Protein AF-0000000080281023 (afdb_homodimer)

Solvent-accessible surface area (backbone atoms only — not comparable to full-atom values): 20572 Å² total; per-residue (Å²): 123,78,44,40,47,65,44,30,52,51,36,46,52,35,37,45,59,34,48,53,79,45,42,88,55,63,38,76,78,17,47,19,51,87,92,32,25,23,46,52,36,40,36,48,50,18,24,49,30,41,48,52,34,34,25,66,66,57,43,64,93,57,98,63,77,65,56,52,45,49,41,59,40,92,81,51,46,56,62,47,37,47,46,40,33,51,30,14,50,48,44,26,34,21,36,54,73,65,46,65,91,81,48,62,18,72,44,99,59,30,55,17,31,61,45,28,51,25,31,51,47,28,49,52,38,48,52,54,38,46,31,27,23,60,41,62,73,46,71,74,76,67,61,48,69,49,35,44,26,37,38,58,59,30,37,69,85,60,86,51,80,96,45,59,35,57,59,35,48,35,26,59,64,48,72,45,88,50,92,97,52,79,84,29,79,84,56,75,62,44,24,33,55,85,90,106,121,80,43,38,47,66,44,28,51,51,36,45,50,35,37,46,57,33,46,53,79,45,40,87,54,64,40,76,78,17,47,21,51,87,92,31,24,23,46,53,36,38,36,48,52,17,23,50,30,42,47,52,32,34,26,66,65,56,42,62,95,57,96,63,77,64,56,53,45,50,42,56,41,94,82,51,46,55,60,46,38,45,47,41,33,52,28,13,49,47,45,25,33,22,36,55,74,66,46,64,91,80,48,62,20,70,44,100,59,31,55,17,32,59,44,28,52,25,31,52,48,28,49,53,37,47,53,53,38,47,31,27,23,61,40,63,72,46,71,75,76,67,61,47,69,49,35,43,26,37,38,57,59,30,37,68,83,60,84,51,80,97,45,61,34,58,59,36,48,35,26,61,65,50,70,45,85,52,91,97,52,80,84,30,78,85,56,75,62,46,25,30,55,87,90,105

pLDDT: mean 97.59, std 2.67, range [71.81, 99.0]

Structure (mmCIF, N/CA/C/O backbone):
data_AF-0000000080281023-model_v1
#
loop_
_entity.id
_entity.type
_entity.pdbx_description
1 polymer 'Mycothiol-dependent maleylpyruvate isomerase metal-binding domain-containing protein'
#
loop_
_atom_site.group_PDB
_atom_site.id
_atom_site.type_symbol
_atom_site.label_atom_id
_atom_site.label_alt_id
_atom_site.label_comp_id
_atom_site.label_asym_id
_atom_site.label_entity_id
_atom_site.label_seq_id
_atom_site.pdbx_PDB_ins_code
_atom_site.Cartn_x
_atom_site.Cartn_y
_atom_site.Cartn_z
_atom_site.occupancy
_atom_site.B_iso_or_equiv
_atom_site.auth_seq_id
_atom_site.auth_comp_id
_atom_site.auth_asym_id
_atom_site.auth_atom_id
_atom_site.pdbx_PDB_model_num
ATOM 1 N N . MET A 1 1 ? 8.453 10.742 24.859 1 71.81 1 MET A N 1
ATOM 2 C CA . MET A 1 1 ? 7.391 11.289 24.031 1 71.81 1 MET A CA 1
ATOM 3 C C . MET A 1 1 ? 7.555 10.836 22.578 1 71.81 1 MET A C 1
ATOM 5 O O . MET A 1 1 ? 7.965 11.625 21.719 1 71.81 1 MET A O 1
ATOM 9 N N . THR A 1 2 ? 7.426 9.578 22.266 1 93 2 THR A N 1
ATOM 10 C CA . THR A 1 2 ? 7.758 8.906 21.016 1 93 2 THR A CA 1
ATOM 11 C C . THR A 1 2 ? 6.551 8.883 20.078 1 93 2 THR A C 1
ATOM 13 O O . THR A 1 2 ? 5.434 8.586 20.5 1 93 2 THR A O 1
ATOM 16 N N . VAL A 1 3 ? 6.723 9.344 18.828 1 98.56 3 VAL A N 1
ATOM 17 C CA . VAL A 1 3 ? 5.688 9.227 17.797 1 98.56 3 VAL A CA 1
ATOM 18 C C . VAL A 1 3 ? 5.531 7.766 17.391 1 98.56 3 VAL A C 1
ATOM 20 O O . VAL A 1 3 ? 6.523 7.082 17.109 1 98.56 3 VAL A O 1
ATOM 23 N N . THR A 1 4 ? 4.332 7.266 17.359 1 98.56 4 THR A N 1
ATOM 24 C CA . THR A 1 4 ? 4.051 5.867 17.062 1 98.56 4 THR A CA 1
ATOM 25 C C . THR A 1 4 ? 3.084 5.75 15.891 1 98.56 4 THR A C 1
ATOM 27 O O . THR A 1 4 ? 2.496 6.746 15.461 1 98.56 4 THR A O 1
ATOM 30 N N . PRO A 1 5 ? 2.9 4.574 15.359 1 98.75 5 PRO A N 1
ATOM 31 C CA . PRO A 1 5 ? 1.888 4.383 14.32 1 98.75 5 PRO A CA 1
ATOM 32 C C . PRO A 1 5 ? 0.48 4.73 14.797 1 98.75 5 PRO A C 1
ATOM 34 O O . PRO A 1 5 ? -0.371 5.117 13.992 1 98.75 5 PRO A O 1
ATOM 37 N N . ASP A 1 6 ? 0.228 4.652 16.078 1 98.75 6 ASP A N 1
ATOM 38 C CA . ASP A 1 6 ? -1.065 5.078 16.609 1 98.75 6 ASP A CA 1
ATOM 39 C C . ASP A 1 6 ? -1.269 6.578 16.422 1 98.75 6 ASP A C 1
ATOM 41 O O . ASP A 1 6 ? -2.395 7.039 16.219 1 98.75 6 ASP A O 1
ATOM 45 N N . ASP A 1 7 ? -0.22 7.336 16.594 1 98.94 7 ASP A N 1
ATOM 46 C CA . ASP A 1 7 ? -0.304 8.766 16.328 1 98.94 7 ASP A CA 1
ATOM 47 C C . ASP A 1 7 ? -0.667 9.039 14.867 1 98.94 7 ASP A C 1
ATOM 49 O O . ASP A 1 7 ? -1.437 9.961 14.57 1 98.94 7 ASP A O 1
ATOM 53 N N . LEU A 1 8 ? -0.065 8.258 13.961 1 98.94 8 LEU A N 1
ATOM 54 C CA . LEU A 1 8 ? -0.406 8.359 12.547 1 98.94 8 LEU A CA 1
ATOM 55 C C . LEU A 1 8 ? -1.888 8.07 12.328 1 98.94 8 LEU A C 1
ATOM 57 O O . LEU A 1 8 ? -2.57 8.82 11.617 1 98.94 8 LEU A O 1
ATOM 61 N N . ASP A 1 9 ? -2.389 7.02 12.953 1 98.88 9 ASP A N 1
ATOM 62 C CA . ASP A 1 9 ? -3.807 6.691 12.852 1 98.88 9 ASP A CA 1
ATOM 63 C C . ASP A 1 9 ? -4.676 7.855 13.32 1 98.88 9 ASP A C 1
ATOM 65 O O . ASP A 1 9 ? -5.656 8.211 12.656 1 98.88 9 ASP A O 1
ATOM 69 N N . ALA A 1 10 ? -4.309 8.422 14.438 1 98.94 10 ALA A N 1
ATOM 70 C CA . ALA A 1 10 ? -5.086 9.508 15.016 1 98.94 10 ALA A CA 1
ATOM 71 C C . ALA A 1 10 ? -5.043 10.75 14.133 1 98.94 10 ALA A C 1
ATOM 73 O O . ALA A 1 10 ? -6.059 11.43 13.953 1 98.94 10 ALA A O 1
ATOM 74 N N . ALA A 1 11 ? -3.889 11.078 13.594 1 98.94 11 ALA A N 1
ATOM 75 C CA . ALA A 1 11 ? -3.74 12.219 12.703 1 98.94 11 ALA A CA 1
ATOM 76 C C . ALA A 1 11 ? -4.602 12.055 11.453 1 98.94 11 ALA A C 1
ATOM 78 O O . ALA A 1 11 ? -5.352 12.969 11.086 1 98.94 11 ALA A O 1
ATOM 79 N N . ILE A 1 12 ? -4.539 10.898 10.852 1 98.94 12 ILE A N 1
ATOM 80 C CA . ILE A 1 12 ? -5.293 10.609 9.633 1 98.94 12 ILE A CA 1
ATOM 81 C C . ILE A 1 12 ? -6.789 10.688 9.922 1 98.94 12 ILE A C 1
ATOM 83 O O . ILE A 1 12 ? -7.539 11.336 9.188 1 98.94 12 ILE A O 1
ATOM 87 N N . ALA A 1 13 ? -7.176 10.055 11 1 98.88 13 ALA A N 1
ATOM 88 C CA . ALA A 1 13 ? -8.594 10.055 11.359 1 98.88 13 ALA A CA 1
ATOM 89 C C . ALA A 1 13 ? -9.102 11.477 11.562 1 98.88 13 ALA A C 1
ATOM 91 O O . ALA A 1 13 ? -10.195 11.82 11.102 1 98.88 13 ALA A O 1
ATOM 92 N N . SER A 1 14 ? -8.367 12.297 12.258 1 98.88 14 SER A N 1
ATOM 93 C CA . SER A 1 14 ? -8.781 13.672 12.539 1 98.88 14 SER A CA 1
ATOM 94 C C . SER A 1 14 ? -8.906 14.484 11.258 1 98.88 14 SER A C 1
ATOM 96 O O . SER A 1 14 ? -9.859 15.242 11.086 1 98.88 14 SER A O 1
ATOM 98 N N . VAL A 1 15 ? -7.949 14.344 10.359 1 98.88 15 VAL A N 1
ATOM 99 C CA . VAL A 1 15 ? -7.93 15.086 9.102 1 98.88 15 VAL A CA 1
ATOM 100 C C . VAL A 1 15 ? -9.102 14.648 8.219 1 98.88 15 VAL A C 1
ATOM 102 O O . VAL A 1 15 ? -9.812 15.484 7.668 1 98.88 15 VAL A O 1
ATOM 105 N N . VAL A 1 16 ? -9.266 13.359 8.117 1 98.88 16 VAL A N 1
ATOM 106 C CA . VAL A 1 16 ? -10.32 12.812 7.27 1 98.88 16 VAL A CA 1
ATOM 107 C C . VAL A 1 16 ? -11.688 13.227 7.812 1 98.88 16 VAL A C 1
ATOM 109 O O . VAL A 1 16 ? -12.578 13.594 7.043 1 98.88 16 VAL A O 1
ATOM 112 N N . GLU A 1 17 ? -11.852 13.18 9.125 1 98.56 17 GLU A N 1
ATOM 113 C CA . GLU A 1 17 ? -13.102 13.617 9.742 1 98.56 17 GLU A CA 1
ATOM 114 C C . GLU A 1 17 ? -13.383 15.094 9.445 1 98.56 17 GLU A C 1
ATOM 116 O O . GLU A 1 17 ? -14.508 15.461 9.117 1 98.56 17 GLU A O 1
ATOM 121 N N . GLY A 1 18 ? -12.422 15.914 9.586 1 98.75 18 GLY A N 1
ATOM 122 C CA . GLY A 1 18 ? -12.57 17.328 9.297 1 98.75 18 GLY A CA 1
ATOM 123 C C . GLY A 1 18 ? -12.922 17.609 7.844 1 98.75 18 GLY A C 1
ATOM 124 O O . GLY A 1 18 ? -13.82 18.391 7.559 1 98.75 18 GLY A O 1
ATOM 125 N N . LEU A 1 19 ? -12.211 16.953 6.934 1 98.88 19 LEU A N 1
ATOM 126 C CA . LEU A 1 19 ? -12.391 17.203 5.508 1 98.88 19 LEU A CA 1
ATOM 127 C C . LEU A 1 19 ? -13.703 16.609 5.016 1 98.88 19 LEU A C 1
ATOM 129 O O . LEU A 1 19 ? -14.25 17.047 4.004 1 98.88 19 LEU A O 1
ATOM 133 N N . ARG A 1 20 ? -14.164 15.57 5.699 1 98.5 20 ARG A N 1
ATOM 134 C CA . ARG A 1 20 ? -15.43 14.945 5.32 1 98.5 20 ARG A CA 1
ATOM 135 C C . ARG A 1 20 ? -16.562 15.961 5.309 1 98.5 20 ARG A C 1
ATOM 137 O O . ARG A 1 20 ? -17.5 15.852 4.508 1 98.5 20 ARG A O 1
ATOM 144 N N . ARG A 1 21 ? -16.484 17.016 6.055 1 97.88 21 ARG A N 1
ATOM 145 C CA . ARG A 1 21 ? -17.5 18.062 6.129 1 97.88 21 ARG A CA 1
ATOM 146 C C . ARG A 1 21 ? -17.562 18.844 4.82 1 97.88 21 ARG A C 1
ATOM 148 O O . ARG A 1 21 ? -18.547 19.547 4.559 1 97.88 21 ARG A O 1
ATOM 155 N N . ALA A 1 22 ? -16.578 18.703 4.055 1 98.12 22 ALA A N 1
ATOM 156 C CA . ALA A 1 22 ? -16.5 19.422 2.785 1 98.12 22 ALA A CA 1
ATOM 157 C C . ALA A 1 22 ? -16.625 18.469 1.604 1 98.12 22 ALA A C 1
ATOM 159 O O . ALA A 1 22 ? -16.266 18.812 0.476 1 98.12 22 ALA A O 1
ATOM 160 N N . SER A 1 23 ? -17.109 17.219 1.848 1 97.5 23 SER A N 1
ATOM 161 C CA . SER A 1 23 ? -17.078 16.188 0.824 1 97.5 23 SER A CA 1
ATOM 162 C C . SER A 1 23 ? -18 16.516 -0.337 1 97.5 23 SER A C 1
ATOM 164 O O . SER A 1 23 ? -17.875 15.969 -1.431 1 97.5 23 SER A O 1
ATOM 166 N N . ASP A 1 24 ? -18.953 17.484 -0.165 1 97.12 24 ASP A N 1
ATOM 167 C CA . ASP A 1 24 ? -19.875 17.875 -1.229 1 97.12 24 ASP A CA 1
ATOM 168 C C . ASP A 1 24 ? -19.328 19.078 -2.006 1 97.12 24 ASP A C 1
ATOM 170 O O . ASP A 1 24 ? -19.938 19.531 -2.971 1 97.12 24 ASP A O 1
ATOM 174 N N . GLY A 1 25 ? -18.109 19.531 -1.636 1 97.12 25 GLY A N 1
ATOM 175 C CA . GLY A 1 25 ? -17.531 20.703 -2.277 1 97.12 25 GLY A CA 1
ATOM 176 C C . GLY A 1 25 ? -16.859 20.375 -3.604 1 97.12 25 GLY A C 1
ATOM 177 O O . GLY A 1 25 ? -16.812 19.219 -4.016 1 97.12 25 GLY A O 1
ATOM 178 N N . ASP A 1 26 ? -16.406 21.469 -4.328 1 98.19 26 ASP A N 1
ATOM 179 C CA . ASP A 1 26 ? -15.703 21.359 -5.605 1 98.19 26 ASP A CA 1
ATOM 180 C C . ASP A 1 26 ? -14.195 21.281 -5.398 1 98.19 26 ASP A C 1
ATOM 182 O O . ASP A 1 26 ? -13.492 22.281 -5.586 1 98.19 26 ASP A O 1
ATOM 186 N N . TRP A 1 27 ? -13.695 20.109 -5.121 1 98.75 27 TRP A N 1
ATOM 187 C CA . TRP A 1 27 ? -12.305 19.906 -4.734 1 98.75 27 TRP A CA 1
ATOM 188 C C . TRP A 1 27 ? -11.359 20.312 -5.863 1 98.75 27 TRP A C 1
ATOM 190 O O . TRP A 1 27 ? -10.305 20.891 -5.617 1 98.75 27 TRP A O 1
ATOM 200 N N . PRO A 1 28 ? -11.734 20.078 -7.16 1 98.5 28 PRO A N 1
ATOM 201 C CA . PRO A 1 28 ? -10.836 20.5 -8.242 1 98.5 28 PRO A CA 1
ATOM 202 C C . PRO A 1 28 ? -10.703 22.016 -8.344 1 98.5 28 PRO A C 1
ATOM 204 O O . PRO A 1 28 ? -9.703 22.531 -8.852 1 98.5 28 PRO A O 1
ATOM 207 N N . ALA A 1 29 ? -11.648 22.719 -7.828 1 98.44 29 ALA A N 1
ATOM 208 C CA . ALA A 1 29 ? -11.633 24.188 -7.93 1 98.44 29 ALA A CA 1
ATOM 209 C C . ALA A 1 29 ? -11 24.812 -6.688 1 98.44 29 ALA A C 1
ATOM 211 O O . ALA A 1 29 ? -10.641 25.984 -6.691 1 98.44 29 ALA A O 1
ATOM 212 N N . ALA A 1 30 ? -10.906 24.062 -5.637 1 98.62 30 ALA A N 1
ATOM 213 C CA . ALA A 1 30 ? -10.422 24.578 -4.363 1 98.62 30 ALA A CA 1
ATOM 214 C C . ALA A 1 30 ? -8.898 24.5 -4.277 1 98.62 30 ALA A C 1
ATOM 216 O O . ALA A 1 30 ? -8.305 23.5 -4.684 1 98.62 30 ALA A O 1
ATOM 217 N N . PRO A 1 31 ? -8.273 25.531 -3.76 1 98.31 31 PRO A N 1
ATOM 218 C CA . PRO A 1 31 ? -6.824 25.453 -3.541 1 98.31 31 PRO A CA 1
ATOM 219 C C . PRO A 1 31 ? -6.434 24.344 -2.582 1 98.31 31 PRO A C 1
ATOM 221 O O . PRO A 1 31 ? -7.207 23.984 -1.687 1 98.31 31 PRO A O 1
ATOM 224 N N . GLY A 1 32 ? -5.246 23.781 -2.785 1 97.75 32 GLY A N 1
ATOM 225 C CA . GLY A 1 32 ? -4.617 22.797 -1.921 1 97.75 32 GLY A CA 1
ATOM 226 C C . GLY A 1 32 ? -3.182 23.125 -1.572 1 97.75 32 GLY A C 1
ATOM 227 O O . GLY A 1 32 ? -2.896 24.234 -1.09 1 97.75 32 GLY A O 1
ATOM 228 N N . THR A 1 33 ? -2.262 22.266 -1.865 1 97 33 THR A N 1
ATOM 229 C CA . THR A 1 33 ? -0.849 22.453 -1.555 1 97 33 THR A CA 1
ATOM 230 C C . THR A 1 33 ? -0.11 23.062 -2.74 1 97 33 THR A C 1
ATOM 232 O O . THR A 1 33 ? -0.067 22.469 -3.822 1 97 33 THR A O 1
ATOM 235 N N . GLY A 1 34 ? 0.536 24.266 -2.531 1 95.44 34 GLY A N 1
ATOM 236 C CA . GLY A 1 34 ? 1.228 24.922 -3.625 1 95.44 34 GLY A CA 1
ATOM 237 C C . GLY A 1 34 ? 0.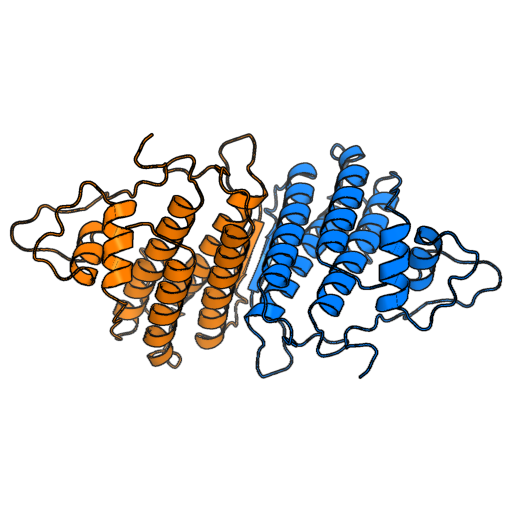339 25.172 -4.828 1 95.44 34 GLY A C 1
ATOM 238 O O . GLY A 1 34 ? -0.731 25.781 -4.703 1 95.44 34 GLY A O 1
ATOM 239 N N . GLU A 1 35 ? 0.759 24.531 -5.965 1 97.5 35 GLU A N 1
ATOM 240 C CA . GLU A 1 35 ? 0.004 24.719 -7.203 1 97.5 35 GLU A CA 1
ATOM 241 C C . GLU A 1 35 ? -1.07 23.641 -7.355 1 97.5 35 GLU A C 1
ATOM 243 O O . GLU A 1 35 ? -1.855 23.672 -8.305 1 97.5 35 GLU A O 1
ATOM 248 N N . LEU A 1 36 ? -1.096 22.75 -6.434 1 98.56 36 LEU A N 1
ATOM 249 C CA . LEU A 1 36 ? -2.09 21.672 -6.5 1 98.56 36 LEU A CA 1
ATOM 250 C C . LEU A 1 36 ? -3.428 22.156 -5.938 1 98.56 36 LEU A C 1
ATOM 252 O O . LEU A 1 36 ? -3.467 22.891 -4.957 1 98.56 36 LEU A O 1
ATOM 256 N N . ASN A 1 37 ? -4.465 21.75 -6.617 1 98.81 37 ASN A N 1
ATOM 257 C CA . ASN A 1 37 ? -5.781 21.938 -6.023 1 98.81 37 ASN A CA 1
ATOM 258 C C . ASN A 1 37 ? -6.074 20.891 -4.957 1 98.81 37 ASN A C 1
ATOM 260 O O . ASN A 1 37 ? -5.238 20.031 -4.684 1 98.81 37 ASN A O 1
ATOM 264 N N . ALA A 1 38 ? -7.234 21 -4.289 1 98.88 38 ALA A N 1
ATOM 265 C CA . ALA A 1 38 ? -7.574 20.109 -3.184 1 98.88 38 ALA A CA 1
ATOM 266 C C . ALA A 1 38 ? -7.637 18.656 -3.65 1 98.88 38 ALA A C 1
ATOM 268 O O . ALA A 1 38 ? -7.188 17.75 -2.945 1 98.88 38 ALA A O 1
ATOM 269 N N . TRP A 1 39 ? -8.172 18.406 -4.855 1 98.88 39 TRP A N 1
ATOM 270 C CA . TRP A 1 39 ? -8.258 17.062 -5.406 1 98.88 39 TRP A CA 1
ATOM 271 C C . TRP A 1 39 ? -6.871 16.453 -5.586 1 98.88 39 TRP A C 1
ATOM 273 O O . TRP A 1 39 ? -6.602 15.352 -5.117 1 98.88 39 TRP A O 1
ATOM 283 N N . ARG A 1 40 ? -6 17.188 -6.148 1 98.88 40 ARG A N 1
ATOM 284 C CA . ARG A 1 40 ? -4.645 16.734 -6.41 1 98.88 40 ARG A CA 1
ATOM 285 C C . ARG A 1 40 ? -3.848 16.594 -5.117 1 98.88 40 ARG A C 1
ATOM 287 O O . ARG A 1 40 ? -2.998 15.719 -4.988 1 98.88 40 ARG A O 1
ATOM 294 N N . THR A 1 41 ? -4.125 17.453 -4.148 1 98.94 41 THR A N 1
ATOM 295 C CA . THR A 1 41 ? -3.461 17.344 -2.852 1 98.94 41 THR A CA 1
ATOM 296 C C . THR A 1 41 ? -3.863 16.062 -2.137 1 98.94 41 THR A C 1
ATOM 298 O O . THR A 1 41 ? -3.023 15.398 -1.527 1 98.94 41 THR A O 1
ATOM 301 N N . ALA A 1 42 ? -5.133 15.695 -2.244 1 98.94 42 ALA A N 1
ATOM 302 C CA . ALA A 1 42 ? -5.59 14.438 -1.664 1 98.94 42 ALA A CA 1
ATOM 303 C C . ALA A 1 42 ? -4.898 13.25 -2.318 1 98.94 42 ALA A C 1
ATOM 305 O O . ALA A 1 42 ? -4.461 12.32 -1.631 1 98.94 42 ALA A O 1
ATOM 306 N N . GLU A 1 43 ? -4.809 13.305 -3.627 1 98.94 43 GLU A N 1
ATOM 307 C CA . GLU A 1 43 ? -4.094 12.266 -4.355 1 98.94 43 GLU A CA 1
ATOM 308 C C . GLU A 1 43 ? -2.637 12.172 -3.908 1 98.94 43 GLU A C 1
ATOM 310 O O . GLU A 1 43 ? -2.125 11.086 -3.65 1 98.94 43 GLU A O 1
ATOM 315 N N . HIS A 1 44 ? -2.023 13.305 -3.807 1 98.81 44 HIS A N 1
ATOM 316 C CA . HIS A 1 44 ? -0.638 13.383 -3.359 1 98.81 44 HIS A CA 1
ATOM 317 C C . HIS A 1 44 ? -0.466 12.742 -1.986 1 98.81 44 HIS A C 1
ATOM 319 O O . HIS A 1 44 ? 0.491 11.992 -1.759 1 98.81 44 HIS A O 1
ATOM 325 N N . LEU A 1 45 ? -1.345 13.039 -1.129 1 98.94 45 LEU A N 1
ATOM 326 C CA . LEU A 1 45 ? -1.239 12.555 0.242 1 98.94 45 LEU A CA 1
ATOM 327 C C . LEU A 1 45 ? -1.382 11.039 0.293 1 98.94 45 LEU A C 1
ATOM 329 O O . LEU A 1 45 ? -0.574 10.352 0.928 1 98.94 45 LEU A O 1
ATOM 333 N N . GLY A 1 46 ? -2.447 10.461 -0.4 1 98.94 46 GLY A N 1
ATOM 334 C CA . GLY A 1 46 ? -2.574 9.016 -0.476 1 98.94 46 GLY A CA 1
ATOM 335 C C . GLY A 1 46 ? -1.338 8.344 -1.038 1 98.94 46 GLY A C 1
ATOM 336 O O . GLY A 1 46 ? -0.829 7.383 -0.453 1 98.94 46 GLY A O 1
ATOM 337 N N . ASP A 1 47 ? -0.837 8.883 -2.08 1 98.94 47 ASP A N 1
ATOM 338 C CA . ASP A 1 47 ? 0.339 8.336 -2.75 1 98.94 47 ASP A CA 1
ATOM 339 C C . ASP A 1 47 ? 1.572 8.422 -1.853 1 98.94 47 ASP A C 1
ATOM 341 O O . ASP A 1 47 ? 2.359 7.48 -1.776 1 98.94 47 ASP A O 1
ATOM 345 N N . CYS A 1 48 ? 1.771 9.531 -1.214 1 98.81 48 CYS A N 1
ATOM 346 C CA . CYS A 1 48 ? 2.932 9.773 -0.366 1 98.81 48 CYS A CA 1
ATOM 347 C C . CYS A 1 48 ? 3.014 8.742 0.755 1 98.81 48 CYS A C 1
ATOM 349 O O . CYS A 1 48 ? 4.082 8.188 1.013 1 98.81 48 CYS A O 1
ATOM 351 N N . LEU A 1 49 ? 1.909 8.445 1.39 1 98.94 49 LEU A N 1
ATOM 352 C CA . LEU A 1 49 ? 1.871 7.508 2.506 1 98.94 49 LEU A CA 1
ATOM 353 C C . LEU A 1 49 ? 2.176 6.09 2.035 1 98.94 49 LEU A C 1
ATOM 355 O O . LEU A 1 49 ? 2.91 5.355 2.699 1 98.94 49 LEU A O 1
ATOM 359 N N . ILE A 1 50 ? 1.681 5.707 0.876 1 99 50 ILE A N 1
ATOM 360 C CA . ILE A 1 50 ? 1.972 4.395 0.31 1 99 50 ILE A CA 1
ATOM 361 C C . ILE A 1 50 ? 3.441 4.324 -0.101 1 99 50 ILE A C 1
ATOM 363 O O . ILE A 1 50 ? 4.094 3.297 0.088 1 99 50 ILE A O 1
ATOM 367 N N . SER A 1 51 ? 3.949 5.406 -0.658 1 98.88 51 SER A N 1
ATOM 368 C CA . SER A 1 51 ? 5.359 5.473 -1.03 1 98.88 51 SER A CA 1
ATOM 369 C C . SER A 1 51 ? 6.262 5.297 0.187 1 98.88 51 SER A C 1
ATOM 371 O O . SER A 1 51 ? 7.285 4.617 0.114 1 98.88 51 SER A O 1
ATOM 373 N N . TYR A 1 52 ? 5.918 5.938 1.319 1 98.94 52 TYR A N 1
ATOM 374 C CA . TYR A 1 52 ? 6.684 5.773 2.551 1 98.94 52 TYR A CA 1
ATOM 375 C C . TYR A 1 52 ? 6.711 4.312 2.988 1 98.94 52 TYR A C 1
ATOM 377 O O . TYR A 1 52 ? 7.762 3.789 3.357 1 98.94 52 TYR A O 1
ATOM 385 N N . ALA A 1 53 ? 5.523 3.656 2.941 1 98.94 53 ALA A N 1
ATOM 386 C CA . ALA A 1 53 ? 5.48 2.229 3.25 1 98.94 53 ALA A CA 1
ATOM 387 C C . ALA A 1 53 ? 6.398 1.438 2.322 1 98.94 53 ALA A C 1
ATOM 389 O O . ALA A 1 53 ? 7.109 0.533 2.766 1 98.94 53 ALA A O 1
ATOM 390 N N . GLY A 1 54 ? 6.371 1.805 1.054 1 98.88 54 GLY A N 1
ATOM 391 C CA . GLY A 1 54 ? 7.23 1.16 0.073 1 98.88 54 GLY A CA 1
ATOM 392 C C . GLY A 1 54 ? 8.703 1.304 0.387 1 98.88 54 GLY A C 1
ATOM 393 O O . GLY A 1 54 ? 9.477 0.362 0.203 1 98.88 54 GLY A O 1
ATOM 394 N N . LEU A 1 55 ? 9.117 2.447 0.857 1 98.81 55 LEU A N 1
ATOM 395 C CA . LEU A 1 55 ? 10.516 2.684 1.199 1 98.81 55 LEU A CA 1
ATOM 396 C C . LEU A 1 55 ? 10.953 1.794 2.359 1 98.81 55 LEU A C 1
ATOM 398 O O . LEU A 1 55 ? 12.047 1.232 2.342 1 98.81 55 LEU A O 1
ATOM 402 N N . VAL A 1 56 ? 10.109 1.678 3.346 1 98.88 56 VAL A N 1
ATOM 403 C CA . VAL A 1 56 ? 10.422 0.869 4.52 1 98.88 56 VAL A CA 1
ATOM 404 C C . VAL A 1 56 ? 10.594 -0.593 4.113 1 98.88 56 VAL A C 1
ATOM 406 O O . VAL A 1 56 ? 11.453 -1.296 4.645 1 98.88 56 VAL A O 1
ATOM 409 N N . LEU A 1 57 ? 9.82 -1.055 3.16 1 98.81 57 LEU A N 1
ATOM 410 C CA . LEU A 1 57 ? 9.828 -2.449 2.732 1 98.81 57 LEU A CA 1
ATOM 411 C C . LEU A 1 57 ? 10.969 -2.709 1.753 1 98.81 57 LEU A C 1
ATOM 413 O O . LEU A 1 57 ? 11.672 -3.721 1.86 1 98.81 57 LEU A O 1
ATOM 417 N N . ALA A 1 58 ? 11.188 -1.819 0.782 1 98.56 58 ALA A N 1
ATOM 418 C CA . ALA A 1 58 ? 12.125 -2.037 -0.318 1 98.56 58 ALA A CA 1
ATOM 419 C C . ALA A 1 58 ? 13.562 -1.79 0.129 1 98.56 58 ALA A C 1
ATOM 421 O O . ALA A 1 58 ? 14.477 -2.521 -0.264 1 98.56 58 ALA A O 1
ATOM 422 N N . ARG A 1 59 ? 13.797 -0.674 0.884 1 97.88 59 ARG A N 1
ATOM 423 C CA . ARG A 1 59 ? 15.109 -0.213 1.31 1 97.88 59 ARG A CA 1
ATOM 424 C C . ARG A 1 59 ? 16.109 -0.275 0.159 1 97.88 59 ARG A C 1
ATOM 426 O O . ARG A 1 59 ? 17.141 -0.934 0.265 1 97.88 59 ARG A O 1
ATOM 433 N N . PRO A 1 60 ? 15.758 0.479 -0.897 1 95.38 60 PRO A N 1
ATOM 434 C CA . PRO A 1 60 ? 16.672 0.434 -2.037 1 95.38 60 PRO A CA 1
ATOM 435 C C . PRO A 1 60 ? 18.109 0.77 -1.65 1 95.38 60 PRO A C 1
ATOM 437 O O . PRO A 1 60 ? 18.344 1.589 -0.757 1 95.38 60 PRO A O 1
ATOM 440 N N . SER A 1 61 ? 19.094 0.23 -2.383 1 92.75 61 SER A N 1
ATOM 441 C CA . SER A 1 61 ? 20.5 0.409 -2.082 1 92.75 61 SER A CA 1
ATOM 442 C C . SER A 1 61 ? 20.984 1.791 -2.508 1 92.75 61 SER A C 1
ATOM 444 O O . SER A 1 61 ? 22.031 2.266 -2.031 1 92.75 61 SER A O 1
ATOM 446 N N . THR A 1 62 ? 20.297 2.391 -3.467 1 95.06 62 THR A N 1
ATOM 447 C CA . THR A 1 62 ? 20.609 3.748 -3.908 1 95.06 62 THR A CA 1
ATOM 448 C C . THR A 1 62 ? 19.547 4.727 -3.418 1 95.06 62 THR A C 1
ATOM 450 O O . THR A 1 62 ? 18.406 4.34 -3.168 1 95.06 62 THR A O 1
ATOM 453 N N . PRO A 1 63 ? 19.891 5.953 -3.252 1 96.25 63 PRO A N 1
ATOM 454 C CA . PRO A 1 63 ? 18.938 6.965 -2.77 1 96.25 63 PRO A CA 1
ATOM 455 C C . PRO A 1 63 ? 17.844 7.277 -3.785 1 96.25 63 PRO A C 1
ATOM 457 O O . PRO A 1 63 ? 18.016 8.148 -4.637 1 96.25 63 PRO A O 1
ATOM 460 N N . ARG A 1 64 ? 16.828 6.543 -3.723 1 96.62 64 ARG A N 1
ATOM 461 C CA . ARG A 1 64 ? 15.703 6.75 -4.617 1 96.62 64 ARG A CA 1
ATOM 462 C C . ARG A 1 64 ? 14.398 6.281 -3.971 1 96.62 64 ARG A C 1
ATOM 464 O O . ARG A 1 64 ? 14.422 5.504 -3.014 1 96.62 64 ARG A O 1
ATOM 471 N N . PHE A 1 65 ? 13.328 6.77 -4.516 1 97.38 65 PHE A N 1
ATOM 472 C CA . PHE A 1 65 ? 12.008 6.289 -4.121 1 97.38 65 PHE A CA 1
ATOM 473 C C . PHE A 1 65 ? 11.656 5.004 -4.859 1 97.38 65 PHE A C 1
ATOM 475 O O . PHE A 1 65 ? 12.391 4.574 -5.754 1 97.38 65 PHE A O 1
ATOM 482 N N . VAL A 1 66 ? 10.617 4.336 -4.398 1 98.12 66 VAL A N 1
ATOM 483 C CA . VAL A 1 66 ? 10.086 3.18 -5.113 1 98.12 66 VAL A CA 1
ATOM 484 C C . VAL A 1 66 ? 9.656 3.592 -6.52 1 98.12 66 VAL A C 1
ATOM 486 O O . VAL A 1 66 ? 9.297 4.75 -6.754 1 98.12 66 VAL A O 1
ATOM 489 N N . ARG A 1 67 ? 9.672 2.689 -7.457 1 98.25 67 ARG A N 1
ATOM 490 C CA . ARG A 1 67 ? 9.469 3.002 -8.867 1 98.25 67 ARG A CA 1
ATOM 491 C C . ARG A 1 67 ? 8.031 2.697 -9.289 1 98.25 67 ARG A C 1
ATOM 493 O O . ARG A 1 67 ? 7.809 2.041 -10.312 1 98.25 67 ARG A O 1
ATOM 500 N N . PHE A 1 68 ? 7.066 3.156 -8.492 1 98.88 68 PHE A N 1
ATOM 501 C CA . PHE A 1 68 ? 5.637 3.176 -8.781 1 98.88 68 PHE A CA 1
ATOM 502 C C . PHE A 1 68 ? 4.949 4.305 -8.023 1 98.88 68 PHE A C 1
ATOM 504 O O . PHE A 1 68 ? 5.508 4.855 -7.074 1 98.88 68 PHE A O 1
ATOM 511 N N . GLU A 1 69 ? 3.805 4.688 -8.484 1 98.88 69 GLU A N 1
ATOM 512 C CA . GLU A 1 69 ? 2.967 5.699 -7.852 1 98.88 69 GLU A CA 1
ATOM 513 C C . GLU A 1 69 ? 1.523 5.219 -7.723 1 98.88 69 GLU A C 1
ATOM 515 O O . GLU A 1 69 ? 1.009 4.539 -8.609 1 98.88 69 GLU A O 1
ATOM 520 N N . ALA A 1 70 ? 0.921 5.52 -6.566 1 98.94 70 ALA A N 1
ATOM 521 C CA . ALA A 1 70 ? -0.521 5.328 -6.445 1 98.94 70 ALA A CA 1
ATOM 522 C C . ALA A 1 70 ? -1.282 6.512 -7.035 1 98.94 70 ALA A C 1
ATOM 524 O O . ALA A 1 70 ? -1.101 7.652 -6.602 1 98.94 70 ALA A O 1
ATOM 525 N N . VAL A 1 71 ? -2.119 6.242 -7.953 1 98.94 71 VAL A N 1
ATOM 526 C CA . VAL A 1 71 ? -2.807 7.285 -8.711 1 98.94 71 VAL A CA 1
ATOM 527 C C . VAL A 1 71 ? -4.316 7.141 -8.539 1 98.94 71 VAL A C 1
ATOM 529 O O . VAL A 1 71 ? -4.875 6.066 -8.773 1 98.94 71 VAL A O 1
ATOM 532 N N . ALA A 1 72 ? -4.953 8.219 -8.133 1 98.88 72 ALA A N 1
ATOM 533 C CA . ALA A 1 72 ? -6.402 8.188 -7.961 1 98.88 72 ALA A CA 1
ATOM 534 C C . ALA A 1 72 ? -7.105 8.008 -9.305 1 98.88 72 ALA A C 1
ATOM 536 O O . ALA A 1 72 ? -6.629 8.492 -10.336 1 98.88 72 ALA A O 1
ATOM 537 N N . ASP A 1 73 ? -8.234 7.316 -9.242 1 98.69 73 ASP A N 1
ATOM 538 C CA . ASP A 1 73 ? -9.125 7.312 -10.398 1 98.69 73 ASP A CA 1
ATOM 539 C C . ASP A 1 73 ? -9.539 8.727 -10.781 1 98.69 73 ASP A C 1
ATOM 541 O O . ASP A 1 73 ? -9.891 9.531 -9.914 1 98.69 73 ASP A O 1
ATOM 545 N N . SER A 1 74 ? -9.5 9.039 -12.039 1 98 74 SER A N 1
ATOM 546 C CA . SER A 1 74 ? -9.766 10.406 -12.484 1 98 74 SER A CA 1
ATOM 547 C C . SER A 1 74 ? -11.172 10.852 -12.086 1 98 74 SER A C 1
ATOM 549 O O . SER A 1 74 ? -11.438 12.047 -11.969 1 98 74 SER A O 1
ATOM 551 N N . ALA A 1 75 ? -12.094 9.875 -11.844 1 97.25 75 ALA A N 1
ATOM 552 C CA . ALA A 1 75 ? -13.469 10.195 -11.492 1 97.25 75 ALA A CA 1
ATOM 553 C C . ALA A 1 75 ? -13.703 10.062 -9.992 1 97.25 75 ALA A C 1
ATOM 555 O O . ALA A 1 75 ? -14.836 10.117 -9.523 1 97.25 75 ALA A O 1
ATOM 556 N N . ALA A 1 76 ? -12.602 9.875 -9.266 1 98.5 76 ALA A N 1
ATOM 557 C CA . ALA A 1 76 ? -12.758 9.688 -7.828 1 98.5 76 ALA A CA 1
ATOM 558 C C . ALA A 1 76 ? -13.445 10.891 -7.188 1 98.5 76 ALA A C 1
ATOM 560 O O . ALA A 1 76 ? -13.07 12.039 -7.449 1 98.5 76 ALA A O 1
ATOM 561 N N . THR A 1 77 ? -14.477 10.672 -6.375 1 98.19 77 THR A N 1
ATOM 562 C CA . THR A 1 77 ? -15.172 11.703 -5.605 1 98.19 77 THR A CA 1
ATOM 563 C C . THR A 1 77 ? -14.352 12.109 -4.383 1 98.19 77 THR A C 1
ATOM 565 O O . THR A 1 77 ? -13.422 11.398 -3.988 1 98.19 77 THR A O 1
ATOM 568 N N . PRO A 1 78 ? -14.719 13.234 -3.781 1 98.62 78 PRO A N 1
ATOM 569 C CA . PRO A 1 78 ? -14.031 13.625 -2.549 1 98.62 78 PRO A CA 1
ATOM 570 C C . PRO A 1 78 ? -14.078 12.547 -1.476 1 98.62 78 PRO A C 1
ATOM 572 O O . PRO A 1 78 ? -13.07 12.281 -0.812 1 98.62 78 PRO A O 1
ATOM 575 N N . SER A 1 79 ? -15.211 11.859 -1.369 1 98.38 79 SER A N 1
ATOM 576 C CA . SER A 1 79 ? -15.32 10.789 -0.385 1 98.38 79 SER A CA 1
ATOM 577 C C . SER A 1 79 ? -14.375 9.633 -0.713 1 98.38 79 SER A C 1
ATOM 579 O O . SER A 1 79 ? -13.789 9.031 0.188 1 98.38 79 SER A O 1
ATOM 581 N N . GLU A 1 80 ? -14.242 9.344 -1.956 1 98.62 80 GLU A N 1
ATOM 582 C CA . GLU A 1 80 ? -13.352 8.273 -2.383 1 98.62 80 GLU A CA 1
ATOM 583 C C . GLU A 1 80 ? -11.891 8.68 -2.238 1 98.62 80 GLU A C 1
ATOM 585 O O . GLU A 1 80 ? -11.023 7.84 -1.97 1 98.62 80 GLU A O 1
ATOM 590 N N . LEU A 1 81 ? -11.609 9.977 -2.371 1 98.94 81 LEU A N 1
ATOM 591 C CA . LEU A 1 81 ? -10.266 10.477 -2.105 1 98.94 81 LEU A CA 1
ATOM 592 C C . LEU A 1 81 ? -9.938 10.398 -0.62 1 98.94 81 LEU A C 1
ATOM 594 O O . LEU A 1 81 ? -8.805 10.078 -0.247 1 98.94 81 LEU A O 1
ATOM 598 N N . LEU A 1 82 ? -10.898 10.711 0.218 1 98.88 82 LEU A N 1
ATOM 599 C CA . LEU A 1 82 ? -10.695 10.562 1.655 1 98.88 82 LEU A CA 1
ATOM 600 C C . LEU A 1 82 ? -10.453 9.102 2.02 1 98.88 82 LEU A C 1
ATOM 602 O O . LEU A 1 82 ? -9.633 8.805 2.891 1 98.88 82 LEU A O 1
ATOM 606 N N . GLU A 1 83 ? -11.164 8.164 1.352 1 98.81 83 GLU A N 1
ATOM 607 C CA . GLU A 1 83 ? -10.898 6.738 1.51 1 98.81 83 GLU A CA 1
ATOM 608 C C . GLU A 1 83 ? -9.469 6.395 1.096 1 98.81 83 GLU A C 1
ATOM 610 O O . GLU A 1 83 ? -8.797 5.613 1.767 1 98.81 83 GLU A O 1
ATOM 615 N N . PHE A 1 84 ? -9.031 7.035 0.015 1 98.94 84 PHE A N 1
ATOM 616 C CA . PHE A 1 84 ? -7.672 6.824 -0.473 1 98.94 84 PHE A CA 1
ATOM 617 C C . PHE A 1 84 ? -6.648 7.262 0.569 1 98.94 84 PHE A C 1
ATOM 619 O O . PHE A 1 84 ? -5.688 6.539 0.844 1 98.94 84 PHE A O 1
ATOM 626 N N . ILE A 1 85 ? -6.82 8.352 1.213 1 98.94 85 ILE A N 1
ATOM 627 C CA . ILE A 1 85 ? -5.953 8.852 2.273 1 98.94 85 ILE A CA 1
ATOM 628 C C . ILE A 1 85 ? -5.973 7.887 3.455 1 98.94 85 ILE A C 1
ATOM 630 O O . ILE A 1 85 ? -4.922 7.547 4.004 1 98.94 85 ILE A O 1
ATOM 634 N N . THR A 1 86 ? -7.18 7.43 3.84 1 98.94 86 THR A N 1
ATOM 635 C CA . THR A 1 86 ? -7.34 6.488 4.945 1 98.94 86 THR A CA 1
ATOM 636 C C . THR A 1 86 ? -6.59 5.191 4.664 1 98.94 86 THR A C 1
ATOM 638 O O . THR A 1 86 ? -5.879 4.68 5.531 1 98.94 86 THR A O 1
ATOM 641 N N . VAL A 1 87 ? -6.699 4.715 3.469 1 98.94 87 VAL A N 1
ATOM 642 C CA . VAL A 1 87 ? -6.035 3.484 3.051 1 98.94 87 VAL A CA 1
ATOM 643 C C . VAL A 1 87 ? -4.52 3.686 3.061 1 98.94 87 VAL A C 1
ATOM 645 O O . VAL A 1 87 ? -3.779 2.84 3.566 1 98.94 87 VAL A O 1
ATOM 648 N N . GLY A 1 88 ? -4.062 4.809 2.488 1 98.94 88 GLY A N 1
ATOM 649 C CA . GLY A 1 88 ? -2.641 5.109 2.52 1 98.94 88 GLY A CA 1
ATOM 650 C C . GLY A 1 88 ? -2.068 5.141 3.924 1 98.94 88 GLY A C 1
ATOM 651 O O . GLY A 1 88 ? -1.02 4.551 4.188 1 98.94 88 GLY A O 1
ATOM 652 N N . GLY A 1 89 ? -2.791 5.809 4.84 1 98.94 89 GLY A N 1
ATOM 653 C CA . GLY A 1 89 ? -2.379 5.832 6.234 1 98.94 89 GLY A CA 1
ATOM 654 C C . GLY A 1 89 ? -2.381 4.461 6.883 1 98.94 89 GLY A C 1
ATOM 655 O O . GLY A 1 89 ? -1.474 4.129 7.648 1 98.94 89 GLY A O 1
ATOM 656 N N . GLY A 1 90 ? -3.43 3.691 6.578 1 98.94 90 GLY A N 1
ATOM 657 C CA . GLY A 1 90 ? -3.51 2.33 7.082 1 98.94 90 GLY A CA 1
ATOM 658 C C . GLY A 1 90 ? -2.371 1.449 6.602 1 98.94 90 GLY A C 1
ATOM 659 O O . GLY A 1 90 ? -1.828 0.653 7.371 1 98.94 90 GLY A O 1
ATOM 660 N N . ILE A 1 91 ? -2.029 1.535 5.371 1 99 91 ILE A N 1
ATOM 661 C CA . ILE A 1 91 ? -0.926 0.774 4.789 1 99 91 ILE A CA 1
ATOM 662 C C . ILE A 1 91 ? 0.38 1.148 5.488 1 99 91 ILE A C 1
ATOM 664 O O . ILE A 1 91 ? 1.113 0.274 5.957 1 99 91 ILE A O 1
ATOM 668 N N . LEU A 1 92 ? 0.674 2.445 5.582 1 99 92 LEU A N 1
ATOM 669 C CA . LEU A 1 92 ? 1.896 2.857 6.262 1 99 92 LEU A CA 1
ATOM 670 C C . LEU A 1 92 ? 1.898 2.381 7.711 1 99 92 LEU A C 1
ATOM 672 O O . LEU A 1 92 ? 2.893 1.828 8.188 1 99 92 LEU A O 1
ATOM 676 N N . GLY A 1 93 ? 0.785 2.596 8.406 1 98.94 93 GLY A N 1
ATOM 677 C CA . GLY A 1 93 ? 0.688 2.141 9.781 1 98.94 93 GLY A CA 1
ATOM 678 C C . GLY A 1 93 ? 0.958 0.656 9.938 1 98.94 93 GLY A C 1
ATOM 679 O O . GLY A 1 93 ? 1.72 0.25 10.82 1 98.94 93 GLY A O 1
ATOM 680 N N . ALA A 1 94 ? 0.383 -0.166 9.086 1 98.94 94 ALA A N 1
ATOM 681 C CA . ALA A 1 94 ? 0.563 -1.614 9.148 1 98.94 94 ALA A CA 1
ATOM 682 C C . ALA A 1 94 ? 2.021 -1.997 8.906 1 98.94 94 ALA A C 1
ATOM 684 O O . ALA A 1 94 ? 2.572 -2.84 9.617 1 98.94 94 ALA A O 1
ATOM 685 N N . VAL A 1 95 ? 2.637 -1.398 7.922 1 98.94 95 VAL A N 1
ATOM 686 C CA . VAL A 1 95 ? 4.027 -1.688 7.59 1 98.94 95 VAL A CA 1
ATOM 687 C C . VAL A 1 95 ? 4.93 -1.297 8.758 1 98.94 95 VAL A C 1
ATOM 689 O O . VAL A 1 95 ? 5.836 -2.047 9.125 1 98.94 95 VAL A O 1
ATOM 692 N N . LEU A 1 96 ? 4.676 -0.173 9.359 1 98.94 96 LEU A N 1
ATOM 693 C CA . LEU A 1 96 ? 5.5 0.275 10.477 1 98.94 96 LEU A CA 1
ATOM 694 C C . LEU A 1 96 ? 5.336 -0.653 11.68 1 98.94 96 LEU A C 1
ATOM 696 O O . LEU A 1 96 ? 6.297 -0.892 12.414 1 98.94 96 LEU A O 1
ATOM 700 N N . ARG A 1 97 ? 4.141 -1.157 11.891 1 98.88 97 ARG A N 1
ATOM 701 C CA . ARG A 1 97 ? 3.867 -2.02 13.031 1 98.88 97 ARG A CA 1
ATOM 702 C C . ARG A 1 97 ? 4.527 -3.385 12.859 1 98.88 97 ARG A C 1
ATOM 704 O O . ARG A 1 97 ? 4.797 -4.078 13.844 1 98.88 97 ARG A O 1
ATOM 711 N N . THR A 1 98 ? 4.828 -3.803 11.602 1 98.81 98 THR A N 1
ATOM 712 C CA . THR A 1 98 ? 5.324 -5.152 11.359 1 98.81 98 THR A CA 1
ATOM 713 C C . THR A 1 98 ? 6.801 -5.117 10.969 1 98.81 98 THR A C 1
ATOM 715 O O . THR A 1 98 ? 7.43 -6.168 10.82 1 98.81 98 THR A O 1
ATOM 718 N N . ALA A 1 99 ? 7.34 -3.945 10.82 1 98.56 99 ALA A N 1
ATOM 719 C CA . ALA A 1 99 ? 8.742 -3.807 10.438 1 98.56 99 ALA A CA 1
ATOM 720 C C . ALA A 1 99 ? 9.664 -4.215 11.586 1 98.56 99 ALA A C 1
ATOM 722 O O . ALA A 1 99 ? 9.281 -4.145 12.758 1 98.56 99 ALA A O 1
ATOM 723 N N . ALA A 1 100 ? 10.891 -4.684 11.219 1 98 100 ALA A N 1
ATOM 724 C CA . ALA A 1 100 ? 11.922 -4.898 12.227 1 98 100 ALA A CA 1
ATOM 725 C C . ALA A 1 100 ? 12.188 -3.619 13.016 1 98 100 ALA A C 1
ATOM 727 O O . ALA A 1 100 ? 12.203 -2.523 12.453 1 98 100 ALA A O 1
ATOM 728 N N . PRO A 1 101 ? 12.391 -3.746 14.328 1 96.69 101 PRO A N 1
ATOM 729 C CA . PRO A 1 101 ? 12.5 -2.557 15.18 1 96.69 101 PRO A CA 1
ATOM 730 C C . PRO A 1 101 ? 13.688 -1.671 14.805 1 96.69 101 PRO A C 1
ATOM 732 O O . PRO A 1 101 ? 13.672 -0.469 15.078 1 96.69 101 PRO A O 1
ATOM 735 N N . ASP A 1 102 ? 14.695 -2.219 14.094 1 97 102 ASP A N 1
ATOM 736 C CA . ASP A 1 102 ? 15.898 -1.452 13.797 1 97 102 ASP A CA 1
ATOM 737 C C . ASP A 1 102 ? 15.938 -1.031 12.328 1 97 102 ASP A C 1
ATOM 739 O O . ASP A 1 102 ? 16.984 -0.632 11.812 1 97 102 ASP A O 1
ATOM 743 N N . VAL A 1 103 ? 14.859 -1.109 11.68 1 97.81 103 VAL A N 1
ATOM 744 C CA . VAL A 1 103 ? 14.805 -0.77 10.258 1 97.81 103 VAL A CA 1
ATOM 745 C C . VAL A 1 103 ? 15.211 0.689 10.062 1 97.81 103 VAL A C 1
ATOM 747 O O . VAL A 1 103 ? 14.883 1.547 10.883 1 97.81 103 VAL A O 1
ATOM 750 N N . ARG A 1 104 ? 15.992 1.009 9.031 1 97.81 104 ARG A N 1
ATOM 751 C CA . ARG A 1 104 ? 16.297 2.334 8.492 1 97.81 104 ARG A CA 1
ATOM 752 C C . ARG A 1 104 ? 16.062 2.377 6.984 1 97.81 104 ARG A C 1
ATOM 754 O O . ARG A 1 104 ? 16.422 1.443 6.266 1 97.81 104 ARG A O 1
ATOM 761 N N . ALA A 1 105 ? 15.414 3.309 6.516 1 98.19 105 ALA A N 1
ATOM 762 C CA . ALA A 1 105 ? 15.18 3.441 5.082 1 98.19 105 ALA A CA 1
ATOM 763 C C . ALA A 1 105 ? 15.438 4.875 4.613 1 98.19 105 ALA A C 1
ATOM 765 O O . ALA A 1 105 ? 15.352 5.816 5.406 1 98.19 105 ALA A O 1
ATOM 766 N N . TYR A 1 106 ? 15.664 4.98 3.381 1 97.06 106 TYR A N 1
ATOM 767 C CA . TYR A 1 106 ? 16.031 6.25 2.77 1 97.06 106 TYR A CA 1
ATOM 768 C C . TYR A 1 106 ? 14.828 7.195 2.725 1 97.06 106 TYR A C 1
ATOM 770 O O . TYR A 1 106 ? 13.719 6.789 2.373 1 97.06 106 TYR A O 1
ATOM 778 N N . HIS A 1 107 ? 15.062 8.367 3.012 1 97.25 107 HIS A N 1
ATOM 779 C CA . HIS A 1 107 ? 14.312 9.57 2.668 1 97.25 107 HIS A CA 1
ATOM 780 C C . HIS A 1 107 ? 15.25 10.758 2.436 1 97.25 107 HIS A C 1
ATOM 782 O O . HIS A 1 107 ? 16.344 10.812 3.012 1 97.25 107 HIS A O 1
ATOM 788 N N . PRO A 1 108 ? 14.844 11.695 1.516 1 95.31 108 PRO A N 1
ATOM 789 C CA . PRO A 1 108 ? 15.719 12.836 1.268 1 95.31 108 PRO A CA 1
ATOM 790 C C . PRO A 1 108 ? 16.125 13.562 2.549 1 95.31 108 PRO A C 1
ATOM 792 O O . PRO A 1 108 ? 17.188 14.195 2.6 1 95.31 108 PRO A O 1
ATOM 795 N N . SER A 1 109 ? 15.352 13.5 3.631 1 94.5 109 SER A N 1
ATOM 796 C CA . SER A 1 109 ? 15.656 14.18 4.887 1 94.5 109 SER A CA 1
ATOM 797 C C . SER A 1 109 ? 16.5 13.297 5.797 1 94.5 109 SER A C 1
ATOM 799 O O . SER A 1 109 ? 16.75 13.648 6.953 1 94.5 109 SER A O 1
ATOM 801 N N . GLY A 1 110 ? 16.938 12.078 5.258 1 93.31 110 GLY A N 1
ATOM 802 C CA . GLY A 1 110 ? 17.766 11.156 6.012 1 93.31 110 GLY A CA 1
ATOM 803 C C . GLY A 1 110 ? 17.219 9.742 6.035 1 93.31 110 GLY A C 1
ATOM 804 O O . GLY A 1 110 ? 16.109 9.492 5.582 1 93.31 110 GLY A O 1
ATOM 805 N N . HIS A 1 111 ? 18.078 8.797 6.566 1 96.75 111 HIS A N 1
ATOM 806 C CA . HIS A 1 111 ? 17.625 7.426 6.773 1 96.75 111 HIS A CA 1
ATOM 807 C C . HIS A 1 111 ? 16.75 7.316 8.023 1 96.75 111 HIS A C 1
A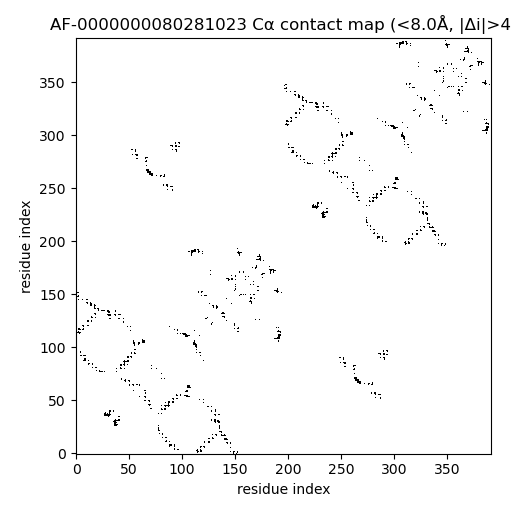TOM 809 O O . HIS A 1 111 ? 17.281 7.266 9.141 1 96.75 111 HIS A O 1
ATOM 815 N N . ALA A 1 112 ? 15.508 7.25 7.785 1 97.94 112 ALA A N 1
ATOM 816 C CA . ALA A 1 112 ? 14.539 7.34 8.875 1 97.94 112 ALA A CA 1
ATOM 817 C C . ALA A 1 112 ? 14.25 5.965 9.469 1 97.94 112 ALA A C 1
ATOM 819 O O . ALA A 1 112 ? 14.352 4.949 8.773 1 97.94 112 ALA A O 1
ATOM 820 N N . ASP A 1 113 ? 13.969 5.941 10.789 1 98.19 113 ASP A N 1
ATOM 821 C CA . ASP A 1 113 ? 13.492 4.746 11.477 1 98.19 113 ASP A CA 1
ATOM 822 C C . ASP A 1 113 ? 11.969 4.73 11.555 1 98.19 113 ASP A C 1
ATOM 824 O O . ASP A 1 113 ? 11.297 5.527 10.898 1 98.19 113 ASP A O 1
ATOM 828 N N . ILE A 1 114 ? 11.383 3.816 12.289 1 98.38 114 ILE A N 1
ATOM 829 C CA . ILE A 1 114 ? 9.938 3.656 12.414 1 98.38 114 ILE A CA 1
ATOM 830 C C . ILE A 1 114 ? 9.32 4.957 12.914 1 98.38 114 ILE A C 1
ATOM 832 O O . ILE A 1 114 ? 8.344 5.449 12.336 1 98.38 114 ILE A O 1
ATOM 836 N N . GLU A 1 115 ? 9.891 5.527 13.93 1 98.5 115 GLU A N 1
ATOM 837 C CA . GLU A 1 115 ? 9.383 6.773 14.5 1 98.5 115 GLU A CA 1
ATOM 838 C C . GLU A 1 115 ? 9.453 7.91 13.477 1 98.5 115 GLU A C 1
ATOM 840 O O . GLU A 1 115 ? 8.555 8.75 13.414 1 98.5 115 GLU A O 1
ATOM 845 N N . GLY A 1 116 ? 10.555 7.969 12.742 1 98.5 116 GLY A N 1
ATOM 846 C CA . GLY A 1 116 ? 10.711 8.977 11.703 1 98.5 116 GLY A CA 1
ATOM 847 C C . GLY A 1 116 ? 9.625 8.914 10.648 1 98.5 116 GLY A C 1
ATOM 848 O O . GLY A 1 116 ? 9.023 9.93 10.305 1 98.5 116 GLY A O 1
ATOM 849 N N . PHE A 1 117 ? 9.305 7.699 10.133 1 98.88 117 PHE A N 1
ATOM 850 C CA . PHE A 1 117 ? 8.281 7.547 9.109 1 98.88 117 PHE A CA 1
ATOM 851 C C . PHE A 1 117 ? 6.895 7.828 9.672 1 98.88 117 PHE A C 1
ATOM 853 O O . PHE A 1 117 ? 6.035 8.375 8.984 1 98.88 117 PHE A O 1
ATOM 860 N N . ALA A 1 118 ? 6.664 7.426 10.93 1 98.88 118 ALA A N 1
ATOM 861 C CA . ALA A 1 118 ? 5.402 7.781 11.57 1 98.88 118 ALA A CA 1
ATOM 862 C C . ALA A 1 118 ? 5.254 9.297 11.688 1 98.88 118 ALA A C 1
ATOM 864 O O . ALA A 1 118 ? 4.195 9.852 11.383 1 98.88 118 ALA A O 1
ATOM 865 N N . GLY A 1 119 ? 6.328 9.93 12.125 1 98.88 119 GLY A N 1
ATOM 866 C CA . GLY A 1 119 ? 6.328 11.375 12.242 1 98.88 119 GLY A CA 1
ATOM 867 C C . GLY A 1 119 ? 6.109 12.086 10.922 1 98.88 119 GLY A C 1
ATOM 868 O O . GLY A 1 119 ? 5.281 12.992 10.828 1 98.88 119 GLY A O 1
ATOM 869 N N . MET A 1 120 ? 6.848 11.656 9.875 1 98.88 120 MET A 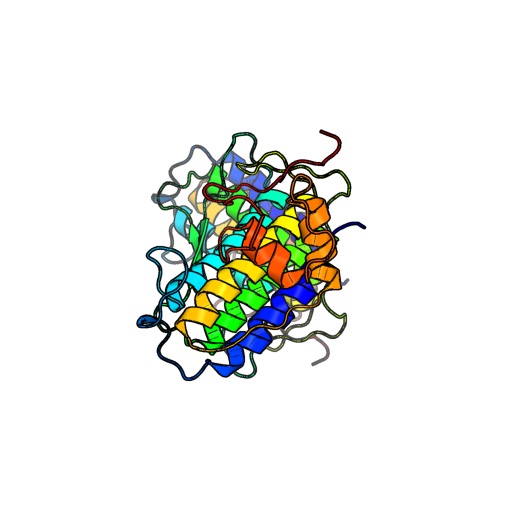N 1
ATOM 870 C CA . MET A 1 120 ? 6.688 12.25 8.547 1 98.88 120 MET A CA 1
ATOM 871 C C . MET A 1 120 ? 5.262 12.055 8.039 1 98.88 120 MET A C 1
ATOM 873 O O . MET A 1 120 ? 4.672 12.977 7.469 1 98.88 120 MET A O 1
ATOM 877 N N . GLY A 1 121 ? 4.727 10.852 8.258 1 98.94 121 GLY A N 1
ATOM 878 C CA . GLY A 1 121 ? 3.348 10.602 7.867 1 98.94 121 GLY A CA 1
ATOM 879 C C . GLY A 1 121 ? 2.359 11.523 8.555 1 98.94 121 GLY A C 1
ATOM 880 O O . GLY A 1 121 ? 1.431 12.031 7.918 1 98.94 121 GLY A O 1
ATOM 881 N N . CYS A 1 122 ? 2.537 11.75 9.828 1 98.94 122 CYS A N 1
ATOM 882 C CA . CYS A 1 122 ? 1.675 12.664 10.57 1 98.94 122 CYS A CA 1
ATOM 883 C C . CYS A 1 122 ? 1.757 14.07 10.008 1 98.94 122 CYS A C 1
ATOM 885 O O . CYS A 1 122 ? 0.731 14.727 9.812 1 98.94 122 CYS A O 1
ATOM 887 N N . VAL A 1 123 ? 2.973 14.555 9.773 1 98.94 123 VAL A N 1
ATOM 888 C CA . VAL A 1 123 ? 3.131 15.906 9.258 1 98.94 123 VAL A CA 1
ATOM 889 C C . VAL A 1 123 ? 2.438 16.031 7.902 1 98.94 123 VAL A C 1
ATOM 891 O O . VAL A 1 123 ? 1.697 16.984 7.656 1 98.94 123 VAL A O 1
ATOM 894 N N . GLU A 1 124 ? 2.658 15.055 7.004 1 98.88 124 GLU A N 1
ATOM 895 C CA . GLU A 1 124 ? 2 15.062 5.703 1 98.88 124 GLU A CA 1
ATOM 896 C C . GLU A 1 124 ? 0.484 15.156 5.848 1 98.88 124 GLU A C 1
ATOM 898 O O . GLU A 1 124 ? -0.159 15.977 5.195 1 98.88 124 GLU A O 1
ATOM 903 N N . ALA A 1 125 ? -0.062 14.32 6.699 1 98.94 125 ALA A N 1
ATOM 904 C CA . ALA A 1 125 ? -1.511 14.273 6.875 1 98.94 125 ALA A CA 1
ATOM 905 C C . ALA A 1 125 ? -2.037 15.594 7.43 1 98.94 125 ALA A C 1
ATOM 907 O O . ALA A 1 125 ? -2.98 16.172 6.883 1 98.94 125 ALA A O 1
ATOM 908 N N . LEU A 1 126 ? -1.426 16.094 8.477 1 98.94 126 LEU A N 1
ATOM 909 C CA . LEU A 1 126 ? -1.926 17.25 9.195 1 98.94 126 LEU A CA 1
ATOM 910 C C . LEU A 1 126 ? -1.756 18.516 8.359 1 98.94 126 LEU A C 1
ATOM 912 O O . LEU A 1 126 ? -2.697 19.297 8.211 1 98.94 126 LEU A O 1
ATOM 916 N N . VAL A 1 127 ? -0.604 18.672 7.789 1 98.75 127 VAL A N 1
ATOM 917 C CA . VAL A 1 127 ? -0.274 19.922 7.133 1 98.75 127 VAL A CA 1
ATOM 918 C C . VAL A 1 127 ? -0.946 19.984 5.762 1 98.75 127 VAL A C 1
ATOM 920 O O . VAL A 1 127 ? -1.573 21 5.418 1 98.75 127 VAL A O 1
ATOM 923 N N . HIS A 1 128 ? -0.849 18.953 4.953 1 98.81 128 HIS A N 1
ATOM 924 C CA . HIS A 1 128 ? -1.554 18.953 3.678 1 98.81 128 HIS A CA 1
ATOM 925 C C . HIS A 1 128 ? -3.062 18.875 3.881 1 98.81 128 HIS A C 1
ATOM 927 O O . HIS A 1 128 ? -3.83 19.391 3.062 1 98.81 128 HIS A O 1
ATOM 933 N N . GLY A 1 129 ? -3.502 18.188 4.996 1 98.88 129 GLY A N 1
ATOM 934 C CA . GLY A 1 129 ? -4.898 18.312 5.383 1 98.88 129 GLY A CA 1
ATOM 935 C C . GLY A 1 129 ? -5.344 19.75 5.594 1 98.88 129 GLY A C 1
ATOM 936 O O . GLY A 1 129 ? -6.402 20.156 5.109 1 98.88 129 GLY A O 1
ATOM 937 N N . GLU A 1 130 ? -4.535 20.484 6.301 1 98.81 130 GLU A N 1
ATOM 938 C CA . GLU A 1 130 ? -4.836 21.891 6.566 1 98.81 130 GLU A CA 1
ATOM 939 C C . GLU A 1 130 ? -4.891 22.703 5.273 1 98.81 130 GLU A C 1
ATOM 941 O O . GLU A 1 130 ? -5.746 23.578 5.117 1 98.81 130 GLU A O 1
ATOM 946 N N . ASP A 1 131 ? -3.955 22.453 4.355 1 98.81 131 ASP A N 1
ATOM 947 C CA . ASP A 1 131 ? -3.961 23.141 3.068 1 98.81 131 ASP A CA 1
ATOM 948 C C . ASP A 1 131 ? -5.297 22.938 2.35 1 98.81 131 ASP A C 1
ATOM 950 O O . ASP A 1 131 ? -5.867 23.906 1.822 1 98.81 131 ASP A O 1
ATOM 954 N N . MET A 1 132 ? -5.773 21.734 2.35 1 98.88 132 MET A N 1
ATOM 955 C CA . MET A 1 132 ? -7.051 21.438 1.709 1 98.88 132 MET A CA 1
ATOM 956 C C . MET A 1 132 ? -8.203 22.078 2.475 1 98.88 132 MET A C 1
ATOM 958 O O . MET A 1 132 ? -9.125 22.641 1.871 1 98.88 132 MET A O 1
ATOM 962 N N . ALA A 1 133 ? -8.18 21.984 3.795 1 98.81 133 ALA A N 1
ATOM 963 C CA . ALA A 1 133 ? -9.25 22.516 4.633 1 98.81 133 ALA A CA 1
ATOM 964 C C . ALA A 1 133 ? -9.438 24 4.398 1 98.81 133 ALA A C 1
ATOM 966 O O . ALA A 1 133 ? -10.57 24.484 4.246 1 98.81 133 ALA A O 1
ATOM 967 N N . ARG A 1 134 ? -8.367 24.766 4.332 1 98.38 134 ARG A N 1
ATOM 968 C CA . ARG A 1 134 ? -8.414 26.188 4.066 1 98.38 134 ARG A CA 1
ATOM 969 C C . ARG A 1 134 ? -9.078 26.484 2.723 1 98.38 134 ARG A C 1
ATOM 971 O O . ARG A 1 134 ? -9.938 27.359 2.623 1 98.38 134 ARG A O 1
ATOM 978 N N . GLY A 1 135 ? -8.648 25.719 1.728 1 98.25 135 GLY A N 1
ATOM 979 C CA . GLY A 1 135 ? -9.203 25.906 0.394 1 98.25 135 GLY A CA 1
ATOM 980 C C . GLY A 1 135 ? -10.672 25.547 0.304 1 98.25 135 GLY A C 1
ATOM 981 O O . GLY A 1 135 ? -11.398 26.094 -0.53 1 98.25 135 GLY A O 1
ATOM 982 N N . LEU A 1 136 ? -11.133 24.688 1.189 1 98.69 136 LEU A N 1
ATOM 983 C CA . LEU A 1 136 ? -12.492 24.172 1.145 1 98.69 136 LEU A CA 1
ATOM 984 C C . LEU A 1 136 ? -13.383 24.875 2.168 1 98.69 136 LEU A C 1
ATOM 986 O O . LEU A 1 136 ? -14.586 24.625 2.234 1 98.69 136 LEU A O 1
ATOM 990 N N . GLY A 1 137 ? -12.766 25.688 3.002 1 98.19 137 GLY A N 1
ATOM 991 C CA . GLY A 1 137 ? -13.508 26.516 3.941 1 98.19 137 GLY A CA 1
ATOM 992 C C . GLY A 1 137 ? -13.969 25.75 5.168 1 98.19 137 GLY A C 1
ATOM 993 O O . GLY A 1 137 ? -15.055 26 5.691 1 98.19 137 GLY A O 1
ATOM 994 N N . VAL A 1 138 ? -13.234 24.703 5.562 1 98.62 138 VAL A N 1
ATOM 995 C CA . VAL A 1 138 ? -13.547 23.984 6.793 1 98.62 138 VAL A CA 1
ATOM 996 C C . VAL A 1 138 ? -12.367 24.078 7.758 1 98.62 138 VAL A C 1
ATOM 998 O O . VAL A 1 138 ? -11.273 24.484 7.371 1 98.62 138 VAL A O 1
ATOM 1001 N N . THR A 1 139 ? -12.609 23.719 9.055 1 98.12 139 THR A N 1
ATOM 1002 C CA . THR A 1 139 ? -11.578 23.828 10.078 1 98.12 139 THR A CA 1
ATOM 1003 C C . THR A 1 139 ? -11.227 22.438 10.625 1 98.12 139 THR A C 1
ATOM 1005 O O . THR A 1 139 ? -12.109 21.625 10.867 1 98.12 139 THR A O 1
ATOM 1008 N N . LEU A 1 140 ? -9.945 22.203 10.742 1 98.62 140 LEU A N 1
ATOM 1009 C CA . LEU A 1 140 ? -9.469 20.969 11.375 1 98.62 140 LEU A CA 1
ATOM 1010 C C . LEU A 1 140 ? -9.211 21.188 12.859 1 98.62 140 LEU A C 1
ATOM 1012 O O . LEU A 1 140 ? -8.969 22.312 13.289 1 98.62 140 LEU A O 1
ATOM 1016 N N . ASP A 1 141 ? -9.383 20.156 13.609 1 98.25 141 ASP A N 1
ATOM 1017 C CA . ASP A 1 141 ? -9.094 20.172 15.047 1 98.25 141 ASP A CA 1
ATOM 1018 C C . ASP A 1 141 ? -8.359 18.906 15.461 1 98.25 141 ASP A C 1
ATOM 1020 O O . ASP A 1 141 ? -8.922 18.062 16.156 1 98.25 141 ASP A O 1
ATOM 1024 N N . PRO A 1 142 ? -7.062 18.766 15.109 1 98.81 142 PRO A N 1
ATOM 1025 C CA . PRO A 1 142 ? -6.32 17.547 15.438 1 98.81 142 PRO A CA 1
ATOM 1026 C C . PRO A 1 142 ? -6.031 17.422 16.922 1 98.81 142 PRO A C 1
ATOM 1028 O O . PRO A 1 142 ? -6.055 18.422 17.656 1 98.81 142 PRO A O 1
ATOM 1031 N N . PRO A 1 143 ? -5.785 16.219 17.438 1 98.81 143 PRO A N 1
ATOM 1032 C CA . PRO A 1 143 ? -5.441 16.031 18.859 1 98.81 143 PRO A CA 1
ATOM 1033 C C . PRO A 1 143 ? -4.121 16.703 19.234 1 98.81 143 PRO A C 1
ATOM 1035 O O . PRO A 1 143 ? -3.086 16.406 18.625 1 98.81 143 PRO A O 1
ATOM 1038 N N . ARG A 1 144 ? -4.16 17.469 20.281 1 98.62 144 ARG A N 1
ATOM 1039 C CA . ARG A 1 144 ? -3.008 18.266 20.672 1 98.62 144 ARG A CA 1
ATOM 1040 C C . ARG A 1 144 ? -1.85 17.391 21.141 1 98.62 144 ARG A C 1
ATOM 1042 O O . ARG A 1 144 ? -0.684 17.719 20.906 1 98.62 144 ARG A O 1
ATOM 1049 N N . GLU A 1 145 ? -2.164 16.281 21.734 1 98.38 145 GLU A N 1
ATOM 1050 C CA . GLU A 1 145 ? -1.101 15.398 22.203 1 98.38 145 GLU A CA 1
ATOM 1051 C C . GLU A 1 145 ? -0.309 14.82 21.031 1 98.38 145 GLU A C 1
ATOM 1053 O O . GLU A 1 145 ? 0.91 14.656 21.125 1 98.38 145 GLU A O 1
ATOM 1058 N N . VAL A 1 146 ? -0.983 14.492 19.938 1 98.81 146 VAL A N 1
ATOM 1059 C CA . VAL A 1 146 ? -0.317 14.023 18.719 1 98.81 146 VAL A CA 1
ATOM 1060 C C . VAL A 1 146 ? 0.56 15.133 18.141 1 98.81 146 VAL A C 1
ATOM 1062 O O . VAL A 1 146 ? 1.728 14.906 17.828 1 98.81 146 VAL A O 1
ATOM 1065 N N . CYS A 1 147 ? 0.02 16.344 18.078 1 98.81 147 CYS A N 1
ATOM 1066 C CA . CYS A 1 147 ? 0.773 17.484 17.562 1 98.81 147 CYS A CA 1
ATOM 1067 C C . CYS A 1 147 ? 2.035 17.719 18.375 1 98.81 147 CYS A C 1
ATOM 1069 O O . CYS A 1 147 ? 3.1 18 17.828 1 98.81 147 CYS A O 1
ATOM 1071 N N . SER A 1 148 ? 1.867 17.578 19.688 1 98.5 148 SER A N 1
ATOM 1072 C CA . SER A 1 148 ? 3.006 17.797 20.578 1 98.5 148 SER A CA 1
ATOM 1073 C C . SER A 1 148 ? 4.117 16.781 20.312 1 98.5 148 SER A C 1
ATOM 1075 O O . SER A 1 148 ? 5.289 17.141 20.25 1 98.5 148 SER A O 1
ATOM 1077 N N . ARG A 1 149 ? 3.766 15.508 20.219 1 98.5 149 ARG A N 1
ATOM 1078 C CA . ARG A 1 149 ? 4.758 14.469 19.953 1 98.5 149 ARG A CA 1
ATOM 1079 C C . ARG A 1 149 ? 5.406 14.656 18.594 1 98.5 149 ARG A C 1
ATOM 1081 O O . ARG A 1 149 ? 6.617 14.477 18.438 1 98.5 149 ARG A O 1
ATOM 1088 N N . VAL A 1 150 ? 4.629 15.062 17.625 1 98.75 150 VAL A N 1
ATOM 1089 C CA . VAL A 1 150 ? 5.129 15.273 16.266 1 98.75 150 VAL A CA 1
ATOM 1090 C C . VAL A 1 150 ? 6.105 16.438 16.25 1 98.75 150 VAL A C 1
ATOM 1092 O O . VAL A 1 150 ? 7.176 16.359 15.633 1 98.75 150 VAL A O 1
ATOM 1095 N N . LEU A 1 151 ? 5.762 17.547 16.953 1 98.44 151 LEU A N 1
ATOM 1096 C CA . LEU A 1 151 ? 6.645 18.703 17.031 1 98.44 151 LEU A CA 1
ATOM 1097 C C . LEU A 1 151 ? 7.984 18.328 17.656 1 98.44 151 LEU A C 1
ATOM 1099 O O . LEU A 1 151 ? 9.039 18.656 17.109 1 98.44 151 LEU A O 1
ATOM 1103 N N . ALA A 1 152 ? 7.906 17.609 18.719 1 97.69 152 ALA A N 1
ATOM 1104 C CA . ALA A 1 152 ? 9.117 17.25 19.453 1 97.69 152 ALA A CA 1
ATOM 1105 C C . ALA A 1 152 ? 10.023 16.359 18.594 1 97.69 152 ALA A C 1
ATOM 1107 O O . ALA A 1 152 ? 11.25 16.484 18.656 1 97.69 152 ALA A O 1
ATOM 1108 N N . ARG A 1 153 ? 9.422 15.57 17.797 1 98.12 153 ARG A N 1
ATOM 1109 C CA . ARG A 1 153 ? 10.188 14.578 17.047 1 98.12 153 ARG A CA 1
ATOM 1110 C C . ARG A 1 153 ? 10.68 15.148 15.727 1 98.12 153 ARG A C 1
ATOM 1112 O O . ARG A 1 153 ? 11.805 14.867 15.297 1 98.12 153 ARG A O 1
ATOM 1119 N N . MET A 1 154 ? 9.867 15.852 15.008 1 98.19 154 MET A N 1
ATOM 1120 C CA . MET A 1 154 ? 10.141 16.219 13.625 1 98.19 154 MET A CA 1
ATOM 1121 C C . MET A 1 154 ? 10.773 17.609 13.539 1 98.19 154 MET A C 1
ATOM 1123 O O . MET A 1 154 ? 11.43 17.938 12.555 1 98.19 154 MET A O 1
ATOM 1127 N N . PHE A 1 155 ? 10.531 18.438 14.578 1 97.81 155 PHE A N 1
ATOM 1128 C CA . PHE A 1 155 ? 11.016 19.812 14.617 1 97.81 155 PHE A CA 1
ATOM 1129 C C . PHE A 1 155 ? 11.656 20.109 15.969 1 97.81 155 PHE A C 1
ATOM 1131 O O . PHE A 1 155 ? 11.266 21.078 16.641 1 97.81 155 PHE A O 1
ATOM 1138 N N . PRO A 1 156 ? 12.68 19.406 16.312 1 95.5 156 PRO A N 1
ATOM 1139 C CA . PRO A 1 156 ? 13.234 19.562 17.656 1 95.5 156 PRO A CA 1
ATOM 1140 C C . PRO A 1 156 ? 13.82 20.953 17.906 1 95.5 156 PRO A C 1
ATOM 1142 O O . PRO A 1 156 ? 14.016 21.359 19.047 1 95.5 156 PRO A O 1
ATOM 1145 N N . GLU A 1 157 ? 13.984 21.719 16.906 1 93.75 157 GLU A N 1
ATOM 1146 C CA . GLU A 1 157 ? 14.617 23.031 17.047 1 93.75 157 GLU A CA 1
ATOM 1147 C C . GLU A 1 157 ? 13.578 24.125 17.266 1 93.75 157 GLU A C 1
ATOM 1149 O O . GLU A 1 157 ? 13.914 25.25 17.625 1 93.75 157 GLU A O 1
ATOM 1154 N N . VAL A 1 158 ? 12.344 23.766 17.062 1 94.38 158 VAL A N 1
ATOM 1155 C CA . VAL A 1 158 ? 11.273 24.75 17.141 1 94.38 158 VAL A CA 1
ATOM 1156 C C . VAL A 1 158 ? 10.914 25.016 18.594 1 94.38 158 VAL A C 1
ATOM 1158 O O . VAL A 1 158 ? 10.789 24.078 19.391 1 94.38 158 VAL A O 1
ATOM 1161 N N . ASP A 1 159 ? 10.781 26.25 19.031 1 92.94 159 ASP A N 1
ATOM 1162 C CA . ASP A 1 159 ? 10.305 26.625 20.359 1 92.94 159 ASP A CA 1
ATOM 1163 C C . ASP A 1 159 ? 8.781 26.703 20.406 1 92.94 159 ASP A C 1
ATOM 1165 O O . ASP A 1 159 ? 8.203 27.75 20.109 1 92.94 159 ASP A O 1
ATOM 1169 N N . ALA A 1 160 ? 8.125 25.641 20.859 1 91.5 160 ALA A N 1
ATOM 1170 C CA . ALA A 1 160 ? 6.672 25.562 20.875 1 91.5 160 ALA A CA 1
ATOM 1171 C C . ALA A 1 160 ? 6.121 25.891 22.25 1 91.5 160 ALA A C 1
ATOM 1173 O O . ALA A 1 160 ? 4.914 25.781 22.5 1 91.5 160 ALA A O 1
ATOM 1174 N N . ALA A 1 161 ? 6.938 26.328 23.188 1 92.31 161 ALA A N 1
ATOM 1175 C CA . ALA A 1 161 ? 6.516 26.562 24.562 1 92.31 161 ALA A CA 1
ATOM 1176 C C . ALA A 1 161 ? 5.441 27.641 24.641 1 92.31 161 ALA A C 1
ATOM 1178 O O . ALA A 1 161 ? 5.594 28.719 24.047 1 92.31 161 ALA A O 1
ATOM 1179 N N . GLY A 1 162 ? 4.387 27.297 25.328 1 94.75 162 GLY A N 1
ATOM 1180 C CA . GLY A 1 162 ? 3.334 28.25 25.594 1 94.75 162 GLY A CA 1
ATOM 1181 C C . GLY A 1 162 ? 2.391 28.453 24.406 1 94.75 162 GLY A C 1
ATOM 1182 O O . GLY A 1 162 ? 1.537 29.344 24.438 1 94.75 162 GLY A O 1
ATOM 1183 N N . VAL A 1 163 ? 2.547 27.75 23.359 1 97.25 163 VAL A N 1
ATOM 1184 C CA . VAL A 1 163 ? 1.713 27.844 22.172 1 97.25 163 VAL A CA 1
ATOM 1185 C C . VAL A 1 163 ? 0.868 26.578 22.016 1 97.25 163 VAL A C 1
ATOM 1187 O O . VAL A 1 163 ? 1.329 25.484 22.328 1 97.25 163 VAL A O 1
ATOM 1190 N N . ASP A 1 164 ? -0.417 26.75 21.672 1 98.06 164 ASP A N 1
ATOM 1191 C CA . ASP A 1 164 ? -1.214 25.578 21.312 1 98.06 164 ASP A CA 1
ATOM 1192 C C . ASP A 1 164 ? -0.468 24.688 20.328 1 98.06 164 ASP A C 1
ATOM 1194 O O . ASP A 1 164 ? 0.009 25.156 19.281 1 98.06 164 ASP A O 1
ATOM 1198 N N . PRO A 1 165 ? -0.333 23.422 20.578 1 98.31 165 PRO A N 1
ATOM 1199 C CA . PRO A 1 165 ? 0.531 22.562 19.766 1 98.31 165 PRO A CA 1
ATOM 1200 C C . PRO A 1 165 ? 0.122 22.516 18.297 1 98.31 165 PRO A C 1
ATOM 1202 O O . PRO A 1 165 ? 0.977 22.391 17.422 1 98.31 165 PRO A O 1
ATOM 1205 N N . TRP A 1 166 ? -1.14 22.578 17.969 1 98.62 166 TRP A N 1
ATOM 1206 C CA . TRP A 1 166 ? -1.585 22.609 16.578 1 98.62 166 TRP A CA 1
ATOM 1207 C C . TRP A 1 166 ? -1.136 23.891 15.891 1 98.62 166 TRP A C 1
ATOM 1209 O O . TRP A 1 166 ? -0.612 23.844 14.781 1 98.62 166 TRP A O 1
ATOM 1219 N N . ILE A 1 167 ? -1.27 24.984 16.578 1 98.31 167 ILE A N 1
ATOM 1220 C CA . ILE A 1 167 ? -0.835 26.266 16.047 1 98.31 167 ILE A CA 1
ATOM 1221 C C . ILE A 1 167 ? 0.684 26.281 15.891 1 98.31 167 ILE A C 1
ATOM 1223 O O . ILE A 1 167 ? 1.211 26.797 14.906 1 98.31 167 ILE A O 1
ATOM 1227 N N . ALA A 1 168 ? 1.38 25.703 16.859 1 98.38 168 ALA A N 1
ATOM 1228 C CA . ALA A 1 168 ? 2.834 25.594 16.781 1 98.38 168 ALA A CA 1
ATOM 1229 C C . ALA A 1 168 ? 3.264 24.781 15.57 1 98.38 168 ALA A C 1
ATOM 1231 O O . ALA A 1 168 ? 4.25 25.109 14.906 1 98.38 168 ALA A O 1
ATOM 1232 N N . LEU A 1 169 ? 2.578 23.703 15.281 1 98.69 169 LEU A N 1
ATOM 1233 C CA . LEU A 1 169 ? 2.902 22.891 14.125 1 98.69 169 LEU A CA 1
ATOM 1234 C C . LEU A 1 169 ? 2.658 23.641 12.828 1 98.69 169 LEU A C 1
ATOM 1236 O O . LEU A 1 169 ? 3.461 23.562 11.891 1 98.69 169 LEU A O 1
ATOM 1240 N N . LEU A 1 170 ? 1.568 24.391 12.742 1 98.62 170 LEU A N 1
ATOM 1241 C CA . LEU A 1 170 ? 1.281 25.219 11.578 1 98.62 170 LEU A CA 1
ATOM 1242 C C . LEU A 1 170 ? 2.357 26.281 11.383 1 98.62 170 LEU A C 1
ATOM 1244 O O . LEU A 1 170 ? 2.775 26.547 10.25 1 98.62 170 LEU A O 1
ATOM 1248 N N . TRP A 1 171 ? 2.799 26.828 12.477 1 98.56 171 TRP A N 1
ATOM 1249 C CA . TRP A 1 171 ? 3.893 27.797 12.406 1 98.56 171 TRP A CA 1
ATOM 1250 C C . TRP A 1 171 ? 5.184 27.125 11.961 1 98.56 171 TRP A C 1
ATOM 1252 O O . TRP A 1 171 ? 5.871 27.609 11.062 1 98.56 171 TRP A O 1
ATOM 1262 N N . ALA A 1 172 ? 5.523 25.984 12.539 1 98.5 172 ALA A N 1
ATOM 1263 C CA . ALA A 1 172 ? 6.746 25.25 12.227 1 98.5 172 ALA A CA 1
ATOM 1264 C C . ALA A 1 172 ? 6.809 24.891 10.742 1 98.5 172 ALA A C 1
ATOM 1266 O O . ALA A 1 172 ? 7.891 24.656 10.195 1 98.5 172 ALA A O 1
ATOM 1267 N N . THR A 1 173 ? 5.648 24.891 10.117 1 98.44 173 THR A N 1
ATOM 1268 C CA . THR A 1 173 ? 5.59 24.484 8.711 1 98.44 173 THR A CA 1
ATOM 1269 C C . THR A 1 173 ? 5.172 25.656 7.836 1 98.44 173 THR A C 1
ATOM 1271 O O . THR A 1 173 ? 4.656 25.469 6.73 1 98.44 173 THR A O 1
ATOM 1274 N N . ASP A 1 174 ? 5.25 26.812 8.367 1 97.94 174 ASP A N 1
ATOM 1275 C CA . ASP A 1 174 ? 5.125 28.078 7.656 1 97.94 174 ASP A CA 1
ATOM 1276 C C . ASP A 1 174 ? 3.697 28.281 7.152 1 97.94 174 ASP A C 1
ATOM 1278 O O . ASP A 1 174 ? 3.488 28.875 6.086 1 97.94 174 ASP A O 1
ATOM 1282 N N . ARG A 1 175 ? 2.74 27.766 7.941 1 97.62 175 ARG A N 1
ATOM 1283 C CA . ARG A 1 175 ? 1.353 27.953 7.531 1 97.62 175 ARG A CA 1
ATOM 1284 C C . ARG A 1 175 ? 0.723 29.141 8.273 1 97.62 175 ARG A C 1
ATOM 1286 O O . ARG A 1 175 ? -0.306 29.672 7.844 1 97.62 175 ARG A O 1
ATOM 1293 N N . VAL A 1 176 ? 1.303 29.516 9.383 1 97.44 176 VAL A N 1
ATOM 1294 C CA . VAL A 1 176 ? 0.86 30.703 10.094 1 97.44 176 VAL A CA 1
ATOM 1295 C C . VAL A 1 176 ? 2.068 31.469 10.648 1 97.44 176 VAL A C 1
ATOM 1297 O O . VAL A 1 176 ? 3.15 30.891 10.797 1 97.44 176 VAL A O 1
ATOM 1300 N N . ASP A 1 177 ? 1.795 32.688 10.961 1 96.81 177 ASP A N 1
ATOM 1301 C CA . ASP A 1 177 ? 2.775 33.5 11.68 1 96.81 177 ASP A CA 1
ATOM 1302 C C . ASP A 1 177 ? 2.449 33.562 13.172 1 96.81 177 ASP A C 1
ATOM 1304 O O . ASP A 1 177 ? 1.278 33.625 13.555 1 96.81 177 ASP A O 1
ATOM 1308 N N . LEU A 1 178 ? 3.49 33.469 13.984 1 95.38 178 LEU A N 1
ATOM 1309 C CA . LEU A 1 178 ? 3.352 33.688 15.414 1 95.38 178 LEU A CA 1
ATOM 1310 C C . LEU A 1 178 ? 4.074 34.969 15.828 1 95.38 178 LEU A C 1
ATOM 1312 O O . LEU A 1 178 ? 5.27 35.125 15.57 1 95.38 178 LEU A O 1
ATOM 1316 N N . PRO A 1 179 ? 3.289 35.844 16.422 1 92.06 179 PRO A N 1
ATOM 1317 C CA . PRO A 1 179 ? 3.945 37.062 16.859 1 92.06 179 PRO A CA 1
ATOM 1318 C C . PRO A 1 179 ? 5.168 36.812 17.734 1 92.06 179 PRO A C 1
ATOM 1320 O O . PRO A 1 179 ? 5.113 35.969 18.656 1 92.06 179 PRO A O 1
ATOM 1323 N N . GLY A 1 180 ? 6.293 37.5 17.438 1 92.88 180 GLY A N 1
ATOM 1324 C CA . GLY A 1 180 ? 7.508 37.406 18.234 1 92.88 180 GLY A CA 1
ATOM 1325 C C . GLY A 1 180 ? 8.383 36.25 17.844 1 92.88 180 GLY A C 1
ATOM 1326 O O . GLY A 1 180 ? 9.484 36.062 18.375 1 92.88 180 GLY A O 1
ATOM 1327 N N . ARG A 1 181 ? 7.891 35.375 16.969 1 94.62 181 ARG A N 1
ATOM 1328 C CA . ARG A 1 181 ? 8.672 34.25 16.5 1 94.62 181 ARG A CA 1
ATOM 1329 C C . ARG A 1 181 ? 9.094 34.438 15.039 1 94.62 181 ARG A C 1
ATOM 1331 O O . ARG A 1 181 ? 8.406 35.094 14.266 1 94.62 181 ARG A O 1
ATOM 1338 N N . PRO A 1 182 ? 10.25 33.938 14.719 1 94.31 182 PRO A N 1
ATOM 1339 C CA . PRO A 1 182 ? 10.766 34.125 13.367 1 94.31 182 PRO A CA 1
ATOM 1340 C C . PRO A 1 182 ? 9.992 33.344 12.32 1 94.31 182 PRO A C 1
ATOM 1342 O O . PRO A 1 182 ? 9.359 32.312 12.648 1 94.31 182 PRO A O 1
ATOM 1345 N N . SER A 1 183 ? 10.109 33.812 11.055 1 95.06 183 SER A N 1
ATOM 1346 C CA . SER A 1 183 ? 9.539 33.062 9.922 1 95.06 183 SER A CA 1
ATOM 1347 C C . SER A 1 183 ? 10.133 31.672 9.805 1 95.06 183 SER A C 1
ATOM 1349 O O . SER A 1 183 ? 11.32 31.469 10.086 1 95.06 183 SER A O 1
ATOM 1351 N N . ARG A 1 184 ? 9.234 30.719 9.312 1 97.12 184 ARG A N 1
ATOM 1352 C CA . ARG A 1 184 ? 9.711 29.359 9.102 1 97.12 184 ARG A CA 1
ATOM 1353 C C . ARG A 1 184 ? 9.773 29.031 7.617 1 97.12 184 ARG A C 1
ATOM 1355 O O . ARG A 1 184 ? 9.602 27.875 7.23 1 97.12 184 ARG A O 1
ATOM 1362 N N . ALA A 1 185 ? 9.836 30.047 6.781 1 96.75 185 ALA A N 1
ATOM 1363 C CA . ALA A 1 185 ? 10.031 29.797 5.355 1 96.75 185 ALA A CA 1
ATOM 1364 C C . ALA A 1 185 ? 11.234 28.891 5.117 1 96.75 185 ALA A C 1
ATOM 1366 O O . ALA A 1 185 ? 12.289 29.078 5.727 1 96.75 185 ALA A O 1
ATOM 1367 N N . GLY A 1 186 ? 11.008 27.922 4.289 1 96.31 186 GLY A N 1
ATOM 1368 C CA . GLY A 1 186 ? 12.086 27 3.986 1 96.31 186 GLY A CA 1
ATOM 1369 C C . GLY A 1 186 ? 12.227 25.891 5.02 1 96.31 186 GLY A C 1
ATOM 1370 O O . GLY A 1 186 ? 13.219 25.156 5.016 1 96.31 186 GLY A O 1
ATOM 1371 N N . TRP A 1 187 ? 11.32 25.75 5.836 1 96.75 187 TRP A N 1
ATOM 1372 C CA . TRP A 1 187 ? 11.344 24.766 6.91 1 96.75 187 TRP A CA 1
ATOM 1373 C C . TRP A 1 187 ? 11.688 23.375 6.367 1 96.75 187 TRP A C 1
ATOM 1375 O O . TRP A 1 187 ? 11.453 23.094 5.191 1 96.75 187 TRP A O 1
ATOM 1385 N N . GLN A 1 188 ? 12.305 22.547 7.258 1 96.06 188 GLN A N 1
ATOM 1386 C CA . GLN A 1 188 ? 12.578 21.125 7.051 1 96.06 188 GLN A CA 1
ATOM 1387 C C . GLN A 1 188 ? 12.258 20.328 8.305 1 96.06 188 GLN A C 1
ATOM 1389 O O . GLN A 1 188 ? 12.336 20.844 9.422 1 96.06 188 GLN A O 1
ATOM 1394 N N . TRP A 1 189 ? 11.836 19.156 8.07 1 97.44 189 TRP A N 1
ATOM 1395 C CA . TRP A 1 189 ? 11.711 18.266 9.227 1 97.44 189 TRP A CA 1
ATOM 1396 C C . TRP A 1 189 ? 12.922 17.344 9.336 1 97.44 189 TRP A C 1
ATOM 1398 O O . TRP A 1 189 ? 13.711 17.234 8.398 1 97.44 189 TRP A O 1
ATOM 1408 N N . ARG A 1 190 ? 13.047 16.75 10.516 1 95.44 190 ARG A N 1
ATOM 1409 C CA . ARG A 1 190 ? 14.109 15.789 10.797 1 95.44 190 ARG A CA 1
ATOM 1410 C C . ARG A 1 190 ? 13.625 14.359 10.602 1 95.44 190 ARG A C 1
ATOM 1412 O O . ARG A 1 190 ? 12.953 13.805 11.477 1 95.44 190 ARG A O 1
ATOM 1419 N N . GLY A 1 191 ? 14.117 13.758 9.523 1 94.81 191 GLY A N 1
ATOM 1420 C CA . GLY A 1 191 ? 13.703 12.391 9.258 1 94.81 191 GLY A CA 1
ATOM 1421 C C . GLY A 1 191 ? 14.523 11.359 10.008 1 94.81 191 GLY A C 1
ATOM 1422 O O . GLY A 1 191 ? 13.984 10.375 10.523 1 94.81 191 GLY A O 1
ATOM 1423 N N . ALA A 1 192 ? 15.82 11.594 10.141 1 95.19 192 ALA A N 1
ATOM 1424 C CA . ALA A 1 192 ? 16.734 10.672 10.82 1 95.19 192 ALA A CA 1
ATOM 1425 C C . ALA A 1 192 ? 16.516 10.703 12.328 1 95.19 192 ALA A C 1
ATOM 1427 O O . ALA A 1 192 ? 16.016 11.688 12.875 1 95.19 192 ALA A O 1
ATOM 1428 N N . PRO A 1 193 ? 16.938 9.641 13.031 1 95.62 193 PRO A N 1
ATOM 1429 C CA . PRO A 1 193 ? 16.844 9.656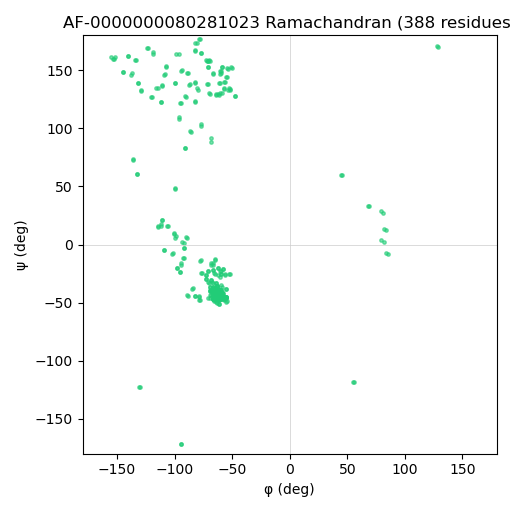 14.492 1 95.62 193 PRO A CA 1
ATOM 1430 C C . PRO A 1 193 ? 17.547 10.867 15.109 1 95.62 193 PRO A C 1
ATOM 1432 O O . PRO A 1 193 ? 18.594 11.297 14.625 1 95.62 193 PRO A O 1
ATOM 1435 N N . LEU A 1 194 ? 16.891 11.336 16.203 1 92.19 194 LEU A N 1
ATOM 1436 C CA . LEU A 1 194 ? 17.406 12.539 16.844 1 92.19 194 LEU A CA 1
ATOM 1437 C C . LEU A 1 194 ? 18.828 12.312 17.375 1 92.19 194 LEU A C 1
ATOM 1439 O O . LEU A 1 194 ? 19.609 13.258 17.484 1 92.19 194 LEU A O 1
ATOM 1443 N N . ALA A 1 195 ? 19.156 11.07 17.672 1 90.44 195 ALA A N 1
ATOM 1444 C CA . ALA A 1 195 ? 20.469 10.734 18.234 1 90.44 195 ALA A CA 1
ATOM 1445 C C . ALA A 1 195 ? 21.547 10.727 17.156 1 90.44 195 ALA A C 1
ATOM 1447 O O . ALA A 1 195 ? 22.734 10.727 17.453 1 90.44 195 ALA A O 1
ATOM 1448 N N . ASP A 1 196 ? 21.094 10.719 15.844 1 85.62 196 ASP A N 1
ATOM 1449 C CA . ASP A 1 196 ? 22.078 10.719 14.758 1 85.62 196 ASP A CA 1
ATOM 1450 C C . ASP A 1 196 ? 22.703 12.102 14.586 1 85.62 196 ASP A C 1
ATOM 1452 O O . ASP A 1 196 ? 22 13.117 14.594 1 85.62 196 ASP A O 1
ATOM 1456 N N . MET B 1 1 ? -4.789 -26.781 8 1 72.38 1 MET B N 1
ATOM 1457 C CA . MET B 1 1 ? -3.867 -26.375 6.945 1 72.38 1 MET B CA 1
ATOM 1458 C C . MET B 1 1 ? -4.219 -24.969 6.438 1 72.38 1 MET B C 1
ATOM 1460 O O . MET B 1 1 ? -4.797 -24.828 5.359 1 72.38 1 MET B O 1
ATOM 1464 N N . THR B 1 2 ? -4.051 -23.938 7.215 1 92.81 2 THR B N 1
ATOM 1465 C CA . THR B 1 2 ? -4.523 -22.562 7.027 1 92.81 2 THR B CA 1
ATOM 1466 C C . THR B 1 2 ? -3.482 -21.734 6.281 1 92.81 2 THR B C 1
ATOM 1468 O O . THR B 1 2 ? -2.293 -21.797 6.594 1 92.81 2 THR B O 1
ATOM 1471 N N . VAL B 1 3 ? -3.883 -21.078 5.18 1 98.56 3 VAL B N 1
ATOM 1472 C CA . VAL B 1 3 ? -3.014 -20.125 4.48 1 98.56 3 VAL B CA 1
ATOM 1473 C C . VAL B 1 3 ? -2.814 -18.891 5.336 1 98.56 3 VAL B C 1
ATOM 1475 O O . VAL B 1 3 ? -3.779 -18.312 5.852 1 98.56 3 VAL B O 1
ATOM 1478 N N . THR B 1 4 ? -1.598 -18.469 5.531 1 98.56 4 THR B N 1
ATOM 1479 C CA . THR B 1 4 ? -1.259 -17.328 6.383 1 98.56 4 THR B CA 1
ATOM 1480 C C . THR B 1 4 ? -0.484 -16.281 5.602 1 98.56 4 THR B C 1
ATOM 1482 O O . THR B 1 4 ? -0.048 -16.531 4.473 1 98.56 4 THR B O 1
ATOM 1485 N N . PRO B 1 5 ? -0.297 -15.117 6.156 1 98.75 5 PRO B N 1
ATOM 1486 C CA . PRO B 1 5 ? 0.552 -14.117 5.508 1 98.75 5 PRO B CA 1
ATOM 1487 C C . PRO B 1 5 ? 1.985 -14.594 5.301 1 98.75 5 PRO B C 1
ATOM 1489 O O . PRO B 1 5 ? 2.666 -14.148 4.379 1 98.75 5 PRO B O 1
ATOM 1492 N N . ASP B 1 6 ? 2.443 -15.523 6.113 1 98.75 6 ASP B N 1
ATOM 1493 C CA . ASP B 1 6 ? 3.766 -16.109 5.902 1 98.75 6 ASP B CA 1
ATOM 1494 C C . ASP B 1 6 ? 3.818 -16.891 4.59 1 98.75 6 ASP B C 1
ATOM 1496 O O . ASP B 1 6 ? 4.855 -16.922 3.93 1 98.75 6 ASP B O 1
ATOM 1500 N N . ASP B 1 7 ? 2.754 -17.562 4.27 1 98.94 7 ASP B N 1
ATOM 1501 C CA . ASP B 1 7 ? 2.682 -18.25 2.984 1 98.94 7 ASP B CA 1
ATOM 1502 C C . ASP B 1 7 ? 2.789 -17.266 1.827 1 98.94 7 ASP B C 1
ATOM 1504 O O . ASP B 1 7 ? 3.43 -17.547 0.814 1 98.94 7 ASP B O 1
ATOM 1508 N N . LEU B 1 8 ? 2.117 -16.125 1.978 1 98.94 8 LEU B N 1
ATOM 1509 C CA . LEU B 1 8 ? 2.221 -15.062 0.981 1 98.94 8 LEU B CA 1
ATOM 1510 C C . LEU B 1 8 ? 3.666 -14.594 0.831 1 98.94 8 LEU B C 1
ATOM 1512 O O . LEU B 1 8 ? 4.168 -14.461 -0.288 1 98.94 8 LEU B O 1
ATOM 1516 N N . ASP B 1 9 ? 4.34 -14.375 1.952 1 98.88 9 ASP B N 1
ATOM 1517 C CA . ASP B 1 9 ? 5.742 -13.984 1.916 1 98.88 9 ASP B CA 1
ATOM 1518 C C . ASP B 1 9 ? 6.586 -15.008 1.162 1 98.88 9 ASP B C 1
ATOM 1520 O O . ASP B 1 9 ? 7.414 -14.641 0.326 1 98.88 9 ASP B O 1
ATOM 1524 N N . ALA B 1 10 ? 6.363 -16.266 1.466 1 98.94 10 ALA B N 1
ATOM 1525 C CA . ALA B 1 10 ? 7.137 -17.328 0.85 1 98.94 10 ALA B CA 1
ATOM 1526 C C . ALA B 1 10 ? 6.855 -17.422 -0.647 1 98.94 10 ALA B C 1
ATOM 1528 O O . ALA B 1 10 ? 7.773 -17.625 -1.445 1 98.94 10 ALA B O 1
ATOM 1529 N N . ALA B 1 11 ? 5.602 -17.297 -1.045 1 98.94 11 ALA B N 1
ATOM 1530 C CA . ALA B 1 11 ? 5.227 -17.328 -2.457 1 98.94 11 ALA B CA 1
ATOM 1531 C C . ALA B 1 11 ? 5.891 -16.188 -3.227 1 98.94 11 ALA B C 1
ATOM 1533 O O . ALA B 1 11 ? 6.5 -16.422 -4.277 1 98.94 11 ALA B O 1
ATOM 1534 N N . ILE B 1 12 ? 5.82 -15.008 -2.676 1 98.94 12 ILE B N 1
ATOM 1535 C CA . ILE B 1 12 ? 6.391 -13.828 -3.318 1 98.94 12 ILE B CA 1
ATOM 1536 C C . ILE B 1 12 ? 7.902 -13.984 -3.438 1 98.94 12 ILE B C 1
ATOM 1538 O O . ILE B 1 12 ? 8.477 -13.766 -4.508 1 98.94 12 ILE B O 1
ATOM 1542 N N . ALA B 1 13 ? 8.5 -14.398 -2.354 1 98.88 13 ALA B N 1
ATOM 1543 C CA . ALA B 1 13 ? 9.953 -14.57 -2.363 1 98.88 13 ALA B CA 1
ATOM 1544 C C . ALA B 1 13 ? 10.375 -15.578 -3.426 1 98.88 13 ALA B C 1
ATOM 1546 O O . ALA B 1 13 ? 11.352 -15.352 -4.148 1 98.88 13 ALA B O 1
ATOM 1547 N N . SER B 1 14 ? 9.703 -16.688 -3.521 1 98.88 14 SER B N 1
ATOM 1548 C CA . SER B 1 14 ? 10.047 -17.734 -4.484 1 98.88 14 SER B CA 1
ATOM 1549 C C . SER B 1 14 ? 9.898 -17.234 -5.918 1 98.88 14 SER B C 1
ATOM 1551 O O . SER B 1 14 ? 10.758 -17.5 -6.766 1 98.88 14 SER B O 1
ATOM 1553 N N . VAL B 1 15 ? 8.836 -16.516 -6.203 1 98.88 15 VAL B N 1
ATOM 1554 C CA . VAL B 1 15 ? 8.562 -16 -7.543 1 98.88 15 VAL B CA 1
ATOM 1555 C C . VAL B 1 15 ? 9.602 -14.961 -7.922 1 98.88 15 VAL B C 1
ATOM 1557 O O . VAL B 1 15 ? 10.156 -15 -9.023 1 98.88 15 VAL B O 1
ATOM 1560 N N . VAL B 1 16 ? 9.852 -14.062 -7.008 1 98.88 16 VAL B N 1
ATOM 1561 C CA . VAL B 1 16 ? 10.797 -12.984 -7.266 1 98.88 16 VAL B CA 1
ATOM 1562 C C . VAL B 1 16 ? 12.195 -13.555 -7.477 1 98.88 16 VAL B C 1
ATOM 1564 O O . VAL B 1 16 ? 12.922 -13.125 -8.375 1 98.88 16 VAL B O 1
ATOM 1567 N N . GLU B 1 17 ? 12.57 -14.547 -6.672 1 98.56 17 GLU B N 1
ATOM 1568 C CA . GLU B 1 17 ? 13.867 -15.195 -6.836 1 98.56 17 GLU B CA 1
ATOM 1569 C C . GLU B 1 17 ? 13.984 -15.867 -8.203 1 98.56 17 GLU B C 1
ATOM 1571 O O . GLU B 1 17 ? 15.008 -15.75 -8.875 1 98.56 17 GLU B O 1
ATOM 1576 N N . GLY B 1 18 ? 13 -16.562 -8.609 1 98.75 18 GLY B N 1
ATOM 1577 C CA . GLY B 1 18 ? 12.992 -17.203 -9.914 1 98.75 18 GLY B CA 1
ATOM 1578 C C . GLY B 1 18 ? 13.078 -16.219 -11.07 1 98.75 18 GLY B C 1
ATOM 1579 O O . GLY B 1 18 ? 13.859 -16.422 -12 1 98.75 18 GLY B O 1
ATOM 1580 N N . LEU B 1 19 ? 12.281 -15.164 -11 1 98.88 19 LEU B N 1
ATOM 1581 C CA . LEU B 1 19 ? 12.219 -14.203 -12.086 1 98.88 19 LEU B CA 1
ATOM 1582 C C . LEU B 1 19 ? 13.477 -13.344 -12.133 1 98.88 19 LEU B C 1
ATOM 1584 O O . LEU B 1 19 ? 13.82 -12.789 -13.18 1 98.88 19 LEU B O 1
ATOM 1588 N N . ARG B 1 20 ? 14.117 -13.188 -10.984 1 98.5 20 ARG B N 1
ATOM 1589 C CA . ARG B 1 20 ? 15.344 -12.406 -10.93 1 98.5 20 ARG B CA 1
ATOM 1590 C C . ARG B 1 20 ? 16.391 -12.945 -11.906 1 98.5 20 ARG B C 1
ATOM 1592 O O . ARG B 1 20 ? 17.188 -12.188 -12.461 1 98.5 20 ARG B O 1
ATOM 1599 N N . ARG B 1 21 ? 16.344 -14.188 -12.25 1 97.88 21 ARG B N 1
ATOM 1600 C CA . ARG B 1 21 ? 17.266 -14.836 -13.188 1 97.88 21 ARG B CA 1
ATOM 1601 C C . ARG B 1 21 ? 17.062 -14.305 -14.602 1 97.88 21 ARG B C 1
ATOM 1603 O O . ARG B 1 21 ? 17.938 -14.461 -15.461 1 97.88 21 ARG B O 1
ATOM 1610 N N . ALA B 1 22 ? 15.969 -13.695 -14.805 1 98.12 22 ALA B N 1
ATOM 1611 C CA . ALA B 1 22 ? 15.648 -13.156 -16.125 1 98.12 22 ALA B CA 1
ATOM 1612 C C . ALA B 1 22 ? 15.648 -11.633 -16.109 1 98.12 22 ALA B C 1
ATOM 1614 O O . ALA B 1 22 ? 15.086 -11 -17.016 1 98.12 22 ALA B O 1
ATOM 1615 N N . SER B 1 23 ? 16.266 -11.016 -15.07 1 97.44 23 SER B N 1
ATOM 1616 C CA . SER B 1 23 ? 16.156 -9.57 -14.883 1 97.44 23 SER B CA 1
ATOM 1617 C C . SER B 1 23 ? 16.859 -8.812 -16.016 1 97.44 23 SER B C 1
ATOM 1619 O O . SER B 1 23 ? 16.594 -7.629 -16.234 1 97.44 23 SER B O 1
ATOM 1621 N N . ASP B 1 24 ? 17.75 -9.461 -16.797 1 97.12 24 ASP B N 1
ATOM 1622 C CA . ASP B 1 24 ? 18.453 -8.82 -17.906 1 97.12 24 ASP B CA 1
ATOM 1623 C C . ASP B 1 24 ? 17.688 -9.008 -19.219 1 97.12 24 ASP B C 1
ATOM 1625 O O . ASP B 1 24 ? 18.109 -8.492 -20.266 1 97.12 24 ASP B O 1
ATOM 1629 N N . GLY B 1 25 ? 16.516 -9.68 -19.156 1 97.12 25 GLY B N 1
ATOM 1630 C CA . GLY B 1 25 ? 15.742 -9.953 -20.359 1 97.12 25 GLY B CA 1
ATOM 1631 C C . GLY B 1 25 ? 14.906 -8.773 -20.812 1 97.12 25 GLY B C 1
ATOM 1632 O O . GLY B 1 25 ? 14.883 -7.73 -20.156 1 97.12 25 GLY B O 1
ATOM 1633 N N . ASP B 1 26 ? 14.266 -8.922 -22.016 1 98.12 26 ASP B N 1
ATOM 1634 C CA . ASP B 1 26 ? 13.383 -7.918 -22.609 1 98.12 26 ASP B CA 1
ATOM 1635 C C . ASP B 1 26 ? 11.93 -8.148 -22.188 1 98.12 26 ASP B C 1
ATOM 1637 O O . ASP B 1 26 ? 11.125 -8.68 -22.953 1 98.12 26 ASP B O 1
ATOM 1641 N N . TRP B 1 27 ? 11.57 -7.668 -21.016 1 98.69 27 TRP B N 1
ATOM 1642 C CA . TRP B 1 27 ? 10.273 -7.949 -20.406 1 98.69 27 TRP B CA 1
ATOM 1643 C C . TRP B 1 27 ? 9.141 -7.402 -21.25 1 98.69 27 TRP B C 1
ATOM 1645 O O . TRP B 1 27 ? 8.094 -8.039 -21.391 1 98.69 27 TRP B O 1
ATOM 1655 N N . PRO B 1 28 ? 9.32 -6.223 -21.922 1 98.5 28 PRO B N 1
ATOM 1656 C CA . PRO B 1 28 ? 8.234 -5.715 -22.766 1 98.5 28 PRO B CA 1
ATOM 1657 C C . PRO B 1 28 ? 7.969 -6.594 -23.984 1 98.5 28 PRO B C 1
ATOM 1659 O O . PRO B 1 28 ? 6.859 -6.59 -24.531 1 98.5 28 PRO B O 1
ATOM 1662 N N . ALA B 1 29 ? 8.938 -7.367 -24.375 1 98.44 29 ALA B N 1
ATOM 1663 C CA . ALA B 1 29 ? 8.781 -8.203 -25.562 1 98.44 29 ALA B CA 1
ATOM 1664 C C . ALA B 1 29 ? 8.32 -9.609 -25.188 1 98.44 29 ALA B C 1
ATOM 1666 O O . ALA B 1 29 ? 7.879 -10.375 -26.047 1 98.44 29 ALA B O 1
ATOM 1667 N N . ALA B 1 30 ? 8.438 -9.953 -23.953 1 98.62 30 ALA B N 1
ATOM 1668 C CA . ALA B 1 30 ? 8.125 -11.312 -23.5 1 98.62 30 ALA B CA 1
ATOM 1669 C C . ALA B 1 30 ? 6.648 -11.445 -23.141 1 98.62 30 ALA B C 1
ATOM 1671 O O . ALA B 1 30 ? 6.074 -10.547 -22.516 1 98.62 30 ALA B O 1
ATOM 1672 N N . PRO B 1 31 ? 6.035 -12.547 -23.547 1 98.38 31 PRO B N 1
ATOM 1673 C CA . PRO B 1 31 ? 4.652 -12.773 -23.109 1 98.38 31 PRO B CA 1
ATOM 1674 C C . PRO B 1 31 ? 4.508 -12.852 -21.594 1 98.38 31 PRO B C 1
ATOM 1676 O O . PRO B 1 31 ? 5.434 -13.273 -20.906 1 98.38 31 PRO B O 1
ATOM 1679 N N . GLY B 1 32 ? 3.344 -12.43 -21.094 1 97.75 32 GLY B N 1
ATOM 1680 C CA . GLY B 1 32 ? 2.945 -12.523 -19.703 1 97.75 32 GLY B CA 1
ATOM 1681 C C . GLY B 1 32 ? 1.563 -13.125 -19.516 1 97.75 32 GLY B C 1
ATOM 1682 O O . GLY B 1 32 ? 1.282 -14.219 -20.016 1 97.75 32 GLY B O 1
ATOM 1683 N N . THR B 1 33 ? 0.676 -12.43 -18.891 1 97 33 THR B N 1
ATOM 1684 C CA . THR B 1 33 ? -0.678 -12.898 -18.609 1 97 33 THR B CA 1
ATOM 1685 C C . THR B 1 33 ? -1.646 -12.414 -19.688 1 97 33 THR B C 1
ATOM 1687 O O . THR B 1 33 ? -1.815 -11.211 -19.891 1 97 33 THR B O 1
ATOM 1690 N N . GLY B 1 34 ? -2.344 -13.383 -20.375 1 95.44 34 GLY B N 1
ATOM 1691 C CA . GLY B 1 34 ? -3.252 -13.008 -21.453 1 95.44 34 GLY B CA 1
ATOM 1692 C C . GLY B 1 34 ? -2.59 -12.164 -22.531 1 95.44 34 GLY B C 1
ATOM 1693 O O . GLY B 1 34 ? -1.564 -12.555 -23.078 1 95.44 34 GLY B O 1
ATOM 1694 N N . GLU B 1 35 ? -3.135 -10.906 -22.672 1 97.5 35 GLU B N 1
ATOM 1695 C CA . GLU B 1 35 ? -2.604 -10.008 -23.688 1 97.5 35 GLU B CA 1
ATOM 1696 C C . GLU B 1 35 ? -1.489 -9.125 -23.125 1 97.5 35 GLU B C 1
ATOM 1698 O O . GLU B 1 35 ? -0.874 -8.352 -23.844 1 97.5 35 GLU B O 1
ATOM 1703 N N . LEU B 1 36 ? -1.248 -9.266 -21.859 1 98.56 36 LEU B N 1
ATOM 1704 C CA . LEU B 1 36 ? -0.197 -8.469 -21.234 1 98.56 36 LEU B CA 1
ATOM 1705 C C . LEU B 1 36 ? 1.173 -9.102 -21.469 1 98.56 36 LEU B C 1
ATOM 1707 O O . LEU B 1 36 ? 1.31 -10.328 -21.438 1 98.56 36 LEU B O 1
ATOM 1711 N N . ASN B 1 37 ? 2.123 -8.242 -21.734 1 98.81 37 ASN B N 1
ATOM 1712 C CA . ASN B 1 37 ? 3.5 -8.727 -21.734 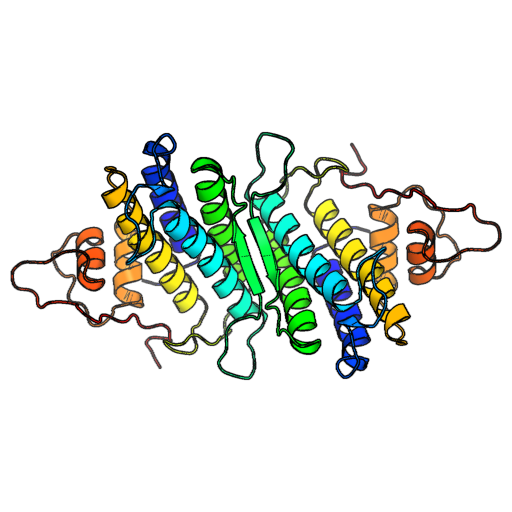1 98.81 37 ASN B CA 1
ATOM 1713 C C . ASN B 1 37 ? 4.039 -8.867 -20.312 1 98.81 37 ASN B C 1
ATOM 1715 O O . ASN B 1 37 ? 3.324 -8.602 -19.344 1 98.81 37 ASN B O 1
ATOM 1719 N N . ALA B 1 38 ? 5.273 -9.375 -20.172 1 98.88 38 ALA B N 1
ATOM 1720 C CA . ALA B 1 38 ? 5.855 -9.641 -18.859 1 98.88 38 ALA B CA 1
ATOM 1721 C C . ALA B 1 38 ? 5.953 -8.367 -18.031 1 98.88 38 ALA B C 1
ATOM 1723 O O . ALA B 1 38 ? 5.695 -8.383 -16.812 1 98.88 38 ALA B O 1
ATOM 1724 N N . TRP B 1 39 ? 6.312 -7.234 -18.656 1 98.88 39 TRP B N 1
ATOM 1725 C CA . TRP B 1 39 ? 6.414 -5.957 -17.969 1 98.88 39 TRP B CA 1
ATOM 1726 C C . TRP B 1 39 ? 5.066 -5.547 -17.391 1 98.88 39 TRP B C 1
ATOM 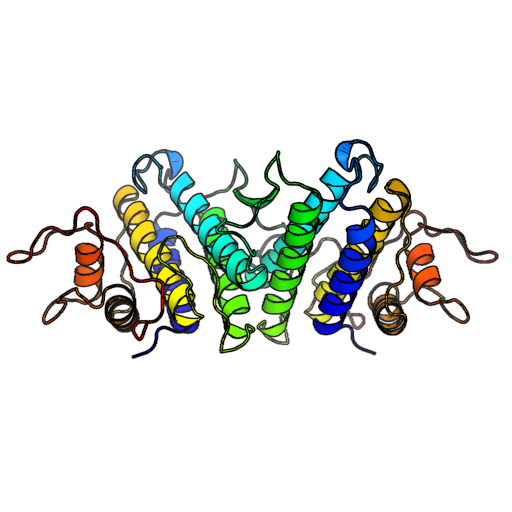1728 O O . TRP B 1 39 ? 4.961 -5.238 -16.188 1 98.88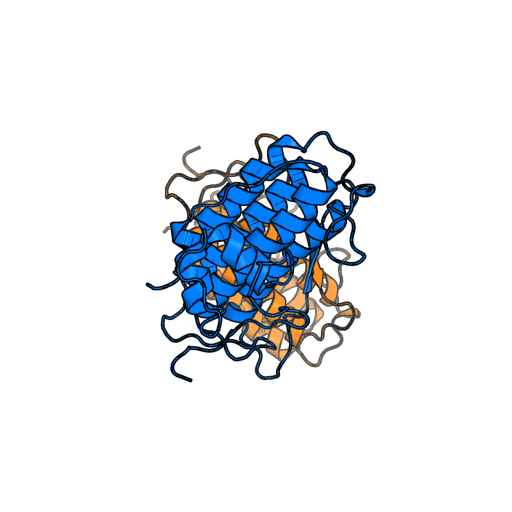 39 TRP B O 1
ATOM 1738 N N . ARG B 1 40 ? 4.066 -5.641 -18.172 1 98.88 40 ARG B N 1
ATOM 1739 C CA . ARG B 1 40 ? 2.723 -5.25 -17.75 1 98.88 40 ARG B CA 1
ATOM 1740 C C . ARG B 1 40 ? 2.156 -6.234 -16.734 1 98.88 40 ARG B C 1
ATOM 1742 O O . ARG B 1 40 ? 1.406 -5.848 -15.836 1 98.88 40 ARG B O 1
ATOM 1749 N N . THR B 1 41 ? 2.521 -7.496 -16.844 1 98.94 41 THR B N 1
ATOM 1750 C CA . THR B 1 41 ? 2.082 -8.492 -15.867 1 98.94 41 THR B CA 1
ATOM 1751 C C . THR B 1 41 ? 2.688 -8.211 -14.492 1 98.94 41 THR B C 1
ATOM 1753 O O . THR B 1 41 ? 2.01 -8.336 -13.477 1 98.94 41 THR B O 1
ATOM 1756 N N . ALA B 1 42 ? 3.949 -7.801 -14.477 1 98.94 42 ALA B N 1
ATOM 1757 C CA . ALA B 1 42 ? 4.59 -7.43 -13.219 1 98.94 42 ALA B CA 1
ATOM 1758 C C . ALA B 1 42 ? 3.895 -6.23 -12.578 1 98.94 42 ALA B C 1
ATOM 1760 O O . ALA B 1 42 ? 3.643 -6.219 -11.375 1 98.94 42 ALA B O 1
ATOM 1761 N N . GLU B 1 43 ? 3.59 -5.254 -13.414 1 98.94 43 GLU B N 1
ATOM 1762 C CA . GLU B 1 43 ? 2.854 -4.09 -12.93 1 98.94 43 GLU B CA 1
ATOM 1763 C C . GLU B 1 43 ? 1.497 -4.492 -12.359 1 98.94 43 GLU B C 1
ATOM 1765 O O . GLU B 1 43 ? 1.117 -4.047 -11.273 1 98.94 43 GLU B O 1
ATOM 1770 N N . HIS B 1 44 ? 0.828 -5.324 -13.078 1 98.88 44 HIS B N 1
ATOM 1771 C CA . HIS B 1 44 ? -0.471 -5.824 -12.641 1 98.88 44 HIS B CA 1
ATOM 1772 C C . HIS B 1 44 ? -0.372 -6.504 -11.281 1 98.88 44 HIS B C 1
ATOM 1774 O O . HIS B 1 44 ? -1.219 -6.289 -10.406 1 98.88 44 HIS B O 1
ATOM 1780 N N . LEU B 1 45 ? 0.604 -7.293 -11.133 1 98.94 45 LEU B N 1
ATOM 1781 C CA . LEU B 1 45 ? 0.757 -8.062 -9.898 1 98.94 45 LEU B CA 1
ATOM 1782 C C . LEU B 1 45 ? 1.021 -7.137 -8.711 1 98.94 45 LEU B C 1
ATOM 1784 O O . LEU B 1 45 ? 0.381 -7.266 -7.668 1 98.94 45 LEU B O 1
ATOM 1788 N N . GLY B 1 46 ? 2 -6.156 -8.867 1 98.94 46 GLY B N 1
ATOM 1789 C CA . GLY B 1 46 ? 2.223 -5.184 -7.809 1 98.94 46 GLY B CA 1
ATOM 1790 C C . GLY B 1 46 ? 0.968 -4.418 -7.43 1 98.94 46 GLY B C 1
ATOM 1791 O O . GLY B 1 46 ? 0.632 -4.312 -6.25 1 98.94 46 GLY B O 1
ATOM 1792 N N . ASP B 1 47 ? 0.264 -3.99 -8.406 1 98.94 47 ASP B N 1
ATOM 1793 C CA . ASP B 1 47 ? -0.958 -3.219 -8.203 1 98.94 47 ASP B CA 1
ATOM 1794 C C . ASP B 1 47 ? -2.035 -4.066 -7.531 1 98.94 47 ASP B C 1
ATOM 1796 O O . ASP B 1 47 ? -2.727 -3.594 -6.625 1 98.94 47 ASP B O 1
ATOM 1800 N N . CYS B 1 48 ? -2.205 -5.266 -7.965 1 98.81 48 CYS B N 1
ATOM 1801 C CA . CYS B 1 48 ? -3.232 -6.168 -7.453 1 98.81 48 CYS B CA 1
ATOM 1802 C C . CYS B 1 48 ? -3.057 -6.398 -5.957 1 98.81 48 CYS B C 1
ATOM 1804 O O . CYS B 1 48 ? -4.023 -6.332 -5.195 1 98.81 48 CYS B O 1
ATOM 1806 N N . LEU B 1 49 ? -1.854 -6.621 -5.508 1 98.94 49 LEU B N 1
ATOM 1807 C CA . LEU B 1 49 ? -1.569 -6.898 -4.105 1 98.94 49 LEU B CA 1
ATOM 1808 C C . LEU B 1 49 ? -1.838 -5.668 -3.244 1 98.94 49 LEU B C 1
ATOM 1810 O O . LEU B 1 49 ? -2.398 -5.781 -2.15 1 98.94 49 LEU B O 1
ATOM 1814 N N . ILE B 1 50 ? -1.505 -4.488 -3.736 1 99 50 ILE B N 1
ATOM 1815 C CA . ILE B 1 50 ? -1.781 -3.25 -3.016 1 99 50 ILE B CA 1
ATOM 1816 C C . ILE B 1 50 ? -3.287 -2.998 -2.979 1 99 50 ILE B C 1
ATOM 1818 O O . ILE B 1 50 ? -3.824 -2.553 -1.962 1 99 50 ILE B O 1
ATOM 1822 N N . SER B 1 51 ? -3.959 -3.285 -4.074 1 98.88 51 SER B N 1
ATOM 1823 C CA . SER B 1 51 ? -5.41 -3.15 -4.129 1 98.88 51 SER B CA 1
ATOM 1824 C C . SER B 1 51 ? -6.09 -4.055 -3.102 1 98.88 51 SER B C 1
ATOM 1826 O O . SER B 1 51 ? -7.055 -3.648 -2.453 1 98.88 51 SER B O 1
ATOM 1828 N N . TYR B 1 52 ? -5.617 -5.309 -2.963 1 98.94 52 TYR B N 1
ATOM 1829 C CA . TYR B 1 52 ? -6.16 -6.219 -1.963 1 98.94 52 TYR B CA 1
ATOM 1830 C C . TYR B 1 52 ? -6 -5.648 -0.559 1 98.94 52 TYR B C 1
ATOM 1832 O O . TYR B 1 52 ? -6.938 -5.691 0.243 1 98.94 52 TYR B O 1
ATOM 1840 N N . ALA B 1 53 ? -4.793 -5.117 -0.27 1 98.94 53 ALA B N 1
ATOM 1841 C CA . ALA B 1 53 ? -4.586 -4.461 1.02 1 98.94 53 ALA B CA 1
ATOM 1842 C C . ALA B 1 53 ? -5.578 -3.316 1.218 1 98.94 53 ALA B C 1
ATOM 1844 O O . ALA B 1 53 ? -6.133 -3.152 2.305 1 98.94 53 ALA B O 1
ATOM 1845 N N . GLY B 1 54 ? -5.781 -2.553 0.155 1 98.88 54 GLY B N 1
ATOM 1846 C CA . GLY B 1 54 ? -6.734 -1.455 0.198 1 98.88 54 GLY B CA 1
ATOM 1847 C C . GLY B 1 54 ? -8.148 -1.905 0.511 1 98.88 54 GLY B C 1
ATOM 1848 O O . GLY B 1 54 ? -8.875 -1.233 1.251 1 98.88 54 GLY B O 1
ATOM 1849 N N . LEU B 1 55 ? -8.57 -3.016 -0.02 1 98.88 55 LEU B N 1
ATOM 1850 C CA . LEU B 1 55 ? -9.906 -3.537 0.229 1 98.88 55 LEU B CA 1
ATOM 1851 C C . LEU B 1 55 ? -10.078 -3.916 1.696 1 98.88 55 LEU B C 1
ATOM 1853 O O . LEU B 1 55 ? -11.117 -3.637 2.297 1 98.88 55 LEU B O 1
ATOM 1857 N N . VAL B 1 56 ? -9.086 -4.547 2.256 1 98.88 56 VAL B N 1
ATOM 1858 C CA . VAL B 1 56 ? -9.141 -4.977 3.648 1 98.88 56 VAL B CA 1
ATOM 1859 C C . VAL B 1 56 ? -9.258 -3.758 4.562 1 98.88 56 VAL B C 1
ATOM 1861 O O . VAL B 1 56 ? -9.961 -3.797 5.574 1 98.88 56 VAL B O 1
ATOM 1864 N N . LEU B 1 57 ? -8.617 -2.668 4.207 1 98.88 57 LEU B N 1
ATOM 1865 C CA . LEU B 1 57 ? -8.586 -1.466 5.031 1 98.88 57 LEU B CA 1
ATOM 1866 C C . LEU B 1 57 ? -9.852 -0.631 4.824 1 98.88 57 LEU B C 1
ATOM 1868 O O . LEU B 1 57 ? -10.438 -0.138 5.789 1 98.88 57 LEU B O 1
ATOM 1872 N N . ALA B 1 58 ? -10.289 -0.451 3.584 1 98.56 58 ALA B N 1
ATOM 1873 C CA . ALA B 1 58 ? -11.367 0.47 3.236 1 98.56 58 ALA B CA 1
ATOM 1874 C C . ALA B 1 58 ? -12.734 -0.141 3.549 1 98.56 58 ALA B C 1
ATOM 1876 O O . ALA B 1 58 ? -13.633 0.55 4.031 1 98.56 58 ALA B O 1
ATOM 1877 N N . ARG B 1 59 ? -12.93 -1.447 3.168 1 97.88 59 ARG B N 1
ATOM 1878 C CA . ARG B 1 59 ? -14.195 -2.164 3.279 1 97.88 59 ARG B CA 1
ATOM 1879 C C . ARG B 1 59 ? -15.359 -1.307 2.787 1 97.88 59 ARG B C 1
ATOM 1881 O O . ARG B 1 59 ? -16.312 -1.054 3.531 1 97.88 59 ARG B O 1
ATOM 1888 N N . PRO B 1 60 ? -15.234 -0.933 1.508 1 95.5 60 PRO B N 1
ATOM 1889 C CA . PRO B 1 60 ? -16.312 -0.086 0.997 1 95.5 60 PRO B CA 1
ATOM 1890 C C . PRO B 1 60 ? -17.703 -0.7 1.209 1 95.5 60 PRO B C 1
ATOM 1892 O O . PRO B 1 60 ? -17.844 -1.923 1.153 1 95.5 60 PRO B O 1
ATOM 1895 N N . SER B 1 61 ? -18.719 0.137 1.352 1 92.88 61 SER B N 1
ATOM 1896 C CA . SER B 1 61 ? -20.078 -0.311 1.631 1 92.88 61 SER B CA 1
ATOM 1897 C C . SER B 1 61 ? -20.734 -0.884 0.382 1 92.88 61 SER B C 1
ATOM 1899 O O . SER B 1 61 ? -21.719 -1.63 0.477 1 92.88 61 SER B O 1
ATOM 1901 N N . THR B 1 62 ? -20.266 -0.467 -0.789 1 95.19 62 THR B N 1
ATOM 1902 C CA . THR B 1 62 ? -20.75 -1 -2.061 1 95.19 62 THR B CA 1
ATOM 1903 C C . THR B 1 62 ? -19.688 -1.902 -2.699 1 95.19 62 THR B C 1
ATOM 1905 O O . THR B 1 62 ? -18.5 -1.751 -2.441 1 95.19 62 THR B O 1
ATOM 1908 N N . PRO B 1 63 ? -20.109 -2.83 -3.486 1 96.25 63 PRO B N 1
ATOM 1909 C CA . PRO B 1 63 ? -19.172 -3.75 -4.137 1 96.25 63 PRO B CA 1
ATOM 1910 C C . PRO B 1 63 ? -18.297 -3.059 -5.176 1 96.25 63 PRO B C 1
ATOM 1912 O O . PRO B 1 63 ? -18.688 -2.92 -6.332 1 96.25 63 PRO B O 1
ATOM 1915 N N . ARG B 1 64 ? -17.203 -2.625 -4.742 1 96.69 64 ARG B N 1
ATOM 1916 C CA . ARG B 1 64 ? -16.25 -1.975 -5.629 1 96.69 64 ARG B CA 1
ATOM 1917 C C . ARG B 1 64 ? -14.828 -2.082 -5.082 1 96.69 64 ARG B C 1
ATOM 1919 O O . ARG B 1 64 ? -14.633 -2.344 -3.895 1 96.69 64 ARG B O 1
ATOM 1926 N N . PHE B 1 65 ? -13.898 -1.882 -5.965 1 97.44 65 PHE B N 1
ATOM 1927 C CA . PHE B 1 65 ? -12.5 -1.779 -5.566 1 97.44 65 PHE B CA 1
ATOM 1928 C C . PHE B 1 65 ? -12.18 -0.373 -5.074 1 97.44 65 PHE B C 1
ATOM 1930 O O . PHE B 1 65 ? -13.016 0.53 -5.168 1 97.44 65 PHE B O 1
ATOM 1937 N N . VAL B 1 66 ? -11.031 -0.224 -4.43 1 98.19 66 VAL B N 1
ATOM 1938 C CA . VAL B 1 66 ? -10.539 1.097 -4.055 1 98.19 66 VAL B CA 1
ATOM 1939 C C . VAL B 1 66 ? -10.375 1.959 -5.305 1 98.19 66 VAL B C 1
ATOM 1941 O O . VAL B 1 66 ? -10.133 1.44 -6.398 1 98.19 66 VAL B O 1
ATOM 1944 N N . ARG B 1 67 ? -10.469 3.254 -5.18 1 98.25 67 ARG B N 1
ATOM 1945 C CA . ARG B 1 67 ? -10.516 4.164 -6.32 1 98.25 67 ARG B CA 1
ATOM 1946 C C . ARG B 1 67 ? -9.148 4.797 -6.57 1 98.25 67 ARG B C 1
ATOM 1948 O O . ARG B 1 67 ? -9.039 6.016 -6.723 1 98.25 67 ARG B O 1
ATOM 1955 N N . PHE B 1 68 ? -8.094 3.957 -6.613 1 98.88 68 PHE B N 1
ATOM 1956 C CA . PHE B 1 68 ? -6.738 4.281 -7.035 1 98.88 68 PHE B CA 1
ATOM 1957 C C . PHE B 1 68 ? -6.023 3.043 -7.562 1 98.88 68 PHE B C 1
ATOM 1959 O O . PHE B 1 68 ? -6.465 1.917 -7.32 1 98.88 68 PHE B O 1
ATOM 1966 N N . GLU B 1 69 ? -5.008 3.252 -8.312 1 98.88 69 GLU B N 1
ATOM 1967 C CA . GLU B 1 69 ? -4.156 2.189 -8.836 1 98.88 69 GLU B CA 1
ATOM 1968 C C . GLU B 1 69 ? -2.682 2.502 -8.617 1 98.88 69 GLU B C 1
ATOM 1970 O O . GLU B 1 69 ? -2.268 3.66 -8.703 1 98.88 69 GLU B O 1
ATOM 1975 N N . ALA B 1 70 ? -1.926 1.461 -8.242 1 98.94 70 ALA B N 1
ATOM 1976 C CA . ALA B 1 70 ? -0.471 1.602 -8.25 1 98.94 70 ALA B CA 1
ATOM 1977 C C . ALA B 1 70 ? 0.097 1.375 -9.648 1 98.94 70 ALA B C 1
ATOM 1979 O O . ALA B 1 70 ? -0.09 0.307 -10.234 1 98.94 70 ALA B O 1
ATOM 1980 N N . VAL B 1 71 ? 0.788 2.334 -10.133 1 98.94 71 VAL B N 1
ATOM 1981 C CA . VAL B 1 71 ? 1.266 2.322 -11.516 1 98.94 71 VAL B CA 1
ATOM 1982 C C . VAL B 1 71 ? 2.791 2.391 -11.531 1 98.94 71 VAL B C 1
ATOM 1984 O O . VAL B 1 71 ? 3.387 3.285 -10.93 1 98.94 71 VAL B O 1
ATOM 1987 N N . ALA B 1 72 ? 3.402 1.446 -12.227 1 98.88 72 ALA B N 1
ATOM 1988 C CA . ALA B 1 72 ? 4.859 1.443 -12.328 1 98.88 72 ALA B CA 1
ATOM 1989 C C . ALA B 1 72 ? 5.355 2.652 -13.117 1 98.88 72 ALA B C 1
ATOM 1991 O O . ALA B 1 72 ? 4.68 3.115 -14.047 1 98.88 72 ALA B O 1
ATOM 1992 N N . ASP B 1 73 ? 6.527 3.119 -12.719 1 98.62 73 ASP B N 1
ATOM 1993 C CA . ASP B 1 73 ? 7.219 4.09 -13.562 1 98.62 73 ASP B CA 1
ATOM 1994 C C . ASP B 1 73 ? 7.457 3.529 -14.969 1 98.62 73 ASP B C 1
ATOM 1996 O O . ASP B 1 73 ? 7.875 2.381 -15.117 1 98.62 73 ASP B O 1
ATOM 2000 N N . SER B 1 74 ? 7.176 4.312 -15.969 1 98 74 SER B N 1
ATOM 2001 C CA . SER B 1 74 ? 7.27 3.826 -17.344 1 98 74 SER B CA 1
ATOM 2002 C C . SER B 1 74 ? 8.68 3.35 -17.672 1 98 74 SER B C 1
ATOM 2004 O O . SER B 1 74 ? 8.867 2.521 -18.562 1 98 74 SER B O 1
ATOM 2006 N N . ALA B 1 75 ? 9.711 3.838 -16.922 1 97.25 75 ALA B N 1
ATOM 2007 C CA . ALA B 1 75 ? 11.102 3.471 -17.172 1 97.25 75 ALA B CA 1
ATOM 2008 C C . ALA B 1 75 ? 11.57 2.402 -16.188 1 97.25 75 ALA B C 1
ATOM 2010 O O . ALA B 1 75 ? 12.758 2.086 -16.125 1 97.25 75 ALA B O 1
ATOM 2011 N N . ALA B 1 76 ? 10.617 1.862 -15.438 1 98.5 76 ALA B N 1
ATOM 2012 C CA . ALA B 1 76 ? 11.016 0.873 -14.438 1 98.5 76 ALA B CA 1
ATOM 2013 C C . ALA B 1 76 ? 11.695 -0.325 -15.094 1 98.5 76 ALA B C 1
ATOM 2015 O O . ALA B 1 76 ? 11.195 -0.866 -16.078 1 98.5 76 ALA B O 1
ATOM 2016 N N . THR B 1 77 ? 12.859 -0.736 -14.586 1 98.19 77 THR B N 1
ATOM 2017 C CA . THR B 1 77 ? 13.586 -1.923 -15.031 1 98.19 77 THR B CA 1
ATOM 2018 C C . THR B 1 77 ? 12.945 -3.188 -14.469 1 98.19 77 THR B C 1
ATOM 2020 O O . THR B 1 77 ? 12.148 -3.123 -13.523 1 98.19 77 THR B O 1
ATOM 2023 N N . PRO B 1 78 ? 13.312 -4.336 -15.031 1 98.62 78 PRO B N 1
ATOM 2024 C CA . PRO B 1 78 ? 12.805 -5.594 -14.477 1 98.62 78 PRO B CA 1
ATOM 2025 C C . PRO B 1 78 ? 13.102 -5.746 -12.984 1 98.62 78 PRO B C 1
ATOM 2027 O O . PRO B 1 78 ? 12.242 -6.176 -12.219 1 98.62 78 PRO B O 1
ATOM 2030 N N . SER B 1 79 ? 14.289 -5.309 -12.57 1 98.38 79 SER B N 1
ATOM 2031 C CA . SER B 1 79 ? 14.641 -5.391 -11.156 1 98.38 79 SER B CA 1
ATOM 2032 C C . SER B 1 79 ? 13.742 -4.492 -10.312 1 98.38 79 SER B C 1
ATOM 2034 O O . SER B 1 79 ? 13.359 -4.855 -9.203 1 98.38 79 SER B O 1
ATOM 2036 N N . GLU B 1 80 ? 13.438 -3.348 -10.828 1 98.62 80 GLU B N 1
ATOM 2037 C CA . GLU B 1 80 ? 12.57 -2.414 -10.117 1 98.62 80 GLU B CA 1
ATOM 2038 C C . GLU B 1 80 ? 11.125 -2.896 -10.117 1 98.62 80 GLU B C 1
ATOM 2040 O O . GLU B 1 80 ? 10.383 -2.643 -9.164 1 98.62 80 GLU B O 1
ATOM 2045 N N . LEU B 1 81 ? 10.734 -3.629 -11.148 1 98.88 81 LEU B N 1
ATOM 2046 C CA . LEU B 1 81 ? 9.414 -4.25 -11.164 1 98.88 81 LEU B CA 1
ATOM 2047 C C . LEU B 1 81 ? 9.328 -5.379 -10.141 1 98.88 81 LEU B C 1
ATOM 2049 O O . LEU B 1 81 ? 8.305 -5.555 -9.484 1 98.88 81 LEU B O 1
ATOM 2053 N N . LEU B 1 82 ? 10.391 -6.152 -10.039 1 98.88 82 LEU B N 1
ATOM 2054 C CA . LEU B 1 82 ? 10.43 -7.188 -9.008 1 98.88 82 LEU B CA 1
ATOM 2055 C C . LEU B 1 82 ? 10.359 -6.574 -7.613 1 98.88 82 LEU B C 1
ATOM 2057 O O . LEU B 1 82 ? 9.719 -7.129 -6.719 1 98.88 82 LEU B O 1
ATOM 2061 N N . GLU B 1 83 ? 11.031 -5.414 -7.41 1 98.81 83 GLU B N 1
ATOM 2062 C CA . GLU B 1 83 ? 10.906 -4.668 -6.164 1 98.81 83 GLU B CA 1
ATOM 2063 C C . GLU B 1 83 ? 9.461 -4.242 -5.922 1 98.81 83 GLU B C 1
ATOM 2065 O O . GLU B 1 83 ? 8.961 -4.324 -4.797 1 98.81 83 GLU B O 1
ATOM 2070 N N . PHE B 1 84 ? 8.797 -3.84 -7.008 1 98.94 84 PHE B N 1
ATOM 2071 C CA . PHE B 1 84 ? 7.395 -3.434 -6.926 1 98.94 84 PHE B CA 1
ATOM 2072 C C . PHE B 1 84 ? 6.523 -4.594 -6.465 1 98.94 84 PHE B C 1
ATOM 2074 O O . PHE B 1 84 ? 5.676 -4.43 -5.582 1 98.94 84 PHE B O 1
ATOM 2081 N N . ILE B 1 85 ? 6.719 -5.766 -6.941 1 98.94 85 ILE B N 1
ATOM 2082 C CA . ILE B 1 85 ? 5.996 -6.969 -6.543 1 98.94 85 ILE B CA 1
ATOM 2083 C C . ILE B 1 85 ? 6.281 -7.277 -5.074 1 98.94 85 ILE B C 1
ATOM 2085 O O . ILE B 1 85 ? 5.363 -7.578 -4.309 1 98.94 85 ILE B O 1
ATOM 2089 N N . THR B 1 86 ? 7.562 -7.191 -4.676 1 98.94 86 THR B N 1
ATOM 2090 C CA . THR B 1 86 ? 7.973 -7.449 -3.301 1 98.94 86 THR B CA 1
ATOM 2091 C C . THR B 1 86 ? 7.289 -6.477 -2.342 1 98.94 86 THR B C 1
ATOM 2093 O O . THR B 1 86 ? 6.766 -6.887 -1.303 1 98.94 86 THR B O 1
ATOM 2096 N N . VAL B 1 87 ? 7.238 -5.242 -2.725 1 98.94 87 VAL B N 1
ATOM 2097 C CA . VAL B 1 87 ? 6.613 -4.199 -1.916 1 98.94 87 VAL B CA 1
ATOM 2098 C C . VAL B 1 87 ? 5.109 -4.449 -1.825 1 98.94 87 VAL B C 1
ATOM 2100 O O . VAL B 1 87 ? 4.523 -4.371 -0.741 1 98.94 87 VAL B O 1
ATOM 2103 N N . GLY B 1 88 ? 4.488 -4.738 -2.971 1 98.94 88 GLY B N 1
ATOM 2104 C CA . GLY B 1 88 ? 3.068 -5.062 -2.957 1 98.94 88 GLY B CA 1
ATOM 2105 C C . GLY B 1 88 ? 2.729 -6.219 -2.037 1 98.94 88 GLY B C 1
ATOM 2106 O O . GLY B 1 88 ? 1.784 -6.133 -1.248 1 98.94 88 GLY B O 1
ATOM 2107 N N . GLY B 1 89 ? 3.537 -7.297 -2.109 1 98.94 89 GLY B N 1
ATOM 2108 C CA . GLY B 1 89 ? 3.354 -8.43 -1.212 1 98.94 89 GLY B CA 1
ATOM 2109 C C . GLY B 1 89 ? 3.564 -8.07 0.247 1 98.94 89 GLY B C 1
ATOM 2110 O O . GLY B 1 89 ? 2.822 -8.531 1.118 1 98.94 89 GLY B O 1
ATOM 2111 N N . GLY B 1 90 ? 4.602 -7.266 0.49 1 98.94 90 GLY B N 1
ATOM 2112 C CA . GLY B 1 90 ? 4.867 -6.797 1.842 1 98.94 90 GLY B CA 1
ATOM 2113 C C . GLY B 1 90 ? 3.738 -5.965 2.416 1 98.94 90 GLY B C 1
ATOM 2114 O O . GLY B 1 90 ? 3.389 -6.105 3.59 1 98.94 90 GLY B O 1
ATOM 2115 N N . ILE B 1 91 ? 3.195 -5.09 1.649 1 99 91 ILE B N 1
ATOM 2116 C CA . ILE B 1 91 ? 2.076 -4.25 2.062 1 99 91 ILE B CA 1
ATOM 2117 C C . ILE B 1 91 ? 0.873 -5.125 2.406 1 99 91 ILE B C 1
ATOM 2119 O O . ILE B 1 91 ? 0.294 -5 3.486 1 99 91 ILE B O 1
ATOM 2123 N N . LEU B 1 92 ? 0.501 -6.031 1.509 1 99 92 LEU B N 1
ATOM 2124 C CA . LEU B 1 92 ? -0.626 -6.91 1.799 1 99 92 LEU B CA 1
ATOM 2125 C C . LEU B 1 92 ? -0.36 -7.738 3.051 1 99 92 LEU B C 1
ATOM 2127 O O . LEU B 1 92 ? -1.219 -7.84 3.93 1 99 92 LEU B O 1
ATOM 2131 N N . GLY B 1 93 ? 0.828 -8.328 3.127 1 98.94 93 GLY B N 1
ATOM 2132 C CA . GLY B 1 93 ? 1.179 -9.109 4.305 1 98.94 93 GLY B CA 1
ATOM 2133 C C . GLY B 1 93 ? 1.052 -8.328 5.598 1 98.94 93 GLY B C 1
ATOM 2134 O O . GLY B 1 93 ? 0.476 -8.82 6.57 1 98.94 93 GLY B O 1
ATOM 2135 N N . ALA B 1 94 ? 1.541 -7.102 5.621 1 98.94 94 ALA B N 1
ATOM 2136 C CA . ALA B 1 94 ? 1.485 -6.262 6.812 1 98.94 94 ALA B CA 1
ATOM 2137 C C . ALA B 1 94 ? 0.042 -5.949 7.199 1 98.94 94 ALA B C 1
ATOM 2139 O O . ALA B 1 94 ? -0.322 -6.016 8.375 1 98.94 94 ALA B O 1
ATOM 2140 N N . VAL B 1 95 ? -0.764 -5.602 6.23 1 98.94 95 VAL B N 1
ATOM 2141 C CA . VAL B 1 95 ? -2.164 -5.27 6.477 1 98.94 95 VAL B CA 1
ATOM 2142 C C . VAL B 1 95 ? -2.895 -6.492 7.027 1 98.94 95 VAL B C 1
ATOM 2144 O O . VAL B 1 95 ? -3.67 -6.383 7.98 1 98.94 95 VAL B O 1
ATOM 2147 N N . LEU B 1 96 ? -2.627 -7.641 6.484 1 98.94 96 LEU B N 1
ATOM 2148 C CA . LEU B 1 96 ? -3.291 -8.852 6.949 1 98.94 96 LEU B CA 1
ATOM 2149 C C . LEU B 1 96 ? -2.867 -9.188 8.375 1 98.94 96 LEU B C 1
ATOM 2151 O O . LEU B 1 96 ? -3.674 -9.688 9.164 1 98.94 96 LEU B O 1
ATOM 2155 N N . ARG B 1 97 ? -1.622 -8.953 8.695 1 98.88 97 ARG B N 1
ATOM 2156 C CA . ARG B 1 97 ? -1.102 -9.281 10.023 1 98.88 97 ARG B CA 1
ATOM 2157 C C . ARG B 1 97 ? -1.67 -8.344 11.086 1 98.88 97 ARG B C 1
ATOM 2159 O O . ARG B 1 97 ? -1.724 -8.695 12.266 1 98.88 97 ARG B O 1
ATOM 2166 N N . THR B 1 98 ? -2.139 -7.121 10.695 1 98.81 98 THR B N 1
ATOM 2167 C CA . THR B 1 98 ? -2.564 -6.129 11.672 1 98.81 98 THR B CA 1
ATOM 2168 C C . THR B 1 98 ? -4.082 -5.961 11.648 1 98.81 98 THR B C 1
ATOM 2170 O O . THR B 1 98 ? -4.645 -5.246 12.477 1 98.81 98 THR B O 1
ATOM 2173 N N . ALA B 1 99 ? -4.727 -6.617 10.734 1 98.56 99 ALA B N 1
ATOM 2174 C CA . ALA B 1 99 ? -6.18 -6.52 10.617 1 98.56 99 ALA B CA 1
ATOM 2175 C C . ALA B 1 99 ? -6.871 -7.223 11.781 1 98.56 99 ALA B C 1
ATOM 2177 O O . ALA B 1 99 ? -6.312 -8.148 12.375 1 98.56 99 ALA B O 1
ATOM 2178 N N . ALA B 1 100 ? -8.102 -6.742 12.109 1 98 100 ALA B N 1
ATOM 2179 C CA . ALA B 1 100 ? -8.938 -7.473 13.062 1 98 100 ALA B CA 1
ATOM 2180 C C . ALA B 1 100 ? -9.18 -8.906 12.594 1 98 100 ALA B C 1
ATOM 2182 O O . ALA B 1 100 ? -9.375 -9.148 11.398 1 98 100 ALA B O 1
ATOM 2183 N N . PRO B 1 101 ? -9.156 -9.867 13.523 1 96.69 101 PRO B N 1
ATOM 2184 C CA . PRO B 1 101 ? -9.219 -11.273 13.133 1 96.69 101 PRO B CA 1
ATOM 2185 C C . PRO B 1 101 ? -10.516 -11.633 12.406 1 96.69 101 PRO B C 1
ATOM 2187 O O . PRO B 1 101 ? -10.555 -12.594 11.641 1 96.69 101 PRO B O 1
ATOM 2190 N N . ASP B 1 102 ? -11.578 -10.805 12.57 1 97 102 ASP B N 1
ATOM 2191 C CA . ASP B 1 102 ? -12.875 -11.141 11.992 1 97 102 ASP B CA 1
ATOM 2192 C C . ASP B 1 102 ? -13.172 -10.266 10.773 1 97 102 ASP B C 1
ATOM 2194 O O . ASP B 1 102 ? -14.32 -10.195 10.32 1 97 102 ASP B O 1
ATOM 2198 N N . VAL B 1 103 ? -12.211 -9.633 10.258 1 97.81 103 VAL B N 1
ATOM 2199 C CA . VAL B 1 103 ? -12.406 -8.742 9.125 1 97.81 103 VAL B CA 1
ATOM 2200 C C . VAL B 1 103 ? -12.945 -9.531 7.934 1 97.81 103 VAL B C 1
ATOM 2202 O O . VAL B 1 103 ? -12.57 -10.688 7.719 1 97.81 103 VAL B O 1
ATOM 2205 N N . ARG B 1 104 ? -13.906 -8.992 7.176 1 97.81 104 ARG B N 1
ATOM 2206 C CA . ARG B 1 104 ? -14.383 -9.43 5.863 1 97.81 104 ARG B CA 1
ATOM 2207 C C . ARG B 1 104 ? -14.398 -8.266 4.875 1 97.81 104 ARG B C 1
ATOM 2209 O O . ARG B 1 104 ? -14.789 -7.148 5.227 1 97.81 104 ARG B O 1
ATOM 2216 N N . ALA B 1 105 ? -13.922 -8.43 3.76 1 98.19 105 ALA B N 1
ATOM 2217 C CA . ALA B 1 105 ? -13.938 -7.383 2.744 1 98.19 105 ALA B CA 1
ATOM 2218 C C . ALA B 1 105 ? -14.367 -7.934 1.389 1 98.19 105 ALA B C 1
ATOM 2220 O O . ALA B 1 105 ? -14.227 -9.125 1.124 1 98.19 105 ALA B O 1
ATOM 2221 N N . TYR B 1 106 ? -14.797 -7.062 0.598 1 97.12 106 TYR B N 1
ATOM 2222 C CA . TYR B 1 106 ? -15.344 -7.406 -0.708 1 97.12 106 TYR B CA 1
ATOM 2223 C C . TYR B 1 106 ? -14.25 -7.875 -1.656 1 97.12 106 TYR B C 1
ATOM 2225 O O . TYR B 1 106 ? -13.18 -7.266 -1.726 1 97.12 106 TYR B O 1
ATOM 2233 N N . HIS B 1 107 ? -14.516 -8.844 -2.357 1 97.31 107 HIS B N 1
ATOM 2234 C CA . HIS B 1 107 ? -13.93 -9.273 -3.621 1 97.31 107 HIS B CA 1
ATOM 2235 C C . HIS B 1 107 ? -14.977 -9.898 -4.535 1 97.31 107 HIS B C 1
ATOM 2237 O O . HIS B 1 107 ? -15.961 -10.469 -4.059 1 97.31 107 HIS B O 1
ATOM 2243 N N . PRO B 1 108 ? -14.789 -9.734 -5.883 1 95.44 108 PRO B N 1
ATOM 2244 C CA . PRO B 1 108 ? -15.781 -10.32 -6.789 1 95.44 108 PRO B CA 1
ATOM 2245 C C . PRO B 1 108 ? -16.031 -11.805 -6.512 1 95.44 108 PRO B C 1
ATOM 2247 O O . PRO B 1 108 ? -17.109 -12.312 -6.805 1 95.44 108 PRO B O 1
ATOM 2250 N N . SER B 1 109 ? -15.094 -12.547 -5.93 1 94.56 109 SER B N 1
ATOM 2251 C CA . SER B 1 109 ? -15.258 -13.977 -5.648 1 94.56 109 SER B CA 1
ATOM 2252 C C . SER B 1 109 ? -15.867 -14.203 -4.27 1 94.56 109 SER B C 1
ATOM 2254 O O . SER B 1 109 ? -15.945 -15.336 -3.803 1 94.56 109 SER B O 1
ATOM 2256 N N . GLY B 1 110 ? -16.281 -13.047 -3.582 1 93.38 110 GLY B N 1
ATOM 2257 C CA . GLY B 1 110 ? -16.922 -13.125 -2.273 1 93.38 110 GLY B CA 1
ATOM 2258 C C . GLY B 1 110 ? -16.266 -12.227 -1.243 1 93.38 110 GLY B C 1
ATOM 2259 O O . GLY B 1 110 ? -15.203 -11.656 -1.495 1 93.38 110 GLY B O 1
ATOM 2260 N N . HIS B 1 111 ? -16.953 -12.102 -0.067 1 96.81 111 HIS B N 1
ATOM 2261 C CA . HIS B 1 111 ? -16.359 -11.375 1.052 1 96.81 111 HIS B CA 1
ATOM 2262 C C . HIS B 1 111 ? -15.305 -12.219 1.761 1 96.81 111 HIS B C 1
ATOM 2264 O O . HIS B 1 111 ? -15.641 -13.102 2.551 1 96.81 111 HIS B O 1
ATOM 2270 N N . ALA B 1 112 ? -14.109 -11.891 1.484 1 97.94 112 ALA B N 1
ATOM 2271 C CA . ALA B 1 112 ? -12.992 -12.719 1.925 1 97.94 112 ALA B CA 1
ATOM 2272 C C . ALA B 1 112 ? -12.508 -12.297 3.309 1 97.94 112 ALA B C 1
ATOM 2274 O O . ALA B 1 112 ? -12.641 -11.133 3.689 1 97.94 112 ALA B O 1
ATOM 2275 N N . ASP B 1 113 ? -12.023 -13.281 4.082 1 98.19 113 ASP B N 1
ATOM 2276 C CA . ASP B 1 113 ? -11.352 -13.031 5.355 1 98.19 113 ASP B CA 1
ATOM 2277 C C . ASP B 1 113 ? -9.836 -12.969 5.176 1 98.19 113 ASP B C 1
ATOM 2279 O O . ASP B 1 113 ? -9.344 -12.914 4.047 1 98.19 113 ASP B O 1
ATOM 2283 N N . ILE B 1 114 ? -9.078 -12.922 6.238 1 98.38 114 ILE B N 1
ATOM 2284 C CA . ILE B 1 114 ? -7.629 -12.805 6.203 1 98.38 114 ILE B CA 1
ATOM 2285 C C . ILE B 1 114 ? -7.035 -13.961 5.398 1 98.38 114 ILE B C 1
ATOM 2287 O O . ILE B 1 114 ? -6.207 -13.75 4.512 1 98.38 114 ILE B O 1
ATOM 2291 N N . GLU B 1 115 ? -7.48 -15.156 5.672 1 98.5 115 GLU B N 1
ATOM 2292 C CA . GLU B 1 115 ? -6.984 -16.328 4.965 1 98.5 115 GLU B CA 1
ATOM 2293 C C . GLU B 1 115 ? -7.297 -16.25 3.475 1 98.5 115 GLU B C 1
ATOM 2295 O O . GLU B 1 115 ? -6.484 -16.656 2.641 1 98.5 115 GLU B O 1
ATOM 2300 N N . GLY B 1 116 ? -8.516 -15.805 3.154 1 98.5 116 GLY B N 1
ATOM 2301 C CA . GLY B 1 116 ? -8.898 -15.648 1.763 1 98.5 116 GLY B CA 1
ATOM 2302 C C . GLY B 1 116 ? -7.996 -14.695 0.997 1 98.5 116 GLY B C 1
ATOM 2303 O O . GLY B 1 116 ? -7.539 -15.016 -0.101 1 98.5 116 GLY B O 1
ATOM 2304 N N . PHE B 1 117 ? -7.676 -13.516 1.579 1 98.88 117 PHE B N 1
ATOM 2305 C CA . PHE B 1 117 ? -6.82 -12.547 0.912 1 98.88 117 PHE B CA 1
ATOM 2306 C C . PHE B 1 117 ? -5.387 -13.055 0.819 1 98.88 117 PHE B C 1
ATOM 2308 O O . PHE B 1 117 ? -4.691 -12.797 -0.168 1 98.88 117 PHE B O 1
ATOM 2315 N N . ALA B 1 118 ? -4.93 -13.758 1.856 1 98.88 118 ALA B N 1
ATOM 2316 C CA . ALA B 1 118 ? -3.611 -14.383 1.768 1 98.88 118 ALA B CA 1
ATOM 2317 C C . ALA B 1 118 ? -3.566 -15.414 0.639 1 98.88 118 ALA B C 1
ATOM 2319 O O . ALA B 1 118 ? -2.617 -15.438 -0.146 1 98.88 118 ALA B O 1
ATOM 2320 N N . GLY B 1 119 ? -4.602 -16.219 0.585 1 98.88 119 GLY B N 1
ATOM 2321 C CA . GLY B 1 119 ? -4.695 -17.219 -0.467 1 98.88 119 GLY B CA 1
ATOM 2322 C C . GLY B 1 119 ? -4.742 -16.625 -1.859 1 98.88 119 GLY B C 1
ATOM 2323 O O . GLY B 1 119 ? -4.012 -17.062 -2.752 1 98.88 119 GLY B O 1
ATOM 2324 N N . MET B 1 120 ? -5.602 -15.602 -2.041 1 98.88 120 MET B N 1
ATOM 2325 C CA . MET B 1 120 ? -5.699 -14.93 -3.334 1 98.88 120 MET B CA 1
ATOM 2326 C C . MET B 1 120 ? -4.363 -14.305 -3.723 1 98.88 120 MET B C 1
ATOM 2328 O O . MET B 1 120 ? -3.945 -14.391 -4.879 1 98.88 120 MET B O 1
ATOM 2332 N N . GLY B 1 121 ? -3.713 -13.672 -2.744 1 98.94 121 GLY B N 1
ATOM 2333 C CA . GLY B 1 121 ? -2.398 -13.109 -3.004 1 98.94 121 GLY B CA 1
ATOM 2334 C C . GLY B 1 121 ? -1.386 -14.141 -3.461 1 98.94 121 GLY B C 1
ATOM 2335 O O . GLY B 1 121 ? -0.61 -13.891 -4.387 1 98.94 121 GLY B O 1
ATOM 2336 N N . CYS B 1 122 ? -1.376 -15.281 -2.828 1 98.94 122 CYS B N 1
ATOM 2337 C CA . CYS B 1 122 ? -0.478 -16.359 -3.219 1 98.94 122 CYS B CA 1
ATOM 2338 C C . CYS B 1 122 ? -0.756 -16.812 -4.648 1 98.94 122 CYS B C 1
ATOM 2340 O O . CYS B 1 122 ? 0.172 -17 -5.438 1 98.94 122 CYS B O 1
ATOM 2342 N N . VAL B 1 123 ? -2.027 -17.031 -4.977 1 98.94 123 VAL B N 1
ATOM 2343 C CA . VAL B 1 123 ? -2.369 -17.484 -6.316 1 98.94 123 VAL B CA 1
ATOM 2344 C C . VAL B 1 123 ? -1.911 -16.453 -7.348 1 98.94 123 VAL B C 1
ATOM 2346 O O . VAL B 1 123 ? -1.294 -16.812 -8.352 1 98.94 123 VAL B O 1
ATOM 2349 N N . GLU B 1 124 ? -2.193 -15.172 -7.094 1 98.88 124 GLU B N 1
ATOM 2350 C CA . GLU B 1 124 ? -1.756 -14.117 -8 1 98.88 124 GLU B CA 1
ATOM 2351 C C . GLU B 1 124 ? -0.247 -14.172 -8.227 1 98.88 124 GLU B C 1
ATOM 2353 O O . GLU B 1 124 ? 0.217 -14.125 -9.367 1 98.88 124 GLU B O 1
ATOM 2358 N N . ALA B 1 125 ? 0.479 -14.258 -7.152 1 98.94 125 ALA B N 1
ATOM 2359 C CA . ALA B 1 125 ? 1.937 -14.258 -7.242 1 98.94 125 ALA B CA 1
ATOM 2360 C C . ALA B 1 125 ? 2.443 -15.469 -8.016 1 98.94 125 ALA B C 1
ATOM 2362 O O . ALA B 1 125 ? 3.24 -15.336 -8.945 1 98.94 125 ALA B O 1
ATOM 2363 N N . LEU B 1 126 ? 1.979 -16.641 -7.648 1 98.94 126 LEU B N 1
ATOM 2364 C CA . LEU B 1 126 ? 2.498 -17.891 -8.195 1 98.94 126 LEU B CA 1
ATOM 2365 C C . LEU B 1 126 ? 2.102 -18.047 -9.664 1 98.94 126 LEU B C 1
ATOM 2367 O O . LEU B 1 126 ? 2.945 -18.344 -10.508 1 98.94 126 LEU B O 1
ATOM 2371 N N . VAL B 1 127 ? 0.864 -17.781 -9.945 1 98.75 127 VAL B N 1
ATOM 2372 C CA . VAL B 1 127 ? 0.34 -18.094 -11.273 1 98.75 127 VAL B CA 1
ATOM 2373 C C . VAL B 1 127 ? 0.778 -17.016 -12.258 1 98.75 127 VAL B C 1
ATOM 2375 O O . VAL B 1 127 ? 1.266 -17.328 -13.352 1 98.75 127 VAL B O 1
ATOM 2378 N N . HIS B 1 128 ? 0.636 -15.75 -11.93 1 98.81 128 HIS B N 1
ATOM 2379 C CA . HIS B 1 128 ? 1.126 -14.703 -12.828 1 98.81 128 HIS B CA 1
ATOM 2380 C C . HIS B 1 128 ? 2.65 -14.695 -12.883 1 98.81 128 HIS B C 1
ATOM 2382 O O . HIS B 1 128 ? 3.234 -14.32 -13.906 1 98.81 128 HIS B O 1
ATOM 2388 N N . GLY B 1 129 ? 3.309 -15.102 -11.734 1 98.88 129 GLY B N 1
ATOM 2389 C CA . GLY B 1 129 ? 4.734 -15.367 -11.812 1 98.88 129 GLY B CA 1
ATOM 2390 C C . GLY B 1 129 ? 5.098 -16.391 -12.875 1 98.88 129 GLY B C 1
ATOM 2391 O O . GLY B 1 129 ? 6.031 -16.188 -13.648 1 98.88 129 GLY B O 1
ATOM 2392 N N . GLU B 1 130 ? 4.355 -17.469 -12.898 1 98.81 130 GLU B N 1
ATOM 2393 C CA . GLU B 1 130 ? 4.59 -18.531 -13.875 1 98.81 130 GLU B CA 1
ATOM 2394 C C . GLU B 1 130 ? 4.371 -18.031 -15.297 1 98.81 130 GLU B C 1
ATOM 2396 O O . GLU B 1 130 ? 5.121 -18.391 -16.219 1 98.81 130 GLU B O 1
ATOM 2401 N N . ASP B 1 131 ? 3.326 -17.234 -15.508 1 98.81 131 ASP B N 1
ATOM 2402 C CA . ASP B 1 131 ? 3.072 -16.656 -16.828 1 98.81 131 ASP B CA 1
ATOM 2403 C C . ASP B 1 131 ? 4.285 -15.875 -17.328 1 98.81 131 ASP B C 1
ATOM 2405 O O . ASP B 1 131 ? 4.684 -16.016 -18.484 1 98.81 131 ASP B O 1
ATOM 2409 N N . MET B 1 132 ? 4.852 -15.086 -16.453 1 98.88 132 MET B N 1
ATOM 2410 C CA . MET B 1 132 ? 6.027 -14.305 -16.828 1 98.88 132 MET B CA 1
ATOM 2411 C C . MET B 1 132 ? 7.234 -15.219 -17.031 1 98.88 132 MET B C 1
ATOM 2413 O O . MET B 1 132 ? 7.996 -15.031 -17.984 1 98.88 132 MET B O 1
ATOM 2417 N N . ALA B 1 133 ? 7.434 -16.172 -16.156 1 98.81 133 ALA B N 1
ATOM 2418 C CA . ALA B 1 133 ? 8.578 -17.078 -16.219 1 98.81 133 ALA B CA 1
ATOM 2419 C C . ALA B 1 133 ? 8.617 -17.812 -17.562 1 98.81 133 ALA B C 1
ATOM 2421 O O . ALA B 1 133 ? 9.664 -17.906 -18.203 1 98.81 133 ALA B O 1
ATOM 2422 N N . ARG B 1 134 ? 7.488 -18.328 -18.016 1 98.38 134 ARG B N 1
ATOM 2423 C CA . ARG B 1 134 ? 7.387 -19.016 -19.297 1 98.38 134 ARG B CA 1
ATOM 2424 C C . ARG B 1 134 ? 7.797 -18.094 -20.438 1 98.38 134 ARG B C 1
ATOM 2426 O O . ARG B 1 134 ? 8.562 -18.5 -21.312 1 98.38 134 ARG B O 1
ATOM 2433 N N . GLY B 1 135 ? 7.273 -16.891 -20.391 1 98.25 135 GLY B N 1
ATOM 2434 C CA . GLY B 1 135 ? 7.586 -15.922 -21.438 1 98.25 135 GLY B CA 1
ATOM 2435 C C . GLY B 1 135 ? 9.047 -15.516 -21.453 1 98.25 135 GLY B C 1
ATOM 2436 O O . GLY B 1 135 ? 9.586 -15.148 -22.5 1 98.25 135 GLY B O 1
ATOM 2437 N N . LEU B 1 136 ? 9.711 -15.625 -20.328 1 98.69 136 LEU B N 1
ATOM 2438 C CA . LEU B 1 136 ? 11.078 -15.156 -20.172 1 98.69 136 LEU B CA 1
ATOM 2439 C C . LEU B 1 136 ? 12.062 -16.328 -20.234 1 98.69 136 LEU B C 1
ATOM 2441 O O . LEU B 1 136 ? 13.281 -16.125 -20.188 1 98.69 136 LEU B O 1
ATOM 2445 N N . GLY B 1 137 ? 11.531 -17.531 -20.25 1 98.19 137 GLY B N 1
ATOM 2446 C CA . GLY B 1 137 ? 12.352 -18.703 -20.438 1 98.19 137 GLY B CA 1
ATOM 2447 C C . GLY B 1 137 ? 13.055 -19.156 -19.156 1 98.19 137 GLY B C 1
ATOM 2448 O O . GLY B 1 137 ? 14.195 -19.625 -19.219 1 98.19 137 GLY B O 1
ATOM 2449 N N . VAL B 1 138 ? 12.477 -18.859 -18 1 98.62 138 VAL B N 1
ATOM 2450 C CA . VAL B 1 138 ? 13.031 -19.344 -16.734 1 98.62 138 VAL B CA 1
ATOM 2451 C C . VAL B 1 138 ? 12.016 -20.234 -16.031 1 98.62 138 VAL B C 1
ATOM 2453 O O . VAL B 1 138 ? 10.836 -20.266 -16.406 1 98.62 138 VAL B O 1
ATOM 2456 N N . THR B 1 139 ? 12.492 -21.016 -15.023 1 98.12 139 THR B N 1
ATOM 2457 C CA . THR B 1 139 ? 11.633 -21.953 -14.305 1 98.12 139 THR B CA 1
ATOM 2458 C C . THR B 1 139 ? 11.469 -21.531 -12.844 1 98.12 139 THR B C 1
ATOM 2460 O O . THR B 1 139 ? 12.445 -21.141 -12.195 1 98.12 139 THR B O 1
ATOM 2463 N N . LEU B 1 140 ? 10.25 -21.578 -12.375 1 98.62 140 LEU B N 1
ATOM 2464 C CA . LEU B 1 140 ? 9.977 -21.328 -10.961 1 98.62 140 LEU B CA 1
ATOM 2465 C C . LEU B 1 140 ? 9.938 -22.641 -10.18 1 98.62 140 LEU B C 1
ATOM 2467 O O . LEU B 1 140 ? 9.68 -23.703 -10.75 1 98.62 140 LEU B O 1
ATOM 2471 N N . ASP B 1 141 ? 10.312 -22.578 -8.953 1 98.25 141 ASP B N 1
ATOM 2472 C CA . ASP B 1 141 ? 10.25 -23.719 -8.039 1 98.25 141 ASP B CA 1
ATOM 2473 C C . ASP B 1 141 ? 9.695 -23.312 -6.68 1 98.25 141 ASP B C 1
ATOM 2475 O O . ASP B 1 141 ? 10.43 -23.281 -5.688 1 98.25 141 ASP B O 1
ATOM 2479 N N . PRO B 1 142 ? 8.367 -23.047 -6.594 1 98.81 142 PRO B N 1
ATOM 2480 C CA . PRO B 1 142 ? 7.785 -22.594 -5.328 1 98.81 142 PRO B CA 1
ATOM 2481 C C . PRO B 1 142 ? 7.742 -23.703 -4.273 1 98.81 142 PRO B C 1
ATOM 2483 O O . PRO B 1 142 ? 7.797 -24.891 -4.609 1 98.81 142 PRO B O 1
ATOM 2486 N N . PRO B 1 143 ? 7.676 -23.359 -2.979 1 98.81 143 PRO B N 1
ATOM 2487 C CA . PRO B 1 143 ? 7.578 -24.359 -1.918 1 98.81 143 PRO B CA 1
ATOM 2488 C C . PRO B 1 143 ? 6.289 -25.172 -1.995 1 98.81 143 PRO B C 1
ATOM 2490 O O . PRO B 1 143 ? 5.195 -24.609 -1.984 1 98.81 143 PRO B O 1
ATOM 2493 N N . ARG B 1 144 ? 6.43 -26.469 -1.968 1 98.62 144 ARG B N 1
ATOM 2494 C CA . ARG B 1 144 ? 5.297 -27.375 -2.172 1 98.62 144 ARG B CA 1
ATOM 2495 C C . ARG B 1 144 ? 4.297 -27.266 -1.025 1 98.62 144 ARG B C 1
ATOM 2497 O O . ARG B 1 144 ? 3.088 -27.375 -1.236 1 98.62 144 ARG B O 1
ATOM 2504 N N . GLU B 1 145 ? 4.797 -27 0.156 1 98.31 145 GLU B N 1
ATOM 2505 C CA . GLU B 1 145 ? 3.895 -26.891 1.298 1 98.31 145 GLU B CA 1
ATOM 2506 C C . GLU B 1 145 ? 2.973 -25.688 1.161 1 98.31 145 GLU B C 1
ATOM 2508 O O . GLU B 1 145 ? 1.799 -25.75 1.53 1 98.31 145 GLU B O 1
ATOM 2513 N N . VAL B 1 146 ? 3.479 -24.578 0.633 1 98.81 146 VAL B N 1
ATOM 2514 C CA . VAL B 1 146 ? 2.666 -23.391 0.367 1 98.81 146 VAL B CA 1
ATOM 2515 C C . VAL B 1 146 ? 1.626 -23.703 -0.704 1 98.81 146 VAL B C 1
ATOM 2517 O O . VAL B 1 146 ? 0.441 -23.406 -0.537 1 98.81 146 VAL B O 1
ATOM 2520 N N . CYS B 1 147 ? 2.053 -24.359 -1.77 1 98.81 147 CYS B N 1
ATOM 2521 C CA . CYS B 1 147 ? 1.141 -24.734 -2.848 1 98.81 147 CYS B CA 1
ATOM 2522 C C . CYS B 1 147 ? 0.014 -25.609 -2.33 1 98.81 147 CYS B C 1
ATOM 2524 O O . CYS B 1 147 ? -1.145 -25.438 -2.711 1 98.81 147 CYS B O 1
ATOM 2526 N N . SER B 1 148 ? 0.4 -26.531 -1.447 1 98.44 148 SER B N 1
ATOM 2527 C CA . SER B 1 148 ? -0.595 -27.453 -0.896 1 98.44 148 SER B CA 1
ATOM 2528 C C . SER B 1 148 ? -1.651 -26.703 -0.092 1 98.44 148 SER B C 1
ATOM 2530 O O . SER B 1 148 ? -2.848 -26.953 -0.234 1 98.44 148 SER B O 1
ATOM 2532 N N . ARG B 1 149 ? -1.224 -25.797 0.78 1 98.44 149 ARG B N 1
ATOM 2533 C CA . ARG B 1 149 ? -2.162 -25.016 1.588 1 98.44 149 ARG B CA 1
ATOM 2534 C C . ARG B 1 149 ? -3.031 -24.125 0.712 1 98.44 149 ARG B C 1
ATOM 2536 O O . ARG B 1 149 ? -4.234 -24 0.949 1 98.44 149 ARG B O 1
ATOM 2543 N N . VAL B 1 150 ? -2.451 -23.562 -0.322 1 98.75 150 VAL B N 1
ATOM 2544 C CA . VAL B 1 150 ? -3.174 -22.672 -1.229 1 98.75 150 VAL B CA 1
ATOM 2545 C C . VAL B 1 150 ? -4.234 -23.469 -1.991 1 98.75 150 VAL B C 1
ATOM 2547 O O . VAL B 1 150 ? -5.375 -23.031 -2.123 1 98.75 150 VAL B O 1
ATOM 2550 N N . LEU B 1 151 ? -3.865 -24.688 -2.471 1 98.44 151 LEU B N 1
ATOM 2551 C CA . LEU B 1 151 ? -4.816 -25.531 -3.186 1 98.44 151 LEU B CA 1
ATOM 2552 C C . LEU B 1 151 ? -6.004 -25.891 -2.297 1 98.44 151 LEU B C 1
ATOM 2554 O O . LEU B 1 151 ? -7.156 -25.766 -2.713 1 98.44 151 LEU B O 1
ATOM 2558 N N . ALA B 1 152 ? -5.699 -26.266 -1.107 1 97.69 152 ALA B N 1
ATOM 2559 C CA . ALA B 1 152 ? -6.746 -26.703 -0.186 1 97.69 152 ALA B CA 1
ATOM 2560 C C . ALA B 1 152 ? -7.707 -25.562 0.13 1 97.69 152 ALA B C 1
ATOM 2562 O O . ALA B 1 152 ? -8.914 -25.766 0.26 1 97.69 152 ALA B O 1
ATOM 2563 N N . ARG B 1 153 ? -7.188 -24.391 0.159 1 98.12 153 ARG B N 1
ATOM 2564 C CA . ARG B 1 153 ? -7.98 -23.25 0.595 1 98.12 153 ARG B CA 1
ATOM 2565 C C . ARG B 1 153 ? -8.719 -22.609 -0.58 1 98.12 153 ARG B C 1
ATOM 2567 O O . ARG B 1 153 ? -9.867 -22.188 -0.441 1 98.12 153 ARG B O 1
ATOM 2574 N N . MET B 1 154 ? -8.078 -22.438 -1.687 1 98.19 154 MET B N 1
ATOM 2575 C CA . MET B 1 154 ? -8.602 -21.609 -2.773 1 98.19 154 MET B CA 1
ATOM 2576 C C . MET B 1 154 ? -9.336 -22.469 -3.799 1 98.19 154 MET B C 1
ATOM 2578 O O . MET B 1 154 ? -10.164 -21.953 -4.559 1 98.19 154 MET B O 1
ATOM 2582 N N . PHE B 1 155 ? -8.992 -23.75 -3.857 1 97.75 155 PHE B N 1
ATOM 2583 C CA . PHE B 1 155 ? -9.578 -24.688 -4.82 1 97.75 155 PHE B CA 1
ATOM 2584 C C . PHE B 1 155 ? -10.008 -25.969 -4.137 1 97.75 155 PHE B C 1
ATOM 2586 O O . PHE B 1 155 ? -9.586 -27.062 -4.527 1 97.75 155 PHE B O 1
ATOM 2593 N N . PRO B 1 156 ? -10.906 -25.891 -3.209 1 95.44 156 PRO B N 1
ATOM 2594 C CA . PRO B 1 156 ? -11.25 -27.062 -2.418 1 95.44 156 PRO B CA 1
ATOM 2595 C C . PRO B 1 156 ? -11.891 -28.172 -3.256 1 95.44 156 PRO B C 1
ATOM 2597 O O . PRO B 1 156 ? -11.93 -29.328 -2.832 1 95.44 156 PRO B O 1
ATOM 2600 N N . GLU B 1 157 ? -12.281 -27.891 -4.434 1 93.69 157 GLU B N 1
ATOM 2601 C CA . GLU B 1 157 ? -12.984 -28.859 -5.273 1 93.69 157 GLU B CA 1
ATOM 2602 C C . GLU B 1 157 ? -12 -29.641 -6.145 1 93.69 157 GLU B C 1
ATOM 2604 O O . GLU B 1 157 ? -12.367 -30.656 -6.746 1 93.69 157 GLU B O 1
ATOM 2609 N N . VAL B 1 158 ? -10.789 -29.172 -6.184 1 94.31 158 VAL B N 1
ATOM 2610 C CA . VAL B 1 158 ? -9.812 -29.766 -7.078 1 94.31 158 VAL B CA 1
ATOM 2611 C C . VAL B 1 158 ? -9.242 -31.031 -6.441 1 94.31 158 VAL B C 1
ATOM 2613 O O . VAL B 1 158 ? -8.938 -31.062 -5.246 1 94.31 158 VAL B O 1
ATOM 2616 N N . ASP B 1 159 ? -9.117 -32.125 -7.145 1 92.62 159 ASP B N 1
ATOM 2617 C CA . ASP B 1 159 ? -8.461 -33.375 -6.707 1 92.62 159 ASP B CA 1
ATOM 2618 C C . ASP B 1 159 ? -6.965 -33.312 -6.988 1 92.62 159 ASP B C 1
ATOM 2620 O O . ASP B 1 159 ? -6.52 -33.688 -8.07 1 92.62 159 ASP B O 1
ATOM 2624 N N . ALA B 1 160 ? -6.176 -32.969 -5.996 1 91.12 160 ALA B N 1
ATOM 2625 C CA . ALA B 1 160 ? -4.734 -32.812 -6.16 1 91.12 160 ALA B CA 1
ATOM 2626 C C . ALA B 1 160 ? -3.996 -34.062 -5.672 1 91.12 160 ALA B C 1
ATOM 2628 O O . ALA B 1 160 ? -2.764 -34.062 -5.633 1 91.12 160 ALA B O 1
ATOM 2629 N N . ALA B 1 161 ? -4.684 -35.094 -5.309 1 91.94 161 ALA B N 1
ATOM 2630 C CA . ALA B 1 161 ? -4.066 -36.281 -4.719 1 91.94 161 ALA B CA 1
ATOM 2631 C C . ALA B 1 161 ? -3.084 -36.938 -5.691 1 91.94 161 ALA B C 1
ATOM 2633 O O . ALA B 1 161 ? -3.412 -37.156 -6.859 1 91.94 161 ALA B O 1
ATOM 2634 N N . GLY B 1 162 ? -1.915 -37.156 -5.184 1 94.62 162 GLY B N 1
ATOM 2635 C CA . GLY B 1 162 ? -0.914 -37.906 -5.945 1 94.62 162 GLY B CA 1
ATOM 2636 C C . GLY B 1 162 ? -0.188 -37.031 -6.957 1 94.62 162 GLY B C 1
ATOM 2637 O O . GLY B 1 162 ? 0.587 -37.531 -7.77 1 94.62 162 GLY B O 1
ATOM 2638 N N . VAL B 1 163 ? -0.458 -35.781 -7.027 1 97.19 163 VAL B N 1
ATOM 2639 C CA . VAL B 1 163 ? 0.164 -34.844 -7.965 1 97.19 163 VAL B CA 1
ATOM 2640 C C . VAL B 1 163 ? 1.067 -33.875 -7.207 1 97.19 163 VAL B C 1
ATOM 2642 O O . VAL B 1 163 ? 0.745 -33.469 -6.094 1 97.19 163 VAL B O 1
ATOM 2645 N N . ASP B 1 164 ? 2.258 -33.625 -7.75 1 98.06 164 ASP B N 1
ATOM 2646 C CA . ASP B 1 164 ? 3.076 -32.562 -7.184 1 98.06 164 ASP B CA 1
ATOM 2647 C C . ASP B 1 164 ? 2.252 -31.281 -6.973 1 98.06 164 ASP B C 1
ATOM 2649 O O . ASP B 1 164 ? 1.585 -30.812 -7.895 1 98.06 164 ASP B O 1
ATOM 2653 N N . PRO B 1 165 ? 2.254 -30.703 -5.816 1 98.31 165 PRO B N 1
ATOM 2654 C CA . PRO B 1 165 ? 1.341 -29.594 -5.496 1 98.31 165 PRO B CA 1
ATOM 2655 C C . PRO B 1 165 ? 1.512 -28.406 -6.43 1 98.31 165 PRO B C 1
ATOM 2657 O O . PRO B 1 165 ? 0.54 -27.703 -6.727 1 98.31 165 PRO B O 1
ATOM 2660 N N . TRP B 1 166 ? 2.705 -28.078 -6.867 1 98.62 166 TRP B N 1
ATOM 2661 C CA . TRP B 1 166 ? 2.92 -26.984 -7.805 1 98.62 166 TRP B CA 1
ATOM 2662 C C . TRP B 1 166 ? 2.271 -27.281 -9.148 1 98.62 166 TRP B C 1
ATOM 2664 O O . TRP B 1 166 ? 1.581 -26.438 -9.719 1 98.62 166 TRP B O 1
ATOM 2674 N N . ILE B 1 167 ? 2.42 -28.5 -9.609 1 98.31 167 ILE B N 1
ATOM 2675 C CA . ILE B 1 167 ? 1.811 -28.922 -10.867 1 98.31 167 ILE B CA 1
ATOM 2676 C C . ILE B 1 167 ? 0.29 -28.922 -10.727 1 98.31 167 ILE B C 1
ATOM 2678 O O . ILE B 1 167 ? -0.425 -28.516 -11.648 1 98.31 167 ILE B O 1
ATOM 2682 N N . ALA B 1 168 ? -0.186 -29.375 -9.57 1 98.38 168 ALA B N 1
ATOM 2683 C CA . ALA B 1 168 ? -1.623 -29.359 -9.312 1 98.38 168 ALA B CA 1
ATOM 2684 C C . ALA B 1 168 ? -2.176 -27.938 -9.344 1 98.38 168 ALA B C 1
ATOM 2686 O O . ALA B 1 168 ? -3.275 -27.703 -9.852 1 98.38 168 ALA B O 1
ATOM 2687 N N . LEU B 1 169 ? -1.471 -27 -8.797 1 98.69 169 LEU B N 1
ATOM 2688 C CA . LEU B 1 169 ? -1.912 -25.609 -8.805 1 98.69 169 LEU B CA 1
ATOM 2689 C C . LEU B 1 169 ? -1.938 -25.062 -10.227 1 98.69 169 LEU B C 1
ATOM 2691 O O . LEU B 1 169 ? -2.871 -24.344 -10.602 1 98.69 169 LEU B O 1
ATOM 2695 N N . LEU B 1 170 ? -0.929 -25.375 -11.023 1 98.62 170 LEU B N 1
ATOM 2696 C CA . LEU B 1 170 ? -0.896 -24.953 -12.422 1 98.62 170 LEU B CA 1
ATOM 2697 C C . LEU B 1 170 ? -2.066 -25.547 -13.195 1 98.62 170 LEU B C 1
ATOM 2699 O O . LEU B 1 170 ? -2.678 -24.875 -14.023 1 98.62 170 LEU B O 1
ATOM 2703 N N . TRP B 1 171 ? -2.371 -26.781 -12.898 1 98.56 171 TRP B N 1
ATOM 2704 C CA . TRP B 1 171 ? -3.533 -27.406 -13.516 1 98.56 171 TRP B CA 1
ATOM 2705 C C . TRP B 1 171 ? -4.824 -26.75 -13.062 1 98.56 171 TRP B C 1
ATOM 2707 O O . TRP B 1 171 ? -5.684 -26.406 -13.883 1 98.56 171 TRP B O 1
ATOM 2717 N N . ALA B 1 172 ? -4.98 -26.516 -11.758 1 98.5 172 ALA B N 1
ATOM 2718 C CA . ALA B 1 172 ? -6.176 -25.906 -11.18 1 98.5 172 ALA B CA 1
ATOM 2719 C C . ALA B 1 172 ? -6.445 -24.531 -11.797 1 98.5 172 ALA B C 1
ATOM 2721 O O . ALA B 1 172 ? -7.582 -24.062 -11.789 1 98.5 172 ALA B O 1
ATOM 2722 N N . THR B 1 173 ? -5.41 -23.953 -12.359 1 98.44 173 THR B N 1
ATOM 2723 C CA . THR B 1 173 ? -5.543 -22.609 -12.906 1 98.44 173 THR B CA 1
ATOM 2724 C C . THR B 1 173 ? -5.363 -22.625 -14.422 1 98.44 173 THR B C 1
ATOM 2726 O O . THR B 1 173 ? -5.031 -21.609 -15.031 1 98.44 173 THR B O 1
ATOM 2729 N N . ASP B 1 174 ? -5.43 -23.781 -14.977 1 97.94 174 ASP B N 1
ATOM 2730 C CA . ASP B 1 174 ? -5.516 -24 -16.422 1 97.94 174 ASP B CA 1
ATOM 2731 C C . ASP B 1 174 ? -4.211 -23.625 -17.109 1 97.94 174 ASP B C 1
ATOM 2733 O O . ASP B 1 174 ? -4.223 -23.141 -18.25 1 97.94 174 ASP B O 1
ATOM 2737 N N . ARG B 1 175 ? -3.105 -23.844 -16.391 1 97.62 175 ARG B N 1
ATOM 2738 C CA . ARG B 1 175 ? -1.82 -23.547 -17 1 97.62 175 ARG B CA 1
ATOM 2739 C C . ARG B 1 175 ? -1.171 -24.797 -17.562 1 97.62 175 ARG B C 1
ATOM 2741 O O . ARG B 1 175 ? -0.269 -24.719 -18.406 1 97.62 175 ARG B O 1
ATOM 2748 N N . VAL B 1 176 ? -1.581 -25.938 -17.094 1 97.38 176 VAL B N 1
ATOM 2749 C CA . VAL B 1 176 ? -1.118 -27.203 -17.656 1 97.38 176 VAL B CA 1
ATOM 2750 C C . VAL B 1 176 ? -2.275 -28.188 -17.719 1 97.38 176 VAL B C 1
ATOM 2752 O O . VAL B 1 176 ? -3.273 -28.031 -17 1 97.38 176 VAL B O 1
ATOM 2755 N N . ASP B 1 177 ? -2.043 -29.172 -18.516 1 96.81 177 ASP B N 1
ATOM 2756 C CA . ASP B 1 177 ? -2.953 -30.312 -18.562 1 96.81 177 ASP B CA 1
ATOM 2757 C C . ASP B 1 177 ? -2.404 -31.484 -17.75 1 96.81 177 ASP B C 1
ATOM 2759 O O . ASP B 1 177 ? -1.195 -31.734 -17.734 1 96.81 177 ASP B O 1
ATOM 2763 N N . LEU B 1 178 ? -3.297 -32.156 -17.016 1 95.31 178 LEU B N 1
ATOM 2764 C CA . LEU B 1 178 ? -2.957 -33.406 -16.344 1 95.31 178 LEU B CA 1
ATOM 2765 C C . LEU B 1 178 ? -3.699 -34.562 -16.984 1 95.31 178 LEU B C 1
ATOM 2767 O O . LEU B 1 178 ? -4.93 -34.562 -17.062 1 95.31 178 LEU B O 1
ATOM 2771 N N . PRO B 1 179 ? -2.893 -35.5 -17.422 1 92.06 179 PRO B N 1
ATOM 2772 C CA . PRO B 1 179 ? -3.562 -36.656 -18.016 1 92.06 179 PRO B CA 1
ATOM 2773 C C . PRO B 1 179 ? -4.609 -37.25 -17.094 1 92.06 179 PRO B C 1
ATOM 2775 O O . PRO B 1 179 ? -4.348 -37.469 -15.898 1 92.06 179 PRO B O 1
ATOM 2778 N N . GLY B 1 180 ? -5.816 -37.562 -17.625 1 92.75 180 GLY B N 1
ATOM 2779 C CA . GLY B 1 180 ? -6.879 -38.219 -16.891 1 92.75 180 GLY B CA 1
ATOM 2780 C C . GLY B 1 180 ? -7.719 -37.25 -16.078 1 92.75 180 GLY B C 1
ATOM 2781 O O . GLY B 1 180 ? -8.703 -37.656 -15.453 1 92.75 180 GLY B O 1
ATOM 2782 N N . ARG B 1 181 ? -7.316 -36 -16.016 1 94.62 181 ARG B N 1
ATOM 2783 C CA . ARG B 1 181 ? -8.078 -34.969 -15.281 1 94.62 181 ARG B CA 1
ATOM 2784 C C . ARG B 1 181 ? -8.727 -34 -16.25 1 94.62 181 ARG B C 1
ATOM 2786 O O . ARG B 1 181 ? -8.211 -33.75 -17.328 1 94.62 181 ARG B O 1
ATOM 2793 N N . PRO B 1 182 ? -9.883 -33.531 -15.883 1 94.25 182 PRO B N 1
ATOM 2794 C CA . PRO B 1 182 ? -10.617 -32.625 -16.781 1 94.25 182 PRO B CA 1
ATOM 2795 C C . PRO B 1 182 ? -9.953 -31.266 -16.906 1 94.25 182 PRO B C 1
ATOM 2797 O O . PRO B 1 182 ? -9.211 -30.844 -16.016 1 94.25 182 PRO B O 1
ATOM 2800 N N . SER B 1 183 ? -10.305 -30.578 -18.016 1 95.12 183 SER B N 1
ATOM 2801 C CA . SER B 1 183 ? -9.859 -29.203 -18.234 1 95.12 183 SER B CA 1
ATOM 2802 C C . SER B 1 183 ? -10.367 -28.281 -17.109 1 95.12 183 SER B C 1
ATOM 2804 O O . SER B 1 183 ? -11.469 -28.484 -16.594 1 95.12 183 SER B O 1
ATOM 2806 N N . ARG B 1 184 ? -9.492 -27.25 -16.812 1 97.12 184 ARG B N 1
ATOM 2807 C CA . ARG B 1 184 ? -9.898 -26.266 -15.797 1 97.12 184 ARG B CA 1
ATOM 2808 C C . ARG B 1 184 ? -10.172 -24.906 -16.422 1 97.12 184 ARG B C 1
ATOM 2810 O O . ARG B 1 184 ? -9.992 -23.875 -15.781 1 97.12 184 ARG B O 1
ATOM 2817 N N . ALA B 1 185 ? -10.438 -24.906 -17.719 1 96.75 185 ALA B N 1
ATOM 2818 C CA . ALA B 1 185 ? -10.836 -23.656 -18.359 1 96.75 185 ALA B CA 1
ATOM 2819 C C . ALA B 1 185 ? -11.992 -23 -17.609 1 96.75 185 ALA B C 1
ATOM 2821 O O . ALA B 1 185 ? -12.953 -23.672 -17.234 1 96.75 185 ALA B O 1
ATOM 2822 N N . GLY B 1 186 ? -11.836 -21.734 -17.406 1 96.31 186 GLY B N 1
ATOM 2823 C CA . GLY B 1 186 ? -12.875 -21 -16.703 1 96.31 186 GLY B CA 1
ATOM 2824 C C . GLY B 1 186 ? -12.773 -21.141 -15.195 1 96.31 186 GLY B C 1
ATOM 2825 O O . GLY B 1 186 ? -13.695 -20.75 -14.469 1 96.31 186 GLY B O 1
ATOM 2826 N N . TRP B 1 187 ? -11.742 -21.609 -14.727 1 96.81 187 TRP B N 1
ATOM 2827 C CA . TRP B 1 187 ? -11.523 -21.828 -13.297 1 96.81 187 TRP B CA 1
ATOM 2828 C C . TRP B 1 187 ? -11.828 -20.562 -12.5 1 96.81 187 TRP B C 1
ATOM 2830 O O . TRP B 1 187 ? -11.758 -19.453 -13.031 1 96.81 187 TRP B O 1
ATOM 2840 N N . GLN B 1 188 ? -12.227 -20.781 -11.219 1 96.19 188 GLN B N 1
ATOM 2841 C CA . GLN B 1 188 ? -12.414 -19.75 -10.203 1 96.19 188 GLN B CA 1
ATOM 2842 C C . GLN B 1 188 ? -11.852 -20.188 -8.859 1 96.19 188 GLN B C 1
ATOM 2844 O O . GLN B 1 188 ? -11.828 -21.391 -8.555 1 96.19 188 GLN B O 1
ATOM 2849 N N . TRP B 1 189 ? -11.352 -19.266 -8.164 1 97.44 189 TRP B N 1
ATOM 2850 C CA . TRP B 1 189 ? -10.984 -19.594 -6.789 1 97.44 189 TRP B CA 1
ATOM 2851 C C . TRP B 1 189 ? -12.094 -19.203 -5.82 1 97.44 189 TRP B C 1
ATOM 2853 O O . TRP B 1 189 ? -13.008 -18.453 -6.184 1 97.44 189 TRP B O 1
ATOM 2863 N N . ARG B 1 190 ? -11.992 -19.75 -4.621 1 95.44 190 ARG B N 1
ATOM 2864 C CA . ARG B 1 190 ? -12.922 -19.438 -3.543 1 95.44 190 ARG B CA 1
ATOM 2865 C C . ARG B 1 190 ? -12.359 -18.359 -2.623 1 95.44 190 ARG B C 1
ATOM 2867 O O . ARG B 1 190 ? -11.516 -18.641 -1.774 1 95.44 190 ARG B O 1
ATOM 2874 N N . GLY B 1 191 ? -12.984 -17.188 -2.725 1 94.88 191 GLY B N 1
ATOM 2875 C CA . GL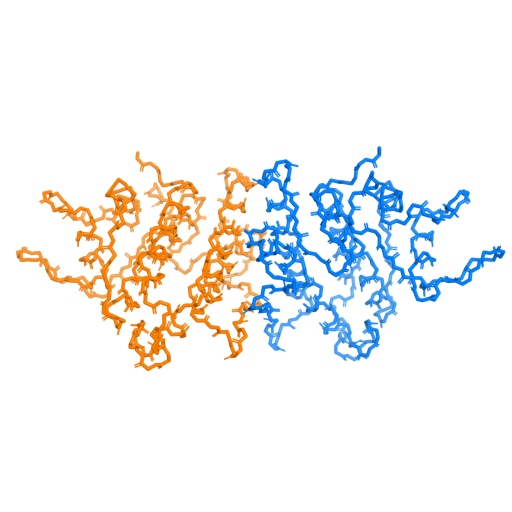Y B 1 191 ? -12.516 -16.094 -1.889 1 94.88 191 GLY B CA 1
ATOM 2876 C C . GLY B 1 191 ? -13.125 -16.094 -0.502 1 94.88 191 GLY B C 1
ATOM 2877 O O . GLY B 1 191 ? -12.438 -15.836 0.488 1 94.88 191 GLY B O 1
ATOM 2878 N N . ALA B 1 192 ? -14.398 -16.438 -0.407 1 95.12 192 ALA B N 1
ATOM 2879 C CA . ALA B 1 192 ? -15.117 -16.469 0.865 1 95.12 192 ALA B CA 1
ATOM 2880 C C . ALA B 1 192 ? -14.664 -17.641 1.727 1 95.12 192 ALA B C 1
ATOM 2882 O O . ALA B 1 192 ? -14.156 -18.641 1.21 1 95.12 192 ALA B O 1
ATOM 2883 N N . PRO B 1 193 ? -14.875 -17.547 3.051 1 95.5 193 PRO B N 1
ATOM 2884 C CA . PRO B 1 193 ? -14.555 -18.688 3.914 1 95.5 193 PRO B CA 1
ATOM 2885 C C . PRO B 1 193 ? -15.242 -19.969 3.467 1 95.5 193 PRO B C 1
ATOM 2887 O O . PRO B 1 193 ? -16.391 -19.938 3.004 1 95.5 193 PRO B O 1
ATOM 2890 N N . LEU B 1 194 ? -14.469 -21.062 3.652 1 92.12 194 LEU B N 1
ATOM 2891 C CA . LEU B 1 194 ? -14.969 -22.359 3.191 1 92.12 194 LEU B CA 1
ATOM 2892 C C . LEU B 1 194 ? -16.266 -22.719 3.908 1 92.12 194 LEU B C 1
ATOM 2894 O O . LEU B 1 194 ? -17.094 -23.469 3.369 1 92.12 194 LEU B O 1
ATOM 2898 N N . ALA B 1 195 ? -16.453 -22.219 5.117 1 90.25 195 ALA B N 1
ATOM 2899 C CA . ALA B 1 195 ? -17.625 -22.547 5.922 1 90.25 195 ALA B CA 1
ATOM 2900 C C . ALA B 1 195 ? -18.859 -21.781 5.441 1 90.25 195 ALA B C 1
ATOM 2902 O O . ALA B 1 195 ? -19.984 -22.109 5.812 1 90.25 195 ALA B O 1
ATOM 2903 N N . ASP B 1 196 ? -18.625 -20.734 4.57 1 85.25 196 ASP B N 1
ATOM 2904 C CA . ASP B 1 196 ? -19.766 -19.953 4.062 1 85.25 196 ASP B CA 1
ATOM 2905 C C . ASP B 1 196 ? -20.516 -20.734 2.988 1 85.25 196 ASP B C 1
ATOM 2907 O O . ASP B 1 196 ? -19.906 -21.344 2.107 1 85.25 196 ASP B O 1
#

Organism: Amycolatopsis orientalis (NCBI:txid31958)

Radius of gyration: 22.45 Å; Cα contacts (8 Å, |Δi|>4): 758; chains: 2; bounding box: 43×76×51 Å

Foldseek 3Di:
DFQALVLLLQLLVLLLVQCVVLLVDDQCVFFFPDVHTNLVLLQVLLFVLQQLLVQQVCQDPDQDTDPDTDGDDPPQGSNNSSVSNNVSSVSNSVSLVPGDQPGFGDDPLGGAGSRLSSLVSSLSSLQRSVRSCVRSVTDTDGDQVSLVNSCCWWPVPQDCPPHRSSVSSCQLVQNDDDPPDDHNVPHGTHRYGPVD/DFQALVLLLQLLVLLLVQCVVLLVDDQCVFFFPDPHTNLVLLQVLLFVLQQLLVQQVCQDPDQDTDPDTDGDDPPQGSNNSSVSNNVSSVSNSVSLVPGDQPGFGDDPLGTAGSRLSSLVSSLSSLQRSVRSCVRSVTDTDGDQVSLVNSCCWFPVPQDCPPHRSSVSSCQLVQNDDDPPDDHNPPHGTHRYGPVD

Nearest PDB structures (foldseek):
  2nsf-assembly1_A  TM=5.994E-01  e=1.596E-02  Corynebacterium glutamicum
  2f22-assembly1_A  TM=6.768E-01  e=1.399E-01  Halalkalibacterium halodurans
  6iz2-assembly1_A  TM=5.898E-01  e=5.117E-02  Deinococcus radiodurans R1 = ATCC 13939 = DSM 20539
  8vil-assembly2_B  TM=6.357E-01  e=1.685E+00  Crocosphaera subtropica ATCC 51142
  2qe9-assembly1_B  TM=5.143E-01  e=6.498E-01  Bacillus subtilis

Sequence (392 aa):
MTVTPDDLDAAIASVVEGLRRASDGDWPAAPGTGELNAWRTAEHLGDCLISYAGLVLARPSTPRFVRFEAVADSAATPSELLEFITVGGGILGAVLRTAAPDVRAYHPSGHADIEGFAGMGCVEALVHGEDMARGLGVTLDPPREVCSRVLARMFPEVDAAGVDPWIALLWATDRVDLPGRPSRAGWQWRGAPLADMTVTPDDLDAAIASVVEGLRRASDGDWPAAPGTGELNAWRTAEHLGDCLISYAGLVLARPSTPRFVRFEAVADSAATPSELLEFITVGGGILGAVLRTAAPDVRAYHPSGHADIEGFAGMGCVEALVHGEDMARGLGVTLDPPREVCSRVLARMFPEVDAAGVDPWIALLWATDRVDLPGRPSRAGWQWRGAPLAD

Secondary structure (DSSP, 8-state):
----HHHHHHHHHHHHHHHHTTTTS-TTTSB-STT-BHHHHHHHHHHHHHHHHHHHHH--SSS---SEEEEE-TT--HHHHHHHHHHHHHHHHHHHHHS-TT--B--TT--B-HHHHHHHHHHHHHHHHHHHHHHHT------HHHHHHHHHHH-TTS--TTS-HHHHHHHHTTSS--TTS---TT-----S-TT-/----HHHHHHHHHHHHHHHHTTTTS-TTTSB-STT-BHHHHHHHHHHHHHHHHHHHHH--SSS---SEEEEE-TT--HHHHHHHHHHHHHHHHHHHHHS-TT--B--TT--B-HHHHHHHHHHHHHHHHHHHHHHHT------HHHHHHHHHHH-TTS--TTS-HHHHHHHHTTSS--TTS---TT-----S-TT-